Protein AF-A0A951WTW1-F1 (afdb_monomer_lite)

Secondary structure (DSSP, 8-state):
---HHHHHHHT-SSHHHHHHHHHHHHHHT-TTHHHHHHHHHHH-S-HHHHHHHHHHHHHHHHH-TTSS-PPPS---------PPTTSHHHHHHHS-----------TTPPPPPPPTT-----HHHHHHHHHHHHHHHHHHHTT-HHHHHHHHHHHHHH-GGGGG-HHHHHHHHHHH-S-HHHHHHHHHHSGGGGGS-HHHHHHHHHHHHHHHHHH-SPPPPHHHHHHHHHHHHHHHHHHHHHHHHHHHHHHHHHHHH-HHHHHHHHHHHHHHHHHHHHHHHTHHHHHHHHHHHHHHHHHHHHHHHHHHHHHIIIIIS-----HHHHHHHHHHHHHHHHHHHHHHHHHHHHHHHHS-HHHHHHHHHHHHHHHHHHHHHHHHHHHHHTTSHHHHHHHHHHHHHHHHHHHHHHHHHHHHHHHHHHHHHHHHHHHHS-----

Structure (mmCIF, N/CA/C/O backbone):
data_AF-A0A951WTW1-F1
#
_entry.id   AF-A0A951WTW1-F1
#
loop_
_atom_site.group_PDB
_atom_site.id
_atom_site.type_symbol
_atom_site.label_atom_id
_atom_site.label_alt_id
_atom_site.label_comp_id
_atom_site.label_asym_id
_atom_site.label_entity_id
_atom_site.label_seq_id
_atom_site.pdbx_PDB_ins_code
_atom_site.Cartn_x
_atom_site.Cartn_y
_atom_site.Cartn_z
_atom_site.occupancy
_atom_site.B_iso_or_equiv
_atom_site.auth_seq_id
_atom_site.auth_comp_id
_atom_site.auth_asym_id
_atom_site.auth_atom_id
_atom_site.pdbx_PDB_model_num
ATOM 1 N N . MET A 1 1 ? -27.190 32.059 5.287 1.00 80.75 1 MET A N 1
ATOM 2 C CA . MET A 1 1 ? -28.350 32.386 4.436 1.00 80.75 1 MET A CA 1
ATOM 3 C C . MET A 1 1 ? -29.297 31.207 4.462 1.00 80.75 1 MET A C 1
ATOM 5 O O . MET A 1 1 ? -28.974 30.141 3.940 1.00 80.75 1 MET A O 1
ATOM 9 N N . VAL A 1 2 ? -30.445 31.405 5.100 1.00 91.31 2 VAL A N 1
ATOM 10 C CA . VAL A 1 2 ? -31.453 30.361 5.312 1.00 91.31 2 VAL A CA 1
ATOM 11 C C . VAL A 1 2 ? -32.086 29.934 3.984 1.00 91.31 2 VAL A C 1
ATOM 13 O O . VAL A 1 2 ? -32.486 30.776 3.178 1.00 91.31 2 VAL A O 1
ATOM 16 N N . ASP A 1 3 ? -32.199 28.622 3.752 1.00 94.44 3 ASP A N 1
ATOM 17 C CA . ASP A 1 3 ? -32.895 28.078 2.581 1.00 94.44 3 ASP A CA 1
ATOM 18 C C . ASP A 1 3 ? -34.389 28.438 2.641 1.00 94.44 3 ASP A C 1
ATOM 20 O O . ASP A 1 3 ? -35.112 28.022 3.551 1.00 94.44 3 ASP A O 1
ATOM 24 N N . ARG A 1 4 ? -34.861 29.206 1.650 1.00 96.12 4 ARG A N 1
ATOM 25 C CA . ARG A 1 4 ? -36.256 29.664 1.561 1.00 96.12 4 ARG A CA 1
ATOM 26 C C . ARG A 1 4 ? -37.255 28.514 1.553 1.00 96.12 4 ARG A C 1
ATOM 28 O O . ARG A 1 4 ? -38.321 28.650 2.138 1.00 96.12 4 ARG A O 1
ATOM 35 N N . ARG A 1 5 ? -36.893 27.362 0.982 1.00 95.69 5 ARG A N 1
ATOM 36 C CA . ARG A 1 5 ? -37.782 26.192 0.938 1.00 95.69 5 ARG A CA 1
ATOM 37 C C . ARG A 1 5 ? -38.117 25.670 2.331 1.00 95.69 5 ARG A C 1
ATOM 39 O O . ARG A 1 5 ? -39.206 25.144 2.537 1.00 95.69 5 ARG A O 1
ATOM 46 N N . LEU A 1 6 ? -37.188 25.804 3.280 1.00 95.69 6 LEU A N 1
ATOM 47 C CA . LEU A 1 6 ? -37.411 25.405 4.668 1.00 95.69 6 LEU A CA 1
ATOM 48 C C . LEU A 1 6 ? -38.329 26.383 5.388 1.00 95.69 6 LEU A C 1
ATOM 50 O O . LEU A 1 6 ? -39.151 25.947 6.183 1.00 95.69 6 LEU A O 1
ATOM 54 N N . ILE A 1 7 ? -38.212 27.676 5.080 1.00 97.38 7 ILE A N 1
ATOM 55 C CA . ILE A 1 7 ? -39.104 28.709 5.612 1.00 97.38 7 ILE A CA 1
ATOM 56 C C . ILE A 1 7 ? -40.528 28.462 5.103 1.00 97.38 7 ILE A C 1
ATOM 58 O O . ILE A 1 7 ? -41.436 28.347 5.916 1.00 97.38 7 ILE A O 1
ATOM 62 N N . ASP A 1 8 ? -40.709 28.251 3.796 1.00 96.38 8 ASP A N 1
ATOM 63 C CA . ASP A 1 8 ? -42.024 27.954 3.205 1.00 96.38 8 ASP A CA 1
ATOM 64 C C . ASP A 1 8 ? -42.642 26.666 3.790 1.00 96.38 8 ASP A C 1
ATOM 66 O O . ASP A 1 8 ? -43.859 26.535 3.931 1.00 96.38 8 ASP A O 1
ATOM 70 N N . ALA A 1 9 ? -41.806 25.691 4.166 1.00 96.62 9 ALA A N 1
ATOM 71 C CA . ALA A 1 9 ? -42.257 24.452 4.792 1.00 96.62 9 ALA A CA 1
ATOM 72 C C . ALA A 1 9 ? -42.749 24.636 6.242 1.00 96.62 9 ALA A C 1
ATOM 74 O O . ALA A 1 9 ? -43.526 23.796 6.710 1.00 96.62 9 ALA A O 1
ATOM 75 N N . LEU A 1 10 ? -42.352 25.712 6.937 1.00 97.62 10 LEU A N 1
ATOM 76 C CA . LEU A 1 10 ? -42.880 26.059 8.262 1.00 97.62 10 LEU A CA 1
ATOM 77 C C . LEU A 1 10 ? -44.346 26.507 8.207 1.00 97.62 10 LEU A C 1
ATOM 79 O O . LEU A 1 10 ? -45.044 26.345 9.198 1.00 97.62 10 LEU A O 1
ATOM 83 N N . ASP A 1 11 ? -44.842 26.965 7.057 1.00 97.44 11 ASP A N 1
ATOM 84 C CA . ASP A 1 11 ? -46.250 27.351 6.874 1.00 97.44 11 ASP A CA 1
ATOM 85 C C . ASP A 1 11 ? -47.130 26.185 6.384 1.00 97.44 11 ASP A C 1
ATOM 87 O O . ASP A 1 11 ? -48.314 26.343 6.079 1.00 97.44 11 ASP A O 1
ATOM 91 N N . SER A 1 12 ? -46.573 24.973 6.287 1.00 97.38 12 SER A N 1
ATOM 92 C CA . SER A 1 12 ? -47.325 23.810 5.820 1.00 97.38 12 SER A CA 1
ATOM 93 C C . SER A 1 12 ? -48.473 23.465 6.769 1.00 97.38 12 SER A C 1
ATOM 95 O O . SER A 1 12 ? -48.271 23.363 7.974 1.00 97.38 12 SER A O 1
ATOM 97 N N . ALA A 1 13 ? -49.658 23.149 6.235 1.00 97.25 13 ALA A N 1
ATOM 98 C CA . ALA A 1 13 ? -50.794 22.678 7.038 1.00 97.25 13 ALA A CA 1
ATOM 99 C C . ALA A 1 13 ? -50.490 21.385 7.827 1.00 97.25 13 ALA A C 1
ATOM 101 O O . ALA A 1 13 ? -51.087 21.134 8.873 1.00 97.25 13 ALA A O 1
ATOM 102 N N . GLN A 1 14 ? -49.541 20.569 7.354 1.00 96.94 14 GLN A N 1
ATOM 103 C CA . GLN A 1 14 ? -49.185 19.296 7.981 1.00 96.94 14 GLN A CA 1
ATOM 104 C C . GLN A 1 14 ? -48.120 19.490 9.077 1.00 96.94 14 GLN A C 1
ATOM 106 O O . GLN A 1 14 ? -47.007 19.916 8.755 1.00 96.94 14 GLN A O 1
ATOM 111 N N . PRO A 1 15 ? -48.392 19.113 10.342 1.00 97.00 15 PRO A N 1
ATOM 112 C CA . PRO A 1 15 ? -47.459 19.329 11.452 1.00 97.00 15 PRO A CA 1
ATOM 113 C C . PRO A 1 15 ? -46.130 18.590 11.267 1.00 97.00 15 PRO A C 1
ATOM 115 O O . PRO A 1 15 ? -45.074 19.129 11.584 1.00 97.00 15 PRO A O 1
ATOM 118 N N . GLU A 1 16 ? -46.146 17.398 10.670 1.00 90.88 16 GLU A N 1
ATOM 119 C CA . GLU A 1 16 ? -44.928 16.614 10.425 1.00 90.88 16 GLU A CA 1
ATOM 120 C C . GLU A 1 16 ? -43.958 17.303 9.454 1.00 90.88 16 GLU A C 1
ATOM 122 O O . GLU A 1 16 ? -42.742 17.269 9.652 1.00 90.88 16 GLU A O 1
ATOM 127 N N . ARG A 1 17 ? -44.479 18.016 8.444 1.00 94.19 17 ARG A N 1
ATOM 128 C CA . ARG A 1 17 ? -43.641 18.804 7.525 1.00 94.19 17 ARG A CA 1
ATOM 129 C C . ARG A 1 17 ? -42.981 19.980 8.237 1.00 94.19 17 ARG A C 1
ATOM 131 O O . ARG A 1 17 ? -41.793 20.219 8.025 1.00 94.19 17 ARG A O 1
ATOM 138 N N . ARG A 1 18 ? -43.712 20.650 9.132 1.00 98.12 18 ARG A N 1
ATOM 139 C CA . ARG A 1 18 ? -43.170 21.743 9.951 1.00 98.12 18 ARG A CA 1
ATOM 140 C C . ARG A 1 18 ? -42.087 21.240 10.902 1.00 98.12 18 ARG A C 1
ATOM 142 O O . ARG A 1 18 ? -41.012 21.828 10.965 1.00 98.12 18 ARG A O 1
ATOM 149 N N . LYS A 1 19 ? -42.302 20.100 11.571 1.00 96.50 19 LYS A N 1
ATOM 150 C CA . LYS A 1 19 ? -41.290 19.474 12.445 1.00 96.50 19 LYS A CA 1
ATOM 151 C C . LYS A 1 19 ? -40.001 19.144 11.696 1.00 96.50 19 LYS A C 1
ATOM 153 O O . LYS A 1 19 ? -38.916 19.454 12.188 1.00 96.50 19 LYS A O 1
ATOM 158 N N . ALA A 1 20 ? -40.111 18.556 10.504 1.00 91.62 20 ALA A N 1
ATOM 159 C CA . ALA A 1 20 ? -38.953 18.254 9.667 1.00 91.62 20 ALA A CA 1
ATOM 160 C C . ALA A 1 20 ? -38.190 19.529 9.266 1.00 91.62 20 ALA A C 1
ATOM 162 O O . ALA A 1 20 ? -36.962 19.567 9.366 1.00 91.62 20 ALA A O 1
ATOM 163 N N . ALA A 1 21 ? -38.908 20.591 8.887 1.00 96.88 21 ALA A N 1
ATOM 164 C CA . ALA A 1 21 ? -38.312 21.884 8.562 1.00 96.88 21 ALA A CA 1
ATOM 165 C C . ALA A 1 21 ? -37.592 22.512 9.770 1.00 96.88 21 ALA A C 1
ATOM 167 O O . ALA A 1 21 ? -36.446 22.937 9.637 1.00 96.88 21 ALA A O 1
ATOM 168 N N . ILE A 1 22 ? -38.193 22.480 10.967 1.00 97.88 22 ILE A N 1
ATOM 169 C CA . ILE A 1 22 ? -37.565 22.950 12.217 1.00 97.88 22 ILE A CA 1
ATOM 170 C C . ILE A 1 22 ? -36.258 22.202 12.495 1.00 97.88 22 ILE A C 1
ATOM 172 O O . ILE A 1 22 ? -35.247 22.824 12.818 1.00 97.88 22 ILE A O 1
ATOM 176 N N . GLN A 1 23 ? -36.246 20.873 12.355 1.00 95.94 23 GLN A N 1
ATOM 177 C CA . GLN A 1 23 ? -35.034 20.078 12.575 1.00 95.94 23 GLN A CA 1
ATOM 178 C C . GLN A 1 23 ? -33.937 20.406 11.560 1.00 95.94 23 GLN A C 1
ATOM 180 O O . GLN A 1 23 ? -32.763 20.472 11.926 1.00 95.94 23 GLN A O 1
ATOM 185 N N . GLN A 1 24 ? -34.297 20.616 10.293 1.00 93.94 24 GLN A N 1
ATOM 186 C CA . GLN A 1 24 ? -33.336 20.993 9.258 1.00 93.94 24 GLN A CA 1
ATOM 187 C C . GLN A 1 24 ? -32.773 22.397 9.503 1.00 93.94 24 GLN A C 1
ATOM 189 O O . GLN A 1 24 ? -31.557 22.566 9.451 1.00 93.94 24 GLN A O 1
ATOM 194 N N . LEU A 1 25 ? -33.616 23.361 9.882 1.00 96.06 25 LEU A N 1
ATOM 195 C CA . LEU A 1 25 ? -33.191 24.706 10.284 1.00 96.06 25 LEU A CA 1
ATOM 196 C C . LEU A 1 25 ? -32.294 24.685 11.530 1.00 96.06 25 LEU A C 1
ATOM 198 O O . LEU A 1 25 ? -31.293 25.388 11.580 1.00 96.06 25 LEU A O 1
ATOM 202 N N . ALA A 1 26 ? -32.577 23.831 12.516 1.00 96.81 26 ALA A N 1
ATOM 203 C CA . ALA A 1 26 ? -31.712 23.677 13.687 1.00 96.81 26 ALA A CA 1
ATOM 204 C C . ALA A 1 26 ? -30.296 23.200 13.316 1.00 96.81 26 ALA A C 1
ATOM 206 O O . ALA A 1 26 ? -29.311 23.633 13.916 1.00 96.81 26 ALA A O 1
ATOM 207 N N . ARG A 1 27 ? -30.182 22.315 12.315 1.00 93.44 27 ARG A N 1
ATOM 208 C CA . ARG A 1 27 ? -28.901 21.749 11.860 1.00 93.44 27 ARG A CA 1
ATOM 209 C C . ARG A 1 27 ? -28.030 22.752 11.112 1.00 93.44 27 ARG A C 1
ATOM 211 O O . ARG A 1 27 ? -26.811 22.602 11.163 1.00 93.44 27 ARG A O 1
ATOM 218 N N . THR A 1 28 ? -28.615 23.751 10.446 1.00 95.56 28 THR A N 1
ATOM 219 C CA . THR A 1 28 ? -27.823 24.789 9.761 1.00 95.56 28 THR A CA 1
ATOM 220 C C . THR A 1 28 ? -27.086 25.686 10.746 1.00 95.56 28 THR A C 1
ATOM 222 O O . THR A 1 28 ? -26.070 26.265 10.376 1.00 95.56 28 THR A O 1
ATOM 225 N N . LYS A 1 29 ? -27.574 25.777 11.995 1.00 96.25 29 LYS A N 1
ATOM 226 C CA . LYS A 1 29 ? -27.053 26.671 13.040 1.00 96.25 29 LYS A CA 1
ATOM 227 C C . LYS A 1 29 ? -27.041 28.142 12.606 1.00 96.25 29 LYS A C 1
ATOM 229 O O . LYS A 1 29 ? -26.290 28.927 13.167 1.00 96.25 29 LYS A O 1
ATOM 234 N N . ASP A 1 30 ? -27.864 28.511 11.630 1.00 96.44 30 ASP A N 1
ATOM 235 C CA . ASP A 1 30 ? -27.922 29.874 11.108 1.00 96.44 30 ASP A CA 1
ATOM 236 C C . ASP A 1 30 ? -28.727 30.769 12.064 1.00 96.44 30 ASP A C 1
ATOM 238 O O . ASP A 1 30 ? -29.875 30.461 12.396 1.00 96.44 30 ASP A O 1
ATOM 242 N N . MET A 1 31 ? -28.136 31.879 12.510 1.00 95.12 31 MET A N 1
ATOM 243 C CA . MET A 1 31 ? -28.785 32.839 13.408 1.00 95.12 31 MET A CA 1
ATOM 244 C C . MET A 1 31 ? -30.012 33.496 12.765 1.00 95.12 31 MET A C 1
ATOM 246 O O . MET A 1 31 ? -30.988 33.785 13.458 1.00 95.12 31 MET A O 1
ATOM 250 N N . GLU A 1 32 ? -30.033 33.646 11.437 1.00 95.81 32 GLU A N 1
ATOM 251 C CA . GLU A 1 32 ? -31.194 34.168 10.706 1.00 95.81 32 GLU A CA 1
ATOM 252 C C . GLU A 1 32 ? -32.432 33.260 10.846 1.00 95.81 32 GLU A C 1
ATOM 254 O O . GLU A 1 32 ? -33.568 33.734 10.746 1.00 95.81 32 GLU A O 1
ATOM 259 N N . ALA A 1 33 ? -32.243 31.960 11.114 1.00 97.00 33 ALA A N 1
ATOM 260 C CA . ALA A 1 33 ? -33.343 31.014 11.295 1.00 97.00 33 ALA A CA 1
ATOM 261 C C . ALA A 1 33 ? -34.127 31.261 12.595 1.00 97.00 33 ALA A C 1
ATOM 263 O O . ALA A 1 33 ? -35.307 30.908 12.672 1.00 97.00 33 ALA A O 1
ATOM 264 N N . LEU A 1 34 ? -33.510 31.902 13.599 1.00 97.12 34 LEU A N 1
ATOM 265 C CA . LEU A 1 34 ? -34.124 32.153 14.907 1.00 97.12 34 LEU A CA 1
ATOM 266 C C . LEU A 1 34 ? -35.428 32.939 14.792 1.00 97.12 34 LEU A C 1
ATOM 268 O O . LEU A 1 34 ? -36.410 32.577 15.434 1.00 97.12 34 LEU A O 1
ATOM 272 N N . ARG A 1 35 ? -35.472 33.956 13.923 1.00 97.38 35 ARG A N 1
ATOM 273 C CA . ARG A 1 35 ? -36.671 34.783 13.726 1.00 97.38 35 ARG A CA 1
ATOM 274 C C . ARG A 1 35 ? -37.879 33.953 13.284 1.00 97.38 35 ARG A C 1
ATOM 276 O O . ARG A 1 35 ? -38.988 34.187 13.756 1.00 97.38 35 ARG A O 1
ATOM 283 N N . TYR A 1 36 ? -37.669 32.992 12.386 1.00 97.69 36 TYR A N 1
ATOM 284 C CA . TYR A 1 36 ? -38.741 32.138 11.869 1.00 97.69 36 TYR A CA 1
ATOM 285 C C . TYR A 1 36 ? -39.156 31.082 12.894 1.00 97.69 36 TYR A C 1
ATOM 287 O O . TYR A 1 36 ? -40.344 30.852 13.097 1.00 97.69 36 TYR A O 1
ATOM 295 N N . LEU A 1 37 ? -38.187 30.486 13.594 1.00 97.56 37 LEU A N 1
ATOM 296 C CA . LEU A 1 37 ? -38.468 29.511 14.645 1.00 97.56 37 LEU A CA 1
ATOM 297 C C . LEU A 1 37 ? -39.223 30.140 15.830 1.00 97.56 37 LEU A C 1
ATOM 299 O O . LEU A 1 37 ? -40.136 29.513 16.359 1.00 97.56 37 LEU A O 1
ATOM 303 N N . GLU A 1 38 ? -38.901 31.379 16.218 1.00 97.94 38 GLU A N 1
ATOM 304 C CA . GLU A 1 38 ? -39.615 32.113 17.278 1.00 97.94 38 GLU A CA 1
ATOM 305 C C . GLU A 1 38 ? -41.060 32.447 16.876 1.00 97.94 38 GLU A C 1
ATOM 307 O O . GLU A 1 38 ? -41.960 32.421 17.718 1.00 97.94 38 GLU A O 1
ATOM 312 N N . ALA A 1 39 ? -41.312 32.725 15.591 1.00 97.75 39 ALA A N 1
ATOM 313 C CA . ALA A 1 39 ? -42.670 32.910 15.081 1.00 97.75 39 ALA A CA 1
ATOM 314 C C . ALA A 1 39 ? -43.490 31.614 15.195 1.00 97.75 39 ALA A C 1
ATOM 316 O O . ALA A 1 39 ? -44.617 31.643 15.691 1.00 97.75 39 ALA A O 1
ATOM 317 N N . VAL A 1 40 ? -42.898 30.474 14.822 1.00 98.19 40 VAL A N 1
ATOM 318 C CA . VAL A 1 40 ? -43.528 29.151 14.953 1.00 98.19 40 VAL A CA 1
ATOM 319 C C . VAL A 1 40 ? -43.770 28.792 16.421 1.00 98.19 40 VAL A C 1
ATOM 321 O O . VAL A 1 40 ? -44.862 28.349 16.764 1.00 98.19 40 VAL A O 1
ATOM 324 N N . GLU A 1 41 ? -42.814 29.046 17.322 1.00 98.31 41 GLU A N 1
ATOM 325 C CA . GLU A 1 41 ? -42.998 28.801 18.760 1.00 98.31 41 GLU A CA 1
ATOM 326 C C . GLU A 1 41 ? -44.203 29.566 19.331 1.00 98.31 41 GLU A C 1
ATOM 328 O O . GLU A 1 41 ? -44.923 29.030 20.171 1.00 98.31 41 GLU A O 1
ATOM 333 N N . ARG A 1 42 ? -44.444 30.805 18.884 1.00 97.88 42 ARG A N 1
ATOM 334 C CA . ARG A 1 42 ? -45.547 31.634 19.396 1.00 97.88 42 ARG A CA 1
ATOM 335 C C . ARG A 1 42 ? -46.893 31.321 18.747 1.00 97.88 42 ARG A C 1
ATOM 337 O O . ARG A 1 42 ? -47.906 31.362 19.440 1.00 97.88 42 ARG A O 1
ATOM 344 N N . ALA A 1 43 ? -46.913 31.067 17.438 1.00 97.25 43 ALA A N 1
ATOM 345 C CA . ALA A 1 43 ? -48.142 31.089 16.643 1.00 97.25 43 ALA A CA 1
ATOM 346 C C . ALA A 1 43 ? -48.631 29.713 16.166 1.00 97.25 43 ALA A C 1
ATOM 348 O O . ALA A 1 43 ? -49.781 29.608 15.741 1.00 97.25 43 ALA A O 1
ATOM 349 N N . ASP A 1 44 ? -47.808 28.658 16.217 1.00 98.12 44 ASP A N 1
ATOM 350 C CA . ASP A 1 44 ? -48.228 27.350 15.708 1.00 98.12 44 ASP A CA 1
ATOM 351 C C . ASP A 1 44 ? -49.365 26.767 16.549 1.00 98.12 44 ASP A C 1
ATOM 353 O O . ASP A 1 44 ? -49.316 26.764 17.779 1.00 98.12 44 ASP A O 1
ATOM 357 N N . THR A 1 45 ? -50.395 26.243 15.889 1.00 97.50 45 THR A N 1
ATOM 358 C CA . THR A 1 45 ? -51.544 25.612 16.552 1.00 97.50 45 THR A CA 1
ATOM 359 C C . THR A 1 45 ? -51.175 24.320 17.291 1.00 97.50 45 THR A C 1
ATOM 361 O O . THR A 1 45 ? -51.770 24.017 18.327 1.00 97.50 45 THR A O 1
ATOM 364 N N . ASP A 1 46 ? -50.173 23.577 16.812 1.00 97.88 46 ASP A N 1
ATOM 365 C CA . ASP A 1 46 ? -49.758 22.286 17.365 1.00 97.88 46 ASP A CA 1
ATOM 366 C C . ASP A 1 46 ? -48.696 22.473 18.462 1.00 97.88 46 ASP A C 1
ATOM 368 O O . ASP A 1 46 ? -47.601 22.992 18.229 1.00 97.88 46 ASP A O 1
ATOM 372 N N . GLY A 1 47 ? -49.004 22.013 19.679 1.00 96.00 47 GLY A N 1
ATOM 373 C CA . GLY A 1 47 ? -48.104 22.138 20.829 1.00 96.00 47 GLY A CA 1
ATOM 374 C C . GLY A 1 47 ? -46.761 21.428 20.654 1.00 96.00 47 GLY A C 1
ATOM 375 O O . GLY A 1 47 ? -45.735 21.956 21.077 1.00 96.00 47 GLY A O 1
ATOM 376 N N . SER A 1 48 ? -46.739 20.285 19.966 1.00 92.06 48 SER A N 1
ATOM 377 C CA . SER A 1 48 ? -45.509 19.524 19.729 1.00 92.06 48 SER A CA 1
ATOM 378 C C . SER A 1 48 ? -44.561 20.238 18.761 1.00 92.06 48 SER A C 1
ATOM 380 O O . SER A 1 48 ? -43.340 20.126 18.890 1.00 92.06 48 SER A O 1
ATOM 382 N N . VAL A 1 49 ? -45.108 21.011 17.817 1.00 97.38 49 VAL A N 1
ATOM 383 C CA . VAL A 1 49 ? -44.325 21.839 16.892 1.00 97.38 49 VAL A CA 1
ATOM 384 C C . VAL A 1 49 ? -43.712 23.029 17.635 1.00 97.38 49 VAL A C 1
ATOM 386 O O . VAL A 1 49 ? -42.519 23.292 17.470 1.00 97.38 49 VAL A O 1
ATOM 389 N N . ARG A 1 50 ? -44.474 23.681 18.529 1.00 97.94 50 ARG A N 1
ATOM 390 C CA . ARG A 1 50 ? -43.968 24.777 19.380 1.00 97.94 50 ARG A CA 1
ATOM 391 C C . ARG A 1 50 ? -42.815 24.330 20.278 1.00 97.94 50 ARG A C 1
ATOM 393 O O . ARG A 1 50 ? -41.779 24.991 20.328 1.00 97.94 50 ARG A O 1
ATOM 400 N N . ASP A 1 51 ? -42.956 23.185 20.946 1.00 94.06 51 ASP A N 1
ATOM 401 C CA . ASP A 1 51 ? -41.908 22.663 21.831 1.00 94.06 51 ASP A CA 1
ATOM 402 C C . ASP A 1 51 ? -40.635 22.279 21.064 1.00 94.06 51 ASP A C 1
ATOM 404 O O . ASP A 1 51 ? -39.519 22.490 21.551 1.00 94.06 51 ASP A O 1
ATOM 408 N N . LEU A 1 52 ? -40.775 21.748 19.844 1.00 95.00 52 LEU A N 1
ATOM 409 C CA . LEU A 1 52 ? -39.634 21.445 18.985 1.00 95.00 52 LEU A CA 1
ATOM 410 C C . LEU A 1 52 ? -38.934 22.723 18.497 1.00 95.00 52 LEU A C 1
ATOM 412 O O . LEU A 1 52 ? -37.703 22.773 18.502 1.00 95.00 52 LEU A O 1
ATOM 416 N N . ALA A 1 53 ? -39.694 23.765 18.141 1.00 97.81 53 ALA A N 1
ATOM 417 C CA . ALA A 1 53 ? -39.153 25.074 17.776 1.00 97.81 53 ALA A CA 1
ATOM 418 C C . ALA A 1 53 ? -38.366 25.702 18.938 1.00 97.81 53 ALA A C 1
ATOM 420 O O . ALA A 1 53 ? -37.223 26.113 18.740 1.00 97.81 53 ALA A O 1
ATOM 421 N N . ARG A 1 54 ? -38.901 25.663 20.169 1.00 97.75 54 ARG A N 1
ATOM 422 C CA . ARG A 1 54 ? -38.199 26.125 21.383 1.00 97.75 54 ARG A CA 1
ATOM 423 C C . ARG A 1 54 ? -36.849 25.428 21.570 1.00 97.75 54 ARG A C 1
ATOM 425 O O . ARG A 1 54 ? -35.833 26.077 21.826 1.00 97.75 54 ARG A O 1
ATOM 432 N N . LYS A 1 55 ? -36.813 24.099 21.408 1.00 94.69 55 LYS A N 1
ATOM 433 C CA . LYS A 1 55 ? -35.571 23.309 21.501 1.00 94.69 55 LYS A CA 1
ATOM 434 C C . LYS A 1 55 ? -34.577 23.676 20.395 1.00 94.69 55 LYS A C 1
ATOM 436 O O . LYS A 1 55 ? -33.385 23.801 20.669 1.00 94.69 55 LYS A O 1
ATOM 441 N N . ALA A 1 56 ? -35.056 23.884 19.169 1.00 96.38 56 ALA A N 1
ATOM 442 C CA . ALA A 1 56 ? -34.228 24.311 18.043 1.00 96.38 56 ALA A CA 1
ATOM 443 C C . ALA A 1 56 ? -33.618 25.707 18.262 1.00 96.38 56 ALA A C 1
ATOM 445 O O . ALA A 1 56 ? -32.419 25.882 18.052 1.00 96.38 56 ALA A O 1
ATOM 446 N N . ILE A 1 57 ? -34.400 26.671 18.761 1.00 97.25 57 ILE A N 1
ATOM 447 C CA . ILE A 1 57 ? -33.936 28.023 19.122 1.00 97.25 57 ILE A CA 1
ATOM 448 C C . ILE A 1 57 ? -32.802 27.943 20.146 1.00 97.25 57 ILE A C 1
ATOM 450 O O . ILE A 1 57 ? -31.736 28.527 19.940 1.00 97.25 57 ILE A O 1
ATOM 454 N N . ALA A 1 58 ? -32.999 27.181 21.226 1.00 93.75 58 ALA A N 1
ATOM 455 C CA . ALA A 1 58 ? -31.978 26.991 22.254 1.00 93.75 58 ALA A CA 1
ATOM 456 C C . ALA A 1 58 ? -30.702 26.346 21.685 1.00 93.75 58 ALA A C 1
ATOM 458 O O . ALA A 1 58 ? -29.591 26.752 22.029 1.00 93.75 58 ALA A O 1
ATOM 459 N N . TYR A 1 59 ? -30.847 25.376 20.776 1.00 94.25 59 TYR A N 1
ATOM 460 C CA . TYR A 1 59 ? -29.721 24.719 20.116 1.00 94.25 59 TYR A CA 1
ATOM 461 C C . TYR A 1 59 ? -28.914 25.676 19.226 1.00 94.25 59 TYR A C 1
ATOM 463 O O . TYR A 1 59 ? -27.684 25.673 19.296 1.00 94.25 59 TYR A O 1
ATOM 471 N N . ILE A 1 60 ? -29.573 26.508 18.415 1.00 95.44 60 ILE A N 1
ATOM 472 C CA . ILE A 1 60 ? -28.893 27.480 17.545 1.00 95.44 60 ILE A CA 1
ATOM 473 C C . ILE A 1 60 ? -28.177 28.542 18.390 1.00 95.44 60 ILE A C 1
ATOM 475 O O . ILE A 1 60 ? -26.992 28.781 18.164 1.00 95.44 60 ILE A O 1
ATOM 479 N N . LYS A 1 61 ? -28.842 29.104 19.413 1.00 94.56 61 LYS A N 1
ATOM 480 C CA . LYS A 1 61 ? -28.239 30.098 20.325 1.00 94.56 61 LYS A CA 1
ATOM 481 C C . LYS A 1 61 ? -27.002 29.538 21.037 1.00 94.56 61 LYS A C 1
ATOM 483 O O . LYS A 1 61 ? -25.972 30.198 21.096 1.00 94.56 61 LYS A O 1
ATOM 488 N N . ARG A 1 62 ? -27.053 28.281 21.501 1.00 88.88 62 ARG A N 1
ATOM 489 C CA . ARG A 1 62 ? -25.914 27.622 22.171 1.00 88.88 62 ARG A CA 1
ATOM 490 C C . ARG A 1 62 ? -24.692 27.450 21.266 1.00 88.88 62 ARG A C 1
ATOM 492 O O . ARG A 1 62 ? -23.571 27.435 21.762 1.00 88.88 62 ARG A O 1
ATOM 499 N N . ASN A 1 63 ? -24.897 27.271 19.963 1.00 92.94 63 ASN A N 1
ATOM 500 C CA . ASN A 1 63 ? -23.808 27.048 19.013 1.00 92.94 63 ASN A CA 1
ATOM 501 C C . ASN A 1 63 ? -23.259 28.342 18.387 1.00 92.94 63 ASN A C 1
ATOM 503 O O . ASN A 1 63 ? -22.253 28.264 17.690 1.00 92.94 63 ASN A O 1
ATOM 507 N N . ASN A 1 64 ? -23.874 29.501 18.651 1.00 91.69 64 ASN A N 1
ATOM 508 C CA . ASN A 1 64 ? -23.448 30.803 18.126 1.00 91.69 64 ASN A CA 1
ATOM 509 C C . ASN A 1 64 ? -23.321 31.854 19.248 1.00 91.69 64 ASN A C 1
ATOM 511 O O . ASN A 1 64 ? -24.032 32.859 19.250 1.00 91.69 64 ASN A O 1
ATOM 515 N N . PRO A 1 65 ? -22.420 31.646 20.224 1.00 79.69 65 PRO A N 1
ATOM 516 C CA . PRO A 1 65 ? -22.295 32.524 21.389 1.00 79.69 65 PRO A CA 1
ATOM 517 C C . PRO A 1 65 ? -21.757 33.935 21.075 1.00 79.69 65 PRO A C 1
ATOM 519 O O . PRO A 1 65 ? -21.772 34.784 21.957 1.00 79.69 65 PRO A O 1
ATOM 522 N N . GLY A 1 66 ? -21.262 34.192 19.857 1.00 77.94 66 GLY A N 1
ATOM 523 C CA . GLY A 1 66 ? -20.594 35.448 19.484 1.00 77.94 66 GLY A CA 1
ATOM 524 C C . GLY A 1 66 ? -21.485 36.551 18.899 1.00 77.94 66 GLY A C 1
ATOM 525 O O . GLY A 1 66 ? -20.994 37.656 18.703 1.00 77.94 66 GLY A O 1
ATOM 526 N N . GLU A 1 67 ? -22.761 36.279 18.611 1.00 69.12 67 GLU A N 1
ATOM 527 C CA . GLU A 1 67 ? -23.659 37.220 17.905 1.00 69.12 67 GLU A CA 1
ATOM 528 C C . GLU A 1 67 ? -24.917 37.610 18.702 1.00 69.12 67 GLU A C 1
ATOM 530 O O . GLU A 1 67 ? -25.724 38.416 18.238 1.00 69.12 67 GLU A O 1
ATOM 535 N N . ALA A 1 68 ? -25.105 37.068 19.908 1.00 56.31 68 ALA A N 1
ATOM 536 C CA . ALA A 1 68 ? -26.246 37.398 20.756 1.00 56.31 68 ALA A CA 1
ATOM 537 C C . ALA A 1 68 ? -25.916 38.576 21.698 1.00 56.31 68 ALA A C 1
ATOM 539 O O . ALA A 1 68 ? -25.254 38.383 22.710 1.00 56.31 68 ALA A O 1
ATOM 540 N N . GLU A 1 69 ? -26.440 39.758 21.346 1.00 57.22 69 GLU A N 1
ATOM 541 C CA . GLU A 1 69 ? -26.487 41.026 22.108 1.00 57.22 69 GLU A CA 1
ATOM 542 C C . GLU A 1 69 ? -25.156 41.770 22.394 1.00 57.22 69 GLU A C 1
ATOM 544 O O . GLU A 1 69 ? -24.177 41.180 22.850 1.00 57.22 69 GLU A O 1
ATOM 549 N N . PRO A 1 70 ? -25.104 43.107 22.182 1.00 48.94 70 PRO A N 1
ATOM 550 C CA . PRO A 1 70 ? -24.005 43.927 22.674 1.00 48.94 70 PRO A CA 1
ATOM 551 C C . PRO A 1 70 ? -24.065 43.993 24.209 1.00 48.94 70 PRO A C 1
ATOM 553 O O . PRO A 1 70 ? -25.143 44.210 24.768 1.00 48.94 70 PRO A O 1
ATOM 556 N N . PRO A 1 71 ? -22.933 43.831 24.914 1.00 46.25 71 PRO A N 1
ATOM 557 C CA . PRO A 1 71 ? -22.934 43.814 26.366 1.00 46.25 71 PRO A CA 1
ATOM 558 C C . PRO A 1 71 ? -23.277 45.203 26.908 1.00 46.25 71 PRO A C 1
ATOM 560 O O . PRO A 1 71 ? -22.602 46.191 26.607 1.00 46.25 71 PRO A O 1
ATOM 563 N N . ALA A 1 72 ? -24.303 45.262 27.759 1.00 46.53 72 ALA A N 1
ATOM 564 C CA . ALA A 1 72 ? -24.379 46.299 28.774 1.00 46.53 72 ALA A CA 1
ATOM 565 C C . ALA A 1 72 ? -23.076 46.256 29.591 1.00 46.53 72 ALA A C 1
ATOM 567 O O . ALA A 1 72 ? -22.592 45.185 29.961 1.00 46.53 72 ALA A O 1
ATOM 568 N N . ALA A 1 73 ? -22.484 47.433 29.764 1.00 50.06 73 ALA A N 1
ATOM 569 C CA . ALA A 1 73 ? -21.158 47.630 30.317 1.00 50.06 73 ALA A CA 1
ATOM 570 C C . ALA A 1 73 ? -20.995 47.078 31.744 1.00 50.06 73 ALA A C 1
ATOM 572 O O . ALA A 1 73 ? -21.940 47.028 32.527 1.00 50.06 73 ALA A O 1
ATOM 573 N N . ASP A 1 74 ? -19.731 46.772 32.039 1.00 51.22 74 ASP A N 1
ATOM 574 C CA . ASP A 1 74 ? -19.132 46.448 33.332 1.00 51.22 74 ASP A CA 1
ATOM 575 C C . ASP A 1 74 ? -19.430 45.062 33.920 1.00 51.22 74 ASP A C 1
ATOM 577 O O . ASP A 1 74 ? -20.447 44.803 34.551 1.00 51.22 74 ASP A O 1
ATOM 581 N N . VAL A 1 75 ? -18.451 44.161 33.784 1.00 41.12 75 VAL A N 1
ATOM 582 C CA . VAL A 1 75 ? -17.504 43.829 34.866 1.00 41.12 75 VAL A CA 1
ATOM 583 C C . VAL A 1 75 ? -16.439 42.883 34.293 1.00 41.12 75 VAL A C 1
ATOM 585 O O . VAL A 1 75 ? -16.715 41.767 33.856 1.00 41.12 75 VAL A O 1
ATOM 588 N N . GLN A 1 76 ? -15.184 43.334 34.308 1.00 48.94 76 GLN A N 1
ATOM 589 C CA . GLN A 1 76 ? -14.012 42.491 34.082 1.00 48.94 76 GLN A CA 1
ATOM 590 C C . GLN A 1 76 ? -13.917 41.420 35.177 1.00 48.94 76 GLN A C 1
ATOM 592 O O . GLN A 1 76 ? -13.621 41.737 36.330 1.00 48.94 76 GLN A O 1
ATOM 597 N N . LYS A 1 77 ? -14.068 40.140 34.817 1.00 43.69 77 LYS A N 1
ATOM 598 C CA . LYS A 1 77 ? -13.413 39.046 35.547 1.00 43.69 77 LYS A CA 1
ATOM 599 C C . LYS A 1 77 ? -13.230 37.803 34.674 1.00 43.69 77 LYS A C 1
ATOM 601 O O . LYS A 1 77 ? -14.190 37.148 34.298 1.00 43.69 77 LYS A O 1
ATOM 606 N N . SER A 1 78 ? -11.958 37.539 34.367 1.00 42.38 78 SER A N 1
ATOM 607 C CA . SER A 1 78 ? -11.332 36.274 33.950 1.00 42.38 78 SER A CA 1
ATOM 608 C C . SER A 1 78 ? -12.183 35.285 33.141 1.00 42.38 78 SER A C 1
ATOM 610 O O . SER A 1 78 ? -13.025 34.570 33.683 1.00 42.38 78 SER A O 1
ATOM 612 N N . ALA A 1 79 ? -11.845 35.168 31.858 1.00 46.25 79 ALA A N 1
ATOM 613 C CA . ALA A 1 79 ? -12.362 34.174 30.929 1.00 46.25 79 ALA A CA 1
ATOM 614 C C . ALA A 1 79 ? -12.195 32.736 31.459 1.00 46.25 79 ALA A C 1
ATOM 616 O O . ALA A 1 79 ? -11.117 32.148 31.391 1.00 46.25 79 ALA A O 1
ATOM 617 N N . ARG A 1 80 ? -13.295 32.156 31.946 1.00 48.09 80 ARG A N 1
ATOM 618 C CA . ARG A 1 80 ? -13.532 30.710 31.923 1.00 48.09 80 ARG A CA 1
ATOM 619 C C . ARG A 1 80 ? -14.527 30.425 30.793 1.00 48.09 80 ARG A C 1
ATOM 621 O O . ARG A 1 80 ? -15.453 31.218 30.612 1.00 48.09 80 ARG A O 1
ATOM 628 N N . PRO A 1 81 ? -14.350 29.349 30.009 1.00 47.38 81 PRO A N 1
ATOM 629 C CA . PRO A 1 81 ? -15.300 28.982 28.966 1.00 47.38 81 PRO A CA 1
ATOM 630 C C . PRO A 1 81 ? -16.694 28.798 29.580 1.00 47.38 81 PRO A C 1
ATOM 632 O O . PRO A 1 81 ? -16.894 27.973 30.470 1.00 47.38 81 PRO A O 1
ATOM 635 N N . SER A 1 82 ? -17.648 29.614 29.131 1.00 46.12 82 SER A N 1
ATOM 636 C CA . SER A 1 82 ? -19.041 29.562 29.573 1.00 46.12 82 SER A CA 1
ATOM 637 C C . SER A 1 82 ? -19.724 28.362 28.920 1.00 46.12 82 SER A C 1
ATOM 639 O O . SER A 1 82 ? -20.039 28.370 27.730 1.00 46.12 82 SER A O 1
ATOM 641 N N . PHE A 1 83 ? -19.905 27.293 29.690 1.00 62.25 83 PHE A N 1
ATOM 642 C CA . PHE A 1 83 ? -20.713 26.147 29.291 1.00 62.25 83 PHE A CA 1
ATOM 643 C C . PHE A 1 83 ? -22.183 26.402 29.656 1.00 62.25 83 PHE A C 1
ATOM 645 O O . PHE A 1 83 ? -22.482 26.989 30.694 1.00 62.25 83 PHE A O 1
ATOM 652 N N . ALA A 1 84 ? -23.120 25.936 28.822 1.00 52.16 84 ALA A N 1
ATOM 653 C CA . ALA A 1 84 ? -24.553 26.102 29.071 1.00 52.16 84 ALA A CA 1
ATOM 654 C C . ALA A 1 84 ? -24.961 25.505 30.433 1.00 52.16 84 ALA A C 1
ATOM 656 O O . ALA A 1 84 ? -24.643 24.343 30.707 1.00 52.16 84 ALA A O 1
ATOM 657 N N . SER A 1 85 ? -25.688 26.281 31.250 1.00 38.72 85 SER A N 1
ATOM 658 C CA . SER A 1 85 ? -26.272 25.816 32.519 1.00 38.72 85 SER A CA 1
ATOM 659 C C . SER A 1 85 ? -27.051 24.517 32.289 1.00 38.72 85 SER A C 1
ATOM 661 O O . SER A 1 85 ? -28.004 24.494 31.513 1.00 38.72 85 SER A O 1
ATOM 663 N N . GLY A 1 86 ? -26.599 23.424 32.913 1.00 50.62 86 GLY A N 1
ATOM 664 C CA . GLY A 1 86 ? -27.180 22.081 32.780 1.00 50.62 86 GLY A CA 1
ATOM 665 C C . GLY A 1 86 ? -26.435 21.107 31.854 1.00 50.62 86 GLY A C 1
ATOM 666 O O . GLY A 1 86 ? -26.835 19.948 31.768 1.00 50.62 86 GLY A O 1
ATOM 667 N N . SER A 1 87 ? -25.358 21.516 31.168 1.00 55.19 87 SER A N 1
ATOM 668 C CA . SER A 1 87 ? -24.472 20.553 30.492 1.00 55.19 87 SER A CA 1
ATOM 669 C C . SER A 1 87 ? -23.509 19.900 31.485 1.00 55.19 87 SER A C 1
ATOM 671 O O . SER A 1 87 ? -23.053 20.548 32.425 1.00 55.19 87 SER A O 1
ATOM 673 N N . ILE A 1 88 ? -23.142 18.641 31.237 1.00 52.78 88 ILE A N 1
ATOM 674 C CA . ILE A 1 88 ? -22.190 17.896 32.075 1.00 52.78 88 ILE A CA 1
ATOM 675 C C . ILE A 1 88 ? -20.869 18.674 32.199 1.00 52.78 88 ILE A C 1
ATOM 677 O O . ILE A 1 88 ? -20.342 18.814 33.292 1.00 52.78 88 ILE A O 1
ATOM 681 N N . LEU A 1 89 ? -20.381 19.295 31.119 1.00 56.16 89 LEU A N 1
ATOM 682 C CA . LEU A 1 89 ? -19.179 20.136 31.182 1.00 56.16 89 LEU A CA 1
ATOM 683 C C . LEU A 1 89 ? -19.354 21.414 32.018 1.00 56.16 89 LEU A C 1
ATOM 685 O O . LEU A 1 89 ? -18.389 21.850 32.633 1.00 56.16 89 LEU A O 1
ATOM 689 N N . ALA A 1 90 ? -20.556 21.997 32.087 1.00 60.41 90 ALA A N 1
ATOM 690 C CA . ALA A 1 90 ? -20.835 23.144 32.960 1.00 60.41 90 ALA A CA 1
ATOM 691 C C . ALA A 1 90 ? -20.869 22.749 34.438 1.00 60.41 90 ALA A C 1
ATOM 693 O O . ALA A 1 90 ? -20.432 23.515 35.292 1.00 60.41 90 ALA A O 1
ATOM 694 N N . GLU A 1 91 ? -21.380 21.555 34.729 1.00 62.81 91 GLU A N 1
ATOM 695 C CA . GLU A 1 91 ? -21.379 20.967 36.066 1.00 62.81 91 GLU A CA 1
ATOM 696 C C . GLU A 1 91 ? -19.945 20.649 36.521 1.00 62.81 91 GLU A C 1
ATOM 698 O O . GLU A 1 91 ? -19.570 20.993 37.636 1.00 62.81 91 GLU A O 1
ATOM 703 N N . TYR A 1 92 ? -19.097 20.114 35.632 1.00 64.44 92 TYR A N 1
ATOM 704 C CA . TYR A 1 92 ? -17.672 19.893 35.911 1.00 64.44 92 TYR A CA 1
ATOM 705 C C . TYR A 1 92 ? -16.858 21.193 36.015 1.00 64.44 92 TYR A C 1
ATOM 707 O O . TYR A 1 92 ? -15.989 21.290 36.874 1.00 64.44 92 TYR A O 1
ATOM 715 N N . ALA A 1 93 ? -17.131 22.200 35.181 1.00 67.25 93 ALA A N 1
ATOM 716 C CA . ALA A 1 93 ? -16.398 23.471 35.192 1.00 67.25 93 ALA A CA 1
ATOM 717 C C . ALA A 1 93 ? -16.730 24.367 36.400 1.00 67.25 93 ALA A C 1
ATOM 719 O O . ALA A 1 93 ? -15.926 25.226 36.763 1.00 67.25 93 ALA A O 1
ATOM 720 N N . ASN A 1 94 ? -17.911 24.180 37.002 1.00 68.81 94 ASN A N 1
ATOM 721 C CA . ASN A 1 94 ? -18.372 24.929 38.174 1.00 68.81 94 ASN A CA 1
ATOM 722 C C . ASN A 1 94 ? -18.326 24.120 39.477 1.00 68.81 94 ASN A C 1
ATOM 724 O O . ASN A 1 94 ? -18.672 24.663 40.527 1.00 68.81 94 ASN A O 1
ATOM 728 N N . ARG A 1 95 ? -17.901 22.850 39.442 1.00 67.31 95 ARG A N 1
ATOM 729 C CA . ARG A 1 95 ? -17.622 22.094 40.665 1.00 67.31 95 ARG A CA 1
ATOM 730 C C . ARG A 1 95 ? -16.481 22.825 41.386 1.00 67.31 95 ARG A C 1
ATOM 732 O O . ARG A 1 95 ? -15.455 23.071 40.748 1.00 67.31 95 ARG A O 1
ATOM 739 N N . PRO A 1 96 ? -16.641 23.224 42.664 1.00 69.88 96 PRO A N 1
ATOM 740 C CA . PRO A 1 96 ? -15.503 23.668 43.461 1.00 69.88 96 PRO A CA 1
ATOM 741 C C . PRO A 1 96 ? -14.415 22.610 43.303 1.00 69.88 96 PRO A C 1
ATOM 743 O O . PRO A 1 96 ? -14.757 21.427 43.339 1.00 69.88 96 PRO A O 1
ATOM 746 N N . GLU A 1 97 ? -13.164 23.013 43.055 1.00 51.12 97 GLU A N 1
ATOM 747 C CA . GLU A 1 97 ? -12.038 22.078 43.061 1.00 51.12 97 GLU A CA 1
ATOM 748 C C . GLU A 1 97 ? -12.124 21.317 44.382 1.00 51.12 97 GLU A C 1
ATOM 750 O O . GLU A 1 97 ? -11.865 21.877 45.450 1.00 51.12 97 GLU A O 1
ATOM 755 N N . GLU A 1 98 ? -12.609 20.072 44.322 1.00 54.19 98 GLU A N 1
ATOM 756 C CA . GLU A 1 98 ? -12.520 19.177 45.459 1.00 54.19 98 GLU A CA 1
ATOM 757 C C . GLU A 1 98 ? -11.036 19.163 45.804 1.00 54.19 98 GLU A C 1
ATOM 759 O O . GLU A 1 98 ? -10.228 19.032 44.874 1.00 54.19 98 GLU A O 1
ATOM 764 N N . PRO A 1 99 ? -10.669 19.403 47.080 1.00 57.56 99 PRO A N 1
ATOM 765 C CA . PRO A 1 99 ? -9.279 19.390 47.492 1.00 57.56 99 PRO A CA 1
ATOM 766 C C . PRO A 1 99 ? -8.662 18.158 46.857 1.00 57.56 99 PRO A C 1
ATOM 768 O O . PRO A 1 99 ? -9.181 17.060 47.082 1.00 57.56 99 PRO A O 1
ATOM 771 N N . GLN A 1 100 ? -7.660 18.355 45.987 1.00 42.53 100 GLN A N 1
ATOM 772 C CA . GLN A 1 100 ? -6.950 17.231 45.391 1.00 42.53 100 GLN A CA 1
ATOM 773 C C . GLN A 1 100 ? -6.652 16.302 46.558 1.00 42.53 100 GLN A C 1
ATOM 775 O O . GLN A 1 100 ? -6.111 16.809 47.551 1.00 42.53 100 GLN A O 1
ATOM 780 N N . PRO A 1 101 ? -7.111 15.036 46.524 1.00 43.84 101 PRO A N 1
ATOM 781 C CA . PRO A 1 101 ? -6.830 14.130 47.611 1.00 43.84 101 PRO A CA 1
ATOM 782 C C . PRO A 1 101 ? -5.323 14.185 47.748 1.00 43.84 101 PRO A C 1
ATOM 784 O O . PRO A 1 101 ? -4.593 13.860 46.811 1.00 43.84 101 PRO A O 1
ATOM 787 N N . VAL A 1 102 ? -4.876 14.741 48.874 1.00 49.00 102 VAL A N 1
ATOM 788 C CA . VAL A 1 102 ? -3.494 14.623 49.291 1.00 49.00 102 VAL A CA 1
ATOM 789 C C . VAL A 1 102 ? -3.236 13.137 49.119 1.00 49.00 102 VAL A C 1
ATOM 791 O O . VAL A 1 102 ? -4.021 12.345 49.654 1.00 49.00 102 VAL A O 1
ATOM 794 N N . GLU A 1 103 ? -2.250 12.770 48.292 1.00 45.59 103 GLU A N 1
ATOM 795 C CA . GLU A 1 103 ? -1.708 11.412 48.219 1.00 45.59 103 GLU A CA 1
ATOM 796 C C . GLU A 1 103 ? -1.126 11.107 49.601 1.00 45.59 103 GLU A C 1
ATOM 798 O O . GLU A 1 103 ? 0.071 11.122 49.861 1.00 45.59 103 GLU A O 1
ATOM 803 N N . THR A 1 104 ? -2.039 10.947 50.542 1.00 47.28 104 THR A N 1
ATOM 804 C CA . THR A 1 104 ? -1.846 10.318 51.813 1.00 47.28 104 THR A CA 1
ATOM 805 C C . THR A 1 104 ? -1.809 8.869 51.399 1.00 47.28 104 THR A C 1
ATOM 807 O O . THR A 1 104 ? -2.745 8.370 50.775 1.00 47.28 104 THR A O 1
ATOM 810 N N . GLU A 1 105 ? -0.666 8.254 51.636 1.00 52.00 105 GLU A N 1
ATOM 811 C CA . GLU A 1 105 ? -0.423 6.828 51.552 1.00 52.00 105 GLU A CA 1
ATOM 812 C C . GLU A 1 105 ? -1.471 6.129 52.443 1.00 52.00 105 GLU A C 1
ATOM 814 O O . GLU A 1 105 ? -1.248 5.853 53.617 1.00 52.00 105 GLU A O 1
ATOM 819 N N . GLU A 1 106 ? -2.691 5.971 51.921 1.00 48.97 106 GLU A N 1
ATOM 820 C CA . GLU A 1 106 ? -3.864 5.470 52.634 1.00 48.97 106 GLU A CA 1
ATOM 821 C C . GLU A 1 106 ? -3.816 3.942 52.590 1.00 48.97 106 GLU A C 1
ATOM 823 O O . GLU A 1 106 ? -4.607 3.256 51.942 1.00 48.97 106 GLU A O 1
ATOM 828 N N . ALA A 1 107 ? -2.803 3.407 53.268 1.00 53.59 107 ALA A N 1
ATOM 829 C CA . ALA A 1 107 ? -2.863 2.071 53.817 1.00 53.59 107 ALA A CA 1
ATOM 830 C C . ALA A 1 107 ? -3.949 2.077 54.911 1.00 53.59 107 ALA A C 1
ATOM 832 O O . ALA A 1 107 ? -3.889 2.877 55.840 1.00 53.59 107 ALA A O 1
ATOM 833 N N . ASP A 1 108 ? -4.936 1.190 54.781 1.00 57.78 108 ASP A N 1
ATOM 834 C CA . ASP A 1 108 ? -5.958 0.847 55.788 1.00 57.78 108 ASP A CA 1
ATOM 835 C C . ASP A 1 108 ? -7.268 1.661 55.868 1.00 57.78 108 ASP A C 1
ATOM 837 O O . ASP A 1 108 ? -8.007 1.525 56.849 1.00 57.78 108 ASP A O 1
ATOM 841 N N . ALA A 1 109 ? -7.682 2.393 54.825 1.00 56.62 109 ALA A N 1
ATOM 842 C CA . ALA A 1 109 ? -9.095 2.790 54.743 1.00 56.62 109 ALA A CA 1
ATOM 843 C C . ALA A 1 109 ? -9.991 1.548 54.519 1.00 56.62 109 ALA A C 1
ATOM 845 O O . ALA A 1 109 ? -9.784 0.804 53.552 1.00 56.62 109 ALA A O 1
ATOM 846 N N . PRO A 1 110 ? -10.998 1.288 55.380 1.00 65.88 110 PRO A N 1
ATOM 847 C CA . PRO A 1 110 ? -11.897 0.154 55.210 1.00 65.88 110 PRO A CA 1
ATOM 848 C C . PRO A 1 110 ? -12.608 0.253 53.852 1.00 65.88 110 PRO A C 1
ATOM 850 O O . PRO A 1 110 ? -13.066 1.338 53.482 1.00 65.88 110 PRO A O 1
ATOM 853 N N . PRO A 1 111 ? -12.707 -0.859 53.095 1.00 65.12 111 PRO A N 1
ATOM 854 C CA . PRO A 1 111 ? -13.242 -0.851 51.741 1.00 65.12 111 PRO A CA 1
ATOM 855 C C . PRO A 1 111 ? -14.618 -0.196 51.740 1.00 65.12 111 PRO A C 1
ATOM 857 O O . PRO A 1 111 ? -15.519 -0.635 52.462 1.00 65.12 111 PRO A O 1
ATOM 860 N N . GLN A 1 112 ? -14.772 0.859 50.933 1.00 63.84 112 GLN A N 1
ATOM 861 C CA . GLN A 1 112 ? -16.063 1.514 50.777 1.00 63.84 112 GLN A CA 1
ATOM 862 C C . GLN A 1 112 ? -17.110 0.446 50.432 1.00 63.84 112 GLN A C 1
ATOM 864 O O . GLN A 1 112 ? -16.867 -0.393 49.553 1.00 63.84 112 GLN A O 1
ATOM 869 N N . PRO A 1 113 ? -18.250 0.415 51.145 1.00 62.47 113 PRO A N 1
ATOM 870 C CA . PRO A 1 113 ? -19.256 -0.611 50.945 1.00 62.47 113 PRO A CA 1
ATOM 871 C C . PRO A 1 113 ? -19.701 -0.580 49.484 1.00 62.47 113 PRO A C 1
ATOM 873 O O . PRO A 1 113 ? -20.234 0.426 49.014 1.00 62.47 113 PRO A O 1
ATOM 876 N N . LYS A 1 114 ? -19.455 -1.685 48.761 1.00 61.00 114 LYS A N 1
ATOM 877 C CA . LYS A 1 114 ? -19.894 -1.857 47.371 1.00 61.00 114 LYS A CA 1
ATOM 878 C C . LYS A 1 114 ? -21.361 -1.423 47.271 1.00 61.00 114 LYS A C 1
ATOM 880 O O . LYS A 1 114 ? -22.155 -1.881 48.102 1.00 61.00 114 LYS A O 1
ATOM 885 N N . PRO A 1 115 ? -21.736 -0.578 46.292 1.00 68.19 115 PRO A N 1
ATOM 886 C CA . PRO A 1 115 ? -23.126 -0.197 46.109 1.00 68.19 115 PRO A CA 1
ATOM 887 C C . PRO A 1 115 ? -23.983 -1.466 46.067 1.00 68.19 115 PRO A C 1
ATOM 889 O O . PRO A 1 115 ? -23.759 -2.358 45.242 1.00 68.19 115 PRO A O 1
ATOM 892 N N . ARG A 1 116 ? -24.913 -1.594 47.024 1.00 72.38 116 ARG A N 1
ATOM 893 C CA . ARG A 1 116 ? -25.840 -2.729 47.099 1.00 72.38 116 ARG A CA 1
ATOM 894 C C . ARG A 1 116 ? -26.595 -2.799 45.771 1.00 72.38 116 ARG A C 1
ATOM 896 O O . ARG A 1 116 ? -27.353 -1.887 45.466 1.00 72.38 116 ARG A O 1
ATOM 903 N N . GLY A 1 117 ? -26.385 -3.868 45.003 1.00 81.12 117 GLY A N 1
ATOM 904 C CA . GLY A 1 117 ? -27.088 -4.103 43.737 1.00 81.12 117 GLY A CA 1
ATOM 905 C C . GLY A 1 117 ? -26.205 -4.303 42.503 1.00 81.12 117 GLY A C 1
ATOM 906 O O . GLY A 1 117 ? -26.750 -4.562 41.434 1.00 81.12 117 GLY A O 1
ATOM 907 N N . LEU A 1 118 ? -24.873 -4.230 42.617 1.00 88.38 118 LEU A N 1
ATOM 908 C CA . LEU A 1 118 ? -23.998 -4.635 41.511 1.00 88.38 118 LEU A CA 1
ATOM 909 C C . LEU A 1 118 ? -24.159 -6.133 41.232 1.00 88.38 118 LEU A C 1
ATOM 911 O O . LEU A 1 118 ? -24.012 -6.962 42.130 1.00 88.38 118 LEU A O 1
ATOM 915 N N . GLN A 1 119 ? -24.453 -6.473 39.979 1.00 91.56 119 GLN A N 1
ATOM 916 C CA . GLN A 1 119 ? -24.507 -7.864 39.547 1.00 91.56 119 GLN A CA 1
ATOM 917 C C . GLN A 1 119 ? -23.084 -8.410 39.423 1.00 91.56 119 GLN A C 1
ATOM 919 O O . GLN A 1 119 ? -22.189 -7.727 38.919 1.00 91.56 119 GLN A O 1
ATOM 924 N N . GLU A 1 120 ? -22.858 -9.648 39.856 1.00 94.12 120 GLU A N 1
ATOM 925 C CA . GLU A 1 120 ? -21.585 -10.320 39.605 1.00 94.12 120 GLU A CA 1
ATOM 926 C C . GLU A 1 120 ? -21.468 -10.653 38.113 1.00 94.12 120 GLU A C 1
ATOM 928 O O . GLU A 1 120 ? -22.214 -11.463 37.565 1.00 94.12 120 GLU A O 1
ATOM 933 N N . VAL A 1 121 ? -20.526 -9.996 37.436 1.00 95.19 121 VAL A N 1
ATOM 934 C CA . VAL A 1 121 ? -20.227 -10.210 36.017 1.00 95.19 121 VAL A CA 1
ATOM 935 C C . VAL A 1 121 ? -18.846 -10.845 35.916 1.00 95.19 121 VAL A C 1
ATOM 937 O O . VAL A 1 121 ? -17.880 -10.290 36.434 1.00 95.19 121 VAL A O 1
ATOM 940 N N . SER A 1 122 ? -18.732 -11.985 35.229 1.00 96.44 122 SER A N 1
ATOM 941 C CA . SER A 1 122 ? -17.448 -12.666 34.998 1.00 96.44 122 SER A CA 1
ATOM 942 C C . SER A 1 122 ? -16.416 -11.737 34.344 1.00 96.44 122 SER A C 1
ATOM 944 O O . SER A 1 122 ? -16.780 -10.982 33.439 1.00 96.44 122 SER A O 1
ATOM 946 N N . GLU A 1 123 ? -15.134 -11.867 34.688 1.00 93.31 123 GLU A N 1
ATOM 947 C CA . GLU A 1 123 ? -14.048 -11.044 34.124 1.00 93.31 123 GLU A CA 1
ATOM 948 C C . GLU A 1 123 ? -14.009 -11.051 32.586 1.00 93.31 123 GLU A C 1
ATOM 950 O O . GLU A 1 123 ? -13.815 -10.012 31.956 1.00 93.31 123 GLU A O 1
ATOM 955 N N . SER A 1 124 ? -14.273 -12.204 31.960 1.00 92.69 124 SER A N 1
ATOM 956 C CA . SER A 1 124 ? -14.337 -12.327 30.496 1.00 92.69 124 SER A CA 1
ATOM 957 C C . SER A 1 124 ? -15.398 -11.402 29.880 1.00 92.69 124 SER A C 1
ATOM 959 O O . SER A 1 124 ? -15.109 -10.667 28.933 1.00 92.69 124 SER A O 1
ATOM 961 N N . ARG A 1 125 ? -16.607 -11.364 30.459 1.00 95.81 125 ARG A N 1
ATOM 962 C CA . ARG A 1 125 ? -17.679 -10.450 30.029 1.00 95.81 125 ARG A CA 1
ATOM 963 C C . ARG A 1 125 ? -17.345 -8.991 30.309 1.00 95.81 125 ARG A C 1
ATOM 965 O O . ARG A 1 125 ? -17.656 -8.151 29.473 1.00 95.81 125 ARG A O 1
ATOM 972 N N . GLN A 1 126 ? -16.683 -8.687 31.426 1.00 95.88 126 GLN A N 1
ATOM 973 C CA . GLN A 1 126 ? -16.223 -7.323 31.708 1.00 95.88 126 GLN A CA 1
ATOM 974 C C . GLN A 1 126 ? -15.229 -6.843 30.640 1.00 95.88 126 GLN A C 1
ATOM 976 O O . GLN A 1 126 ? -15.371 -5.738 30.118 1.00 95.88 126 GLN A O 1
ATOM 981 N N . LYS A 1 127 ? -14.267 -7.692 30.253 1.00 91.19 127 LYS A N 1
ATOM 982 C CA . LYS A 1 127 ? -13.296 -7.387 29.193 1.00 91.19 127 LYS A CA 1
ATOM 983 C C . LYS A 1 127 ? -13.973 -7.193 27.834 1.00 91.19 127 LYS A C 1
ATOM 985 O O . LYS A 1 127 ? -13.659 -6.236 27.131 1.00 91.19 127 LYS A O 1
ATOM 990 N N . ALA A 1 128 ? -14.923 -8.059 27.482 1.00 86.44 128 ALA A N 1
ATOM 991 C CA . ALA A 1 128 ? -15.695 -7.927 26.247 1.00 86.44 128 ALA A CA 1
ATOM 992 C C . ALA A 1 128 ? -16.545 -6.642 26.232 1.00 86.44 128 ALA A C 1
ATOM 994 O O . ALA A 1 128 ? -16.543 -5.917 25.239 1.00 86.44 128 ALA A O 1
ATOM 995 N N . ALA A 1 129 ? -17.199 -6.312 27.351 1.00 96.88 129 ALA A N 1
ATOM 996 C CA . ALA A 1 129 ? -17.956 -5.072 27.503 1.00 96.88 129 ALA A CA 1
ATOM 997 C C . ALA A 1 129 ? -17.060 -3.836 27.340 1.00 96.88 129 ALA A C 1
ATOM 999 O O . ALA A 1 129 ? -17.461 -2.870 26.696 1.00 96.88 129 ALA A O 1
ATOM 1000 N N . ARG A 1 130 ? -15.822 -3.881 27.856 1.00 96.12 130 ARG A N 1
ATOM 1001 C CA . ARG A 1 130 ? -14.834 -2.809 27.676 1.00 96.12 130 ARG A CA 1
ATOM 1002 C C . ARG A 1 130 ? -14.436 -2.629 26.211 1.00 96.12 130 ARG A C 1
ATOM 1004 O O . ARG A 1 130 ? -14.426 -1.504 25.726 1.00 96.12 130 ARG A O 1
ATOM 1011 N N . GLY A 1 131 ? -14.191 -3.725 25.491 1.00 90.44 131 GLY A N 1
ATOM 1012 C CA . GLY A 1 131 ? -13.924 -3.675 24.050 1.00 90.44 131 GLY A CA 1
ATOM 1013 C C . GLY A 1 131 ? -15.093 -3.078 23.256 1.00 90.44 131 GLY A C 1
ATOM 1014 O O . GLY A 1 131 ? -14.889 -2.227 22.393 1.00 90.44 131 GLY A O 1
ATOM 1015 N N . ALA A 1 132 ? -16.332 -3.454 23.590 1.00 95.12 132 ALA A N 1
ATOM 1016 C CA . ALA A 1 132 ? -17.528 -2.868 22.984 1.00 95.12 132 ALA A CA 1
ATOM 1017 C C . ALA A 1 132 ? -17.674 -1.367 23.306 1.00 95.12 132 ALA A C 1
ATOM 1019 O O . ALA A 1 132 ? -17.971 -0.576 22.412 1.00 95.12 132 ALA A O 1
ATOM 1020 N N . MET A 1 133 ? -17.382 -0.948 24.541 1.00 97.81 133 MET A N 1
ATOM 1021 C CA . MET A 1 133 ? -17.340 0.466 24.936 1.00 97.81 133 MET A CA 1
ATOM 1022 C C . MET A 1 133 ? -16.301 1.274 24.146 1.00 97.81 133 MET A C 1
ATOM 1024 O O . MET A 1 133 ? -16.603 2.374 23.691 1.00 97.81 133 MET A O 1
ATOM 1028 N N . GLU A 1 134 ? -15.098 0.737 23.935 1.00 95.56 134 GLU A N 1
ATOM 1029 C CA . GLU A 1 134 ? -14.055 1.400 23.138 1.00 95.56 134 GLU A CA 1
ATOM 1030 C C . GLU A 1 134 ? -14.473 1.563 21.671 1.00 95.56 134 GLU A C 1
ATOM 1032 O O . GLU A 1 134 ? -14.294 2.636 21.087 1.00 95.56 134 GLU A O 1
ATOM 1037 N N . MET A 1 135 ? -15.085 0.530 21.080 1.00 90.38 135 MET A N 1
ATOM 1038 C CA . MET A 1 135 ? -15.647 0.613 19.728 1.00 90.38 135 MET A CA 1
ATOM 1039 C C . MET A 1 135 ? -16.774 1.646 19.645 1.00 90.38 135 MET A C 1
ATOM 1041 O O . MET A 1 135 ? -16.833 2.410 18.681 1.00 90.38 135 MET A O 1
ATOM 1045 N N . ALA A 1 136 ? -17.638 1.711 20.662 1.00 96.12 136 ALA A N 1
ATOM 1046 C CA . ALA A 1 136 ? -18.676 2.729 20.741 1.00 96.12 136 ALA A CA 1
ATOM 1047 C C . ALA A 1 136 ? -18.089 4.143 20.827 1.00 96.12 136 ALA A C 1
ATOM 1049 O O . ALA A 1 136 ? -18.560 5.039 20.131 1.00 96.12 136 ALA A O 1
ATOM 1050 N N . GLY A 1 137 ? -17.040 4.334 21.632 1.00 95.31 137 GLY A N 1
ATOM 1051 C CA . GLY A 1 137 ? -16.347 5.612 21.782 1.00 95.31 137 GLY A CA 1
ATOM 1052 C C . GLY A 1 137 ? -15.724 6.092 20.473 1.00 95.31 137 GLY A C 1
ATOM 1053 O O . GLY A 1 137 ? -15.938 7.238 20.080 1.00 95.31 137 GLY A O 1
ATOM 1054 N N . ARG A 1 138 ? -15.022 5.204 19.753 1.00 90.69 138 ARG A N 1
ATOM 1055 C CA . ARG A 1 138 ? -14.470 5.511 18.421 1.00 90.69 138 ARG A CA 1
ATOM 1056 C C . ARG A 1 138 ? -15.572 5.872 17.427 1.00 90.69 138 ARG A C 1
ATOM 1058 O O . ARG A 1 138 ? -15.503 6.916 16.791 1.00 90.69 138 ARG A O 1
ATOM 1065 N N . ALA A 1 139 ? -16.629 5.061 17.357 1.00 89.31 139 ALA A N 1
ATOM 1066 C CA . ALA A 1 139 ? -17.750 5.327 16.462 1.00 89.31 139 ALA A CA 1
ATOM 1067 C C . ALA A 1 139 ? -18.443 6.666 16.777 1.00 89.31 139 ALA A C 1
ATOM 1069 O O . ALA A 1 139 ? -18.801 7.394 15.855 1.00 89.31 139 ALA A O 1
ATOM 1070 N N . ALA A 1 140 ? -18.611 7.019 18.05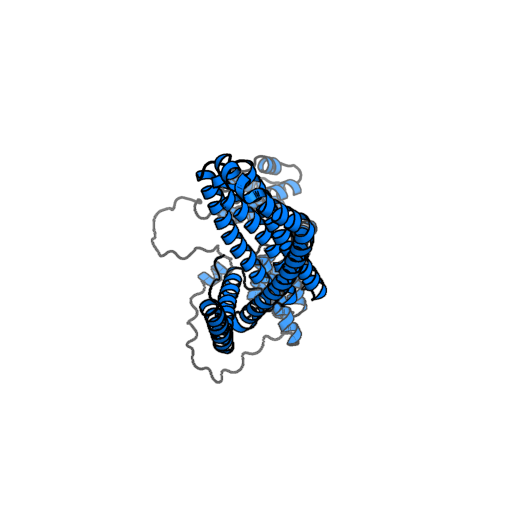4 1.00 93.50 140 ALA A N 1
ATOM 1071 C CA . ALA A 1 140 ? -19.186 8.302 18.454 1.00 93.50 140 ALA A CA 1
ATOM 1072 C C . ALA A 1 140 ? -18.277 9.481 18.070 1.00 93.50 140 ALA A C 1
ATOM 1074 O O . ALA A 1 140 ? -18.766 10.496 17.577 1.00 93.50 140 ALA A O 1
ATOM 1075 N N . PHE A 1 141 ? -16.960 9.333 18.245 1.00 89.81 141 PHE A N 1
ATOM 1076 C CA . PHE A 1 141 ? -15.972 10.338 17.849 1.00 89.81 141 PHE A CA 1
ATOM 1077 C C . PHE A 1 141 ? -15.998 10.612 16.337 1.00 89.81 141 PHE A C 1
ATOM 1079 O O . PHE A 1 141 ? -15.959 11.767 15.918 1.00 89.81 141 PHE A O 1
ATOM 1086 N N . ASP A 1 142 ? -16.172 9.566 15.527 1.00 83.62 142 ASP A N 1
ATOM 1087 C CA . ASP A 1 142 ? -16.295 9.663 14.067 1.00 83.62 142 ASP A CA 1
ATOM 1088 C C . ASP A 1 142 ? -17.687 10.146 13.595 1.00 83.62 142 ASP A C 1
ATOM 1090 O O . ASP A 1 142 ? -17.963 10.209 12.395 1.00 83.62 142 ASP A O 1
ATOM 1094 N N . GLY A 1 143 ? -18.601 10.470 14.520 1.00 84.06 143 GLY A N 1
ATOM 1095 C CA . GLY A 1 143 ? -19.972 10.900 14.216 1.00 84.06 143 GLY A CA 1
ATOM 1096 C C . GLY A 1 143 ? -20.900 9.771 13.745 1.00 84.06 143 GLY A C 1
ATOM 1097 O O . GLY A 1 143 ? -21.979 10.028 13.204 1.00 84.06 143 GLY A O 1
ATOM 1098 N N . LEU A 1 144 ? -20.509 8.511 13.945 1.00 87.25 144 LEU A N 1
ATOM 1099 C CA . LEU A 1 144 ? -21.256 7.306 13.574 1.00 87.25 144 LEU A CA 1
ATOM 1100 C C . LEU A 1 144 ? -22.174 6.853 14.720 1.00 87.25 144 LEU A C 1
ATOM 1102 O O . LEU A 1 144 ? -22.117 5.706 15.174 1.00 87.25 144 LEU A O 1
ATOM 1106 N N . ASN A 1 145 ? -23.050 7.750 15.178 1.00 92.31 145 ASN A N 1
ATOM 1107 C CA . ASN A 1 145 ? -23.884 7.557 16.375 1.00 92.31 145 ASN A CA 1
ATOM 1108 C C . ASN A 1 145 ? -24.726 6.269 16.338 1.00 92.31 145 ASN A C 1
ATOM 1110 O O . ASN A 1 145 ? -24.837 5.575 17.341 1.00 92.31 145 ASN A O 1
ATOM 1114 N N . ALA A 1 146 ? -25.234 5.882 15.167 1.00 91.06 146 ALA A N 1
ATOM 1115 C CA . ALA A 1 146 ? -25.960 4.627 14.978 1.00 91.06 146 ALA A CA 1
ATOM 1116 C C . ALA A 1 146 ? -25.115 3.387 15.352 1.00 91.06 146 ALA A C 1
ATOM 1118 O O . ALA A 1 146 ? -25.553 2.505 16.093 1.00 91.06 146 ALA A O 1
ATOM 1119 N N . ARG A 1 147 ? -23.860 3.325 14.887 1.00 88.88 147 ARG A N 1
ATOM 1120 C CA . ARG A 1 147 ? -22.937 2.223 15.205 1.00 88.88 147 ARG A CA 1
ATOM 1121 C C . ARG A 1 147 ? -22.487 2.285 16.662 1.00 88.88 147 ARG A C 1
ATOM 1123 O O . ARG A 1 147 ? -22.437 1.248 17.322 1.00 88.88 147 ARG A O 1
ATOM 1130 N N . ALA A 1 148 ? -22.236 3.491 17.170 1.00 95.19 148 ALA A N 1
ATOM 1131 C CA . ALA A 1 148 ? -21.925 3.705 18.577 1.00 95.19 148 ALA A CA 1
ATOM 1132 C C . ALA A 1 148 ? -23.044 3.176 19.487 1.00 95.19 148 ALA A C 1
ATOM 1134 O O . ALA A 1 148 ? -22.766 2.453 20.440 1.00 95.19 148 ALA A O 1
ATOM 1135 N N . ALA A 1 149 ? -24.307 3.437 19.138 1.00 95.75 149 ALA A N 1
ATOM 1136 C CA . ALA A 1 149 ? -25.471 2.942 19.865 1.00 95.75 149 ALA A CA 1
ATOM 1137 C C . ALA A 1 149 ? -25.533 1.410 19.876 1.00 95.75 149 ALA A C 1
ATOM 1139 O O . ALA A 1 149 ? -25.782 0.813 20.919 1.00 95.75 149 ALA A O 1
ATOM 1140 N N . LYS A 1 150 ? -25.234 0.751 18.750 1.00 95.06 150 LYS A N 1
ATOM 1141 C CA . LYS A 1 150 ? -25.184 -0.719 18.677 1.00 95.06 150 LYS A CA 1
ATOM 1142 C C . LYS A 1 150 ? -24.138 -1.313 19.623 1.00 95.06 150 LYS A C 1
ATOM 1144 O O . LYS A 1 150 ? -24.454 -2.244 20.362 1.00 95.06 150 LYS A O 1
ATOM 1149 N N . HIS A 1 151 ? -22.923 -0.769 19.616 1.00 96.88 151 HIS A N 1
ATOM 1150 C CA . HIS A 1 151 ? -21.851 -1.232 20.498 1.00 96.88 151 HIS A CA 1
ATOM 1151 C C . HIS A 1 151 ? -22.124 -0.904 21.973 1.00 96.88 151 HIS A C 1
ATOM 1153 O O . HIS A 1 151 ? -21.817 -1.720 22.836 1.00 96.88 151 HIS A O 1
ATOM 1159 N N . LEU A 1 152 ? -22.774 0.227 22.269 1.00 97.56 152 LEU A N 1
ATOM 1160 C CA . LEU A 1 152 ? -23.254 0.552 23.616 1.00 97.56 152 LEU A CA 1
ATOM 1161 C C . LEU A 1 152 ? -24.274 -0.476 24.119 1.00 97.56 152 LEU A C 1
ATOM 1163 O O . LEU A 1 152 ? -24.120 -0.993 25.221 1.00 97.56 152 LEU A O 1
ATOM 1167 N N . VAL A 1 153 ? -25.282 -0.819 23.312 1.00 97.62 153 VAL A N 1
ATOM 1168 C CA . VAL A 1 153 ? -26.288 -1.834 23.678 1.00 97.62 153 VAL A CA 1
ATOM 1169 C C . VAL A 1 153 ? -25.619 -3.184 23.950 1.00 97.62 153 VAL A C 1
ATOM 1171 O O . VAL A 1 153 ? -25.958 -3.870 24.912 1.00 97.62 153 VAL A O 1
ATOM 1174 N N . GLU A 1 154 ? -24.648 -3.575 23.123 1.00 96.56 154 GLU A N 1
ATOM 1175 C CA . GLU A 1 154 ? -23.862 -4.795 23.327 1.00 96.56 154 GLU A CA 1
ATOM 1176 C C . GLU A 1 154 ? -23.041 -4.745 24.625 1.00 96.56 154 GLU A C 1
ATOM 1178 O O . GLU A 1 154 ? -23.078 -5.694 25.411 1.00 96.56 154 GLU A O 1
ATOM 1183 N N . ALA A 1 155 ? -22.370 -3.625 24.899 1.00 97.81 155 ALA A N 1
ATOM 1184 C CA . ALA A 1 155 ? -21.610 -3.428 26.126 1.00 97.81 155 ALA A CA 1
ATOM 1185 C C . ALA A 1 155 ? -22.495 -3.556 27.378 1.00 97.81 155 ALA A C 1
ATOM 1187 O O . ALA A 1 155 ? -22.143 -4.293 28.299 1.00 97.81 155 ALA A O 1
ATOM 1188 N N . PHE A 1 156 ? -23.665 -2.908 27.393 1.00 97.75 156 PHE A N 1
ATOM 1189 C CA . PHE A 1 156 ? -24.612 -2.961 28.515 1.00 97.75 156 PHE A CA 1
ATOM 1190 C C . PHE A 1 156 ? -25.232 -4.351 28.706 1.00 97.75 156 PHE A C 1
ATOM 1192 O O . PHE A 1 156 ? -25.465 -4.764 29.841 1.00 97.75 156 PHE A O 1
ATOM 1199 N N . LYS A 1 157 ? -25.443 -5.115 27.624 1.00 97.56 157 LYS A N 1
ATOM 1200 C CA . LYS A 1 157 ? -25.860 -6.527 27.708 1.00 97.56 157 LYS A CA 1
ATOM 1201 C C . LYS A 1 157 ? -24.784 -7.417 28.329 1.00 97.56 157 LYS A C 1
ATOM 1203 O O . LYS A 1 157 ? -25.108 -8.349 29.062 1.00 97.56 157 LYS A O 1
ATOM 1208 N N . LEU A 1 158 ? -23.514 -7.155 28.020 1.00 97.44 158 LEU A N 1
ATOM 1209 C CA . LEU A 1 158 ? -22.382 -7.909 28.560 1.00 97.44 158 LEU A CA 1
ATOM 1210 C C . LEU A 1 158 ? -22.103 -7.555 30.026 1.00 97.44 158 LEU A C 1
ATOM 1212 O O . LEU A 1 158 ? -21.791 -8.449 30.814 1.00 97.44 158 LEU A O 1
ATOM 1216 N N . ASN A 1 159 ? -22.226 -6.275 30.387 1.00 97.94 159 ASN A N 1
ATOM 1217 C CA . ASN A 1 159 ? -21.993 -5.772 31.735 1.00 97.94 159 ASN A CA 1
ATOM 1218 C C . ASN A 1 159 ? -23.072 -4.748 32.156 1.00 97.94 159 ASN A C 1
ATOM 1220 O O . ASN A 1 159 ? -22.904 -3.548 31.921 1.00 97.94 159 ASN A O 1
ATOM 1224 N N . PRO A 1 160 ? -24.141 -5.191 32.845 1.00 97.44 160 PRO A N 1
ATOM 1225 C CA . PRO A 1 160 ? -25.210 -4.309 33.322 1.00 97.44 160 PRO A CA 1
ATOM 1226 C C . PRO A 1 160 ? -24.739 -3.236 34.311 1.00 97.44 160 PRO A C 1
ATOM 1228 O O . PRO A 1 160 ? -25.386 -2.198 34.445 1.00 97.44 160 PRO A O 1
ATOM 1231 N N . ASN A 1 161 ? -23.592 -3.442 34.972 1.00 97.06 161 ASN A N 1
ATOM 1232 C CA . ASN A 1 161 ? -23.028 -2.473 35.915 1.00 97.06 161 ASN A CA 1
ATOM 1233 C C . ASN A 1 161 ? -22.536 -1.186 35.229 1.00 97.06 161 ASN A C 1
ATOM 1235 O O . ASN A 1 161 ? -22.302 -0.196 35.918 1.00 97.06 161 ASN A O 1
ATOM 1239 N N . LEU A 1 162 ? -22.432 -1.160 33.892 1.00 97.06 162 LEU A N 1
ATOM 1240 C CA . LEU A 1 162 ? -22.115 0.053 33.127 1.00 97.06 162 LEU A CA 1
ATOM 1241 C C . LEU A 1 162 ? -23.158 1.167 33.303 1.00 97.06 162 LEU A C 1
ATOM 1243 O O . LEU A 1 162 ? -22.851 2.327 33.057 1.00 97.06 162 LEU A O 1
ATOM 1247 N N . GLN A 1 163 ? -24.357 0.855 33.802 1.00 96.88 163 GLN A N 1
ATOM 1248 C CA . GLN A 1 163 ? -25.359 1.865 34.167 1.00 96.88 163 GLN A CA 1
ATOM 1249 C C . GLN A 1 163 ? -24.911 2.818 35.283 1.00 96.88 163 GLN A C 1
ATOM 1251 O O . GLN A 1 163 ? -25.521 3.866 35.463 1.00 96.88 163 GLN A O 1
ATOM 1256 N N . TYR A 1 164 ? -23.866 2.453 36.029 1.00 95.56 164 TYR A N 1
ATOM 1257 C CA . TYR A 1 164 ? -23.268 3.273 37.082 1.00 95.56 164 TYR A CA 1
ATOM 1258 C C . TYR A 1 164 ? -21.908 3.857 36.672 1.00 95.56 164 TYR A C 1
ATOM 1260 O O . TYR A 1 164 ? -21.301 4.600 37.440 1.00 95.56 164 TYR A O 1
ATOM 1268 N N . ASP A 1 165 ? -21.410 3.518 35.480 1.00 96.56 165 ASP A N 1
ATOM 1269 C CA . ASP A 1 165 ? -20.127 3.999 34.979 1.00 96.56 165 ASP A CA 1
ATOM 1270 C C . ASP A 1 165 ? -20.299 5.381 34.332 1.00 96.56 165 ASP A C 1
ATOM 1272 O O . ASP A 1 165 ? -21.013 5.546 33.342 1.00 96.56 165 ASP A O 1
ATOM 1276 N N . ALA A 1 166 ? -19.642 6.399 34.893 1.00 96.06 166 ALA A N 1
ATOM 1277 C CA . ALA A 1 166 ? -19.806 7.785 34.453 1.00 96.06 166 ALA A CA 1
ATOM 1278 C C . ALA A 1 166 ? -19.441 7.996 32.972 1.00 96.06 166 ALA A C 1
ATOM 1280 O O . ALA A 1 166 ? -20.079 8.802 32.287 1.00 96.06 166 ALA A O 1
ATOM 1281 N N . TYR A 1 167 ? -18.447 7.258 32.464 1.00 96.50 167 TYR A N 1
ATOM 1282 C CA . TYR A 1 167 ? -18.048 7.324 31.062 1.00 96.50 167 TYR A CA 1
ATOM 1283 C C . TYR A 1 167 ? -19.118 6.707 30.155 1.00 96.50 167 TYR A C 1
ATOM 1285 O O . TYR A 1 167 ? -19.514 7.330 29.170 1.00 96.50 167 TYR A O 1
ATOM 1293 N N . ALA A 1 168 ? -19.653 5.539 30.515 1.00 97.94 168 ALA A N 1
ATOM 1294 C CA . ALA A 1 168 ? -20.731 4.884 29.784 1.00 97.94 168 ALA A CA 1
ATOM 1295 C C . ALA A 1 168 ? -22.011 5.723 29.733 1.00 97.94 168 ALA A C 1
ATOM 1297 O O . ALA A 1 168 ? -22.606 5.859 28.663 1.00 97.94 168 ALA A O 1
ATOM 1298 N N . ILE A 1 169 ? -22.388 6.352 30.849 1.00 98.12 169 ILE A N 1
ATOM 1299 C CA . ILE A 1 169 ? -23.539 7.262 30.923 1.00 98.12 169 ILE A CA 1
ATOM 1300 C C . ILE A 1 169 ? -23.326 8.477 30.008 1.00 98.12 169 ILE A C 1
ATOM 1302 O O . ILE A 1 169 ? -24.209 8.838 29.227 1.00 98.12 169 ILE A O 1
ATOM 1306 N N . GLY A 1 170 ? -22.146 9.104 30.070 1.00 95.62 170 GLY A N 1
ATOM 1307 C CA . GLY A 1 170 ? -21.807 10.251 29.225 1.00 95.62 170 GLY A CA 1
ATOM 1308 C C . GLY A 1 170 ? -21.795 9.904 27.736 1.00 95.62 170 GLY A C 1
ATOM 1309 O O . GLY A 1 170 ? -22.324 10.660 26.915 1.00 95.62 170 GLY A O 1
ATOM 1310 N N . LEU A 1 171 ? -21.246 8.739 27.383 1.00 97.12 171 LEU A N 1
ATOM 1311 C CA . LEU A 1 171 ? -21.219 8.249 26.009 1.00 97.12 171 LEU A CA 1
ATOM 1312 C C . LEU A 1 171 ? -22.633 7.926 25.504 1.00 97.12 171 LEU A C 1
ATOM 1314 O O . LEU A 1 171 ? -22.986 8.340 24.402 1.00 97.12 171 LEU A O 1
ATOM 1318 N N . ALA A 1 172 ? -23.472 7.281 26.319 1.00 97.50 172 ALA A N 1
ATOM 1319 C CA . ALA A 1 172 ? -24.872 7.015 25.993 1.00 97.50 172 ALA A CA 1
ATOM 1320 C C . ALA A 1 172 ? -25.663 8.309 25.747 1.00 97.50 172 ALA A C 1
ATOM 1322 O O . ALA A 1 172 ? -26.374 8.413 24.745 1.00 97.50 172 ALA A O 1
ATOM 1323 N N . ALA A 1 173 ? -25.506 9.318 26.609 1.00 96.00 173 ALA A N 1
ATOM 1324 C CA . ALA A 1 173 ? -26.146 10.626 26.443 1.00 96.00 173 ALA A CA 1
ATOM 1325 C C . ALA A 1 173 ? -25.659 11.348 25.176 1.00 96.00 173 ALA A C 1
ATOM 1327 O O . ALA A 1 173 ? -26.455 11.911 24.428 1.00 96.00 173 ALA A O 1
ATOM 1328 N N . THR A 1 174 ? -24.356 11.278 24.887 1.00 94.56 174 THR A N 1
ATOM 1329 C CA . THR A 1 174 ? -23.762 11.881 23.682 1.00 94.56 174 THR A CA 1
ATOM 1330 C C . THR A 1 174 ? -24.297 11.238 22.407 1.00 94.56 174 THR A C 1
ATOM 1332 O O . THR A 1 174 ? -24.669 11.939 21.468 1.00 94.56 174 THR A O 1
ATOM 1335 N N . VAL A 1 175 ? -24.361 9.906 22.381 1.00 95.50 175 VAL A N 1
ATOM 1336 C CA . VAL A 1 175 ? -24.801 9.141 21.212 1.00 95.50 175 VAL A CA 1
ATOM 1337 C C . VAL A 1 175 ? -26.300 9.306 20.967 1.00 95.50 175 VAL A C 1
ATOM 1339 O O . VAL A 1 175 ? -26.705 9.513 19.826 1.00 95.50 175 VAL A O 1
ATOM 1342 N N . SER A 1 176 ? -27.122 9.233 22.017 1.00 94.94 176 SER A N 1
ATOM 1343 C CA . SER A 1 176 ? -28.587 9.315 21.908 1.00 94.94 176 SER A CA 1
ATOM 1344 C C . SER A 1 176 ? -29.130 10.743 21.804 1.00 94.94 176 SER A C 1
ATOM 1346 O O . SER A 1 176 ? -30.230 10.945 21.297 1.00 94.94 176 SER A O 1
ATOM 1348 N N . GLY A 1 177 ? -28.399 11.735 22.320 1.00 91.38 177 GLY A N 1
ATOM 1349 C CA . GLY A 1 177 ? -28.915 13.088 22.533 1.00 91.38 177 GLY A CA 1
ATOM 1350 C C . GLY A 1 177 ? -29.959 13.194 23.655 1.00 91.38 177 GLY A C 1
ATOM 1351 O O . GLY A 1 177 ? -30.592 14.243 23.787 1.00 91.38 177 GLY A O 1
ATOM 1352 N N . LEU A 1 178 ? -30.161 12.132 24.443 1.00 92.12 178 LEU A N 1
ATOM 1353 C CA . LEU A 1 178 ? -31.066 12.102 25.592 1.00 92.12 178 LEU A CA 1
ATOM 1354 C C . LEU A 1 178 ? -30.353 12.549 26.879 1.00 92.12 178 LEU A C 1
ATOM 1356 O O . LEU A 1 178 ? -29.123 12.613 26.949 1.00 92.12 178 LEU A O 1
ATOM 1360 N N . TYR A 1 179 ? -31.131 12.850 27.921 1.00 94.19 179 TYR A N 1
ATOM 1361 C CA . TYR A 1 179 ? -30.591 13.072 29.265 1.00 94.19 179 TYR A CA 1
ATOM 1362 C C . TYR A 1 179 ? -30.040 11.771 29.867 1.00 94.19 179 TYR A C 1
ATOM 1364 O O . TYR A 1 179 ? -30.433 10.688 29.448 1.00 94.19 179 TYR A O 1
ATOM 1372 N N . LYS A 1 180 ? -29.128 11.886 30.847 1.00 94.12 180 LYS A N 1
ATOM 1373 C CA . LYS A 1 180 ? -28.342 10.771 31.420 1.00 94.12 180 LYS A CA 1
ATOM 1374 C C . LYS A 1 180 ? -29.190 9.519 31.707 1.00 94.12 180 LYS A C 1
ATOM 1376 O O . LYS A 1 180 ? -28.890 8.457 31.168 1.00 94.12 180 LYS A O 1
ATOM 1381 N N . ASP A 1 181 ? -30.260 9.659 32.487 1.00 94.56 181 ASP A N 1
ATOM 1382 C CA . ASP A 1 181 ? -31.079 8.520 32.927 1.00 94.56 181 ASP A CA 1
ATOM 1383 C C . ASP A 1 181 ? -31.883 7.899 31.773 1.00 94.56 181 ASP A C 1
ATOM 1385 O O . ASP A 1 181 ? -31.928 6.676 31.622 1.00 94.56 181 ASP A O 1
ATOM 1389 N N . ASP A 1 182 ? -32.450 8.735 30.899 1.00 93.69 182 ASP A N 1
ATOM 1390 C CA . ASP A 1 182 ? -33.192 8.290 29.713 1.00 93.69 182 ASP A CA 1
ATOM 1391 C C . ASP A 1 182 ? -32.275 7.605 28.694 1.00 93.69 182 ASP A C 1
ATOM 1393 O O . ASP A 1 182 ? -32.658 6.616 28.073 1.00 93.69 182 ASP A O 1
ATOM 1397 N N . ALA A 1 183 ? -31.046 8.103 28.541 1.00 95.81 183 ALA A N 1
ATOM 1398 C CA . ALA A 1 183 ? -30.042 7.534 27.655 1.00 95.81 183 ALA A CA 1
ATOM 1399 C C . ALA A 1 183 ? -29.619 6.138 28.119 1.00 95.81 183 ALA A C 1
ATOM 1401 O O . ALA A 1 183 ? -29.574 5.210 27.314 1.00 95.81 183 ALA A O 1
ATOM 1402 N N . VAL A 1 184 ? -29.345 5.973 29.416 1.00 97.62 184 VAL A N 1
ATOM 1403 C CA . VAL A 1 184 ? -29.011 4.669 30.008 1.00 97.62 184 VAL A CA 1
ATOM 1404 C C . VAL A 1 184 ? -30.161 3.689 29.813 1.00 97.62 184 VAL A C 1
ATOM 1406 O O . VAL A 1 184 ? -29.938 2.575 29.337 1.00 97.62 184 VAL A O 1
ATOM 1409 N N . LYS A 1 185 ? -31.392 4.119 30.106 1.00 97.19 185 LYS A N 1
ATOM 1410 C CA . LYS A 1 185 ? -32.588 3.296 29.922 1.00 97.19 185 LYS A CA 1
ATOM 1411 C C . LYS A 1 185 ? -32.757 2.863 28.463 1.00 97.19 185 LYS A C 1
ATOM 1413 O O . LYS A 1 185 ? -32.931 1.674 28.209 1.00 97.19 185 LYS A O 1
ATOM 1418 N N . ALA A 1 186 ? -32.599 3.798 27.524 1.00 96.12 186 ALA A N 1
ATOM 1419 C CA . ALA A 1 186 ? -32.702 3.533 26.092 1.00 96.12 186 ALA A CA 1
ATOM 1420 C C . ALA A 1 186 ? -31.611 2.577 25.568 1.00 96.12 186 ALA A C 1
ATOM 1422 O O . ALA A 1 186 ? -31.829 1.812 24.628 1.00 96.12 186 ALA A O 1
ATOM 1423 N N . VAL A 1 187 ? -30.408 2.608 26.152 1.00 96.75 187 VAL A N 1
ATOM 1424 C CA . VAL A 1 187 ? -29.341 1.648 25.822 1.00 96.75 187 VAL A CA 1
ATOM 1425 C C . VAL A 1 187 ? -29.652 0.264 26.392 1.00 96.75 187 VAL A C 1
ATOM 1427 O O . VAL A 1 187 ? -29.446 -0.739 25.709 1.00 96.75 187 VAL A O 1
ATOM 1430 N N . GLN A 1 188 ? -30.159 0.189 27.623 1.00 97.19 188 GLN A N 1
ATOM 1431 C CA . GLN A 1 188 ? -30.473 -1.078 28.286 1.00 97.19 188 GLN A CA 1
ATOM 1432 C C . GLN A 1 188 ? -31.611 -1.840 27.608 1.00 97.19 188 GLN A C 1
ATOM 1434 O O . GLN A 1 188 ? -31.503 -3.052 27.415 1.00 97.19 188 GLN A O 1
ATOM 1439 N N . ASP A 1 189 ? -32.687 -1.145 27.236 1.00 96.88 189 ASP A N 1
ATOM 1440 C CA . ASP A 1 189 ? -33.831 -1.752 26.547 1.00 96.88 189 ASP A CA 1
ATOM 1441 C C . ASP A 1 189 ? -33.616 -1.888 25.026 1.00 96.88 189 ASP A C 1
ATOM 1443 O O . ASP A 1 189 ? -34.349 -2.612 24.351 1.00 96.88 189 ASP A O 1
ATOM 1447 N N . GLY A 1 190 ? -32.568 -1.253 24.491 1.00 96.00 190 GLY A N 1
ATOM 1448 C CA . GLY A 1 190 ? -32.228 -1.259 23.073 1.00 96.00 190 GLY A CA 1
ATOM 1449 C C . GLY A 1 190 ? -33.040 -0.280 22.221 1.00 96.00 190 GLY A C 1
ATOM 1450 O O . GLY A 1 190 ? -32.787 -0.205 21.018 1.00 96.00 190 GLY A O 1
ATOM 1451 N N . SER A 1 191 ? -33.954 0.496 22.812 1.00 95.62 191 SER A N 1
ATOM 1452 C CA . SER A 1 191 ? -34.760 1.514 22.119 1.00 95.62 191 SER A CA 1
ATOM 1453 C C . SER A 1 191 ? -33.922 2.671 21.573 1.00 95.62 191 SER A C 1
ATOM 1455 O O . SER A 1 191 ? -34.342 3.353 20.639 1.00 95.62 191 SER A O 1
ATOM 1457 N N . ILE A 1 192 ? -32.684 2.849 22.054 1.00 95.00 192 ILE A N 1
ATOM 1458 C CA . ILE A 1 192 ? -31.716 3.775 21.451 1.00 95.00 192 ILE A CA 1
ATOM 1459 C C . ILE A 1 192 ? -31.499 3.480 19.958 1.00 95.00 192 ILE A C 1
ATOM 1461 O O . ILE A 1 192 ? -31.220 4.393 19.188 1.00 95.00 192 ILE A O 1
ATOM 1465 N N . LEU A 1 193 ? -31.649 2.224 19.523 1.00 93.81 193 LEU A N 1
ATOM 1466 C CA . LEU A 1 193 ? -31.508 1.845 18.116 1.00 93.81 193 LEU A CA 1
ATOM 1467 C C . LEU A 1 193 ? -32.662 2.358 17.252 1.00 93.81 193 LEU A C 1
ATOM 1469 O O . LEU A 1 193 ? -32.455 2.583 16.062 1.00 93.81 193 LEU A O 1
ATOM 1473 N N . ASP A 1 194 ? -33.837 2.582 17.841 1.00 92.88 194 ASP A N 1
ATOM 1474 C CA . ASP A 1 194 ? -35.008 3.117 17.144 1.00 92.88 194 ASP A CA 1
ATOM 1475 C C . ASP A 1 194 ? -34.917 4.637 16.934 1.00 92.88 194 ASP A C 1
ATOM 1477 O O . ASP A 1 194 ? -35.584 5.175 16.050 1.00 92.88 194 ASP A O 1
ATOM 1481 N N . LEU A 1 195 ? -34.051 5.330 17.690 1.00 88.31 195 LEU A N 1
ATOM 1482 C CA . LEU A 1 195 ? -33.744 6.752 17.471 1.00 88.31 195 LEU A CA 1
ATOM 1483 C C . LEU A 1 195 ? -32.997 6.994 16.154 1.00 88.31 195 LEU A C 1
ATOM 1485 O O . LEU A 1 195 ? -32.973 8.119 15.653 1.00 88.31 195 LEU A O 1
ATOM 1489 N N . PHE A 1 196 ? -32.383 5.952 15.593 1.00 88.38 196 PHE A N 1
ATOM 1490 C CA . PHE A 1 196 ? -31.668 6.026 14.330 1.00 88.38 196 PHE A CA 1
ATOM 1491 C C . PHE A 1 196 ? -32.518 5.406 13.230 1.00 88.38 196 PHE A C 1
ATOM 1493 O O . PHE A 1 196 ? -32.912 4.241 13.300 1.00 88.38 196 PHE A O 1
ATOM 1500 N N . ASP A 1 197 ? -32.778 6.183 12.177 1.00 77.94 197 ASP A N 1
ATOM 1501 C CA . ASP A 1 197 ? -33.510 5.685 11.020 1.00 77.94 197 ASP A CA 1
ATOM 1502 C C . ASP A 1 197 ? -32.794 4.440 10.467 1.00 77.94 197 ASP A C 1
ATOM 1504 O O . ASP A 1 197 ? -31.603 4.465 10.130 1.00 77.94 197 ASP A O 1
ATOM 1508 N N . LYS A 1 198 ? -33.534 3.331 10.350 1.00 73.69 198 LYS A N 1
ATOM 1509 C CA . LYS A 1 198 ? -33.052 2.069 9.770 1.00 73.69 198 LYS A CA 1
ATOM 1510 C C . LYS A 1 198 ? -32.458 2.286 8.370 1.00 73.69 198 LYS A C 1
ATOM 1512 O O . LYS A 1 198 ? -31.592 1.516 7.946 1.00 73.69 198 LYS A O 1
ATOM 1517 N N . ASN A 1 199 ? -32.884 3.335 7.664 1.00 65.75 199 ASN A N 1
ATOM 1518 C CA . ASN A 1 199 ? -32.343 3.729 6.367 1.00 65.75 199 ASN A CA 1
ATOM 1519 C C . ASN A 1 199 ? -31.000 4.463 6.466 1.00 65.75 199 ASN A C 1
ATOM 1521 O O . ASN A 1 199 ? -30.142 4.242 5.613 1.00 65.75 199 ASN A O 1
ATOM 1525 N N . GLU A 1 200 ? -30.767 5.269 7.506 1.00 66.25 200 GLU A N 1
ATOM 1526 C CA . GLU A 1 200 ? -29.462 5.896 7.749 1.00 66.25 200 GLU A CA 1
ATOM 1527 C C . GLU A 1 200 ? -28.428 4.840 8.161 1.00 66.25 200 GLU A C 1
ATOM 1529 O O . GLU A 1 200 ? -27.300 4.853 7.658 1.00 66.25 200 GLU A O 1
ATOM 1534 N N . PHE A 1 201 ? -28.865 3.852 8.958 1.00 64.25 201 PHE A N 1
ATOM 1535 C CA . PHE A 1 201 ? -28.118 2.619 9.192 1.00 64.25 201 PHE A CA 1
ATOM 1536 C C . PHE A 1 201 ? -27.743 1.976 7.862 1.00 64.25 201 PHE A C 1
ATOM 1538 O O . PHE A 1 201 ? -26.563 1.838 7.593 1.00 64.25 201 PHE A O 1
ATOM 1545 N N . LYS A 1 202 ? -28.694 1.642 6.983 1.00 63.91 202 LYS A N 1
ATOM 1546 C CA . LYS A 1 202 ? -28.390 0.935 5.726 1.00 63.91 202 LYS A CA 1
ATOM 1547 C C . LYS A 1 202 ? -27.559 1.747 4.728 1.00 63.91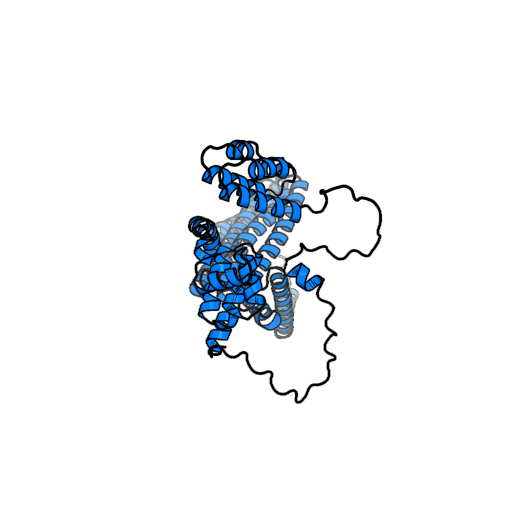 202 LYS A C 1
ATOM 1549 O O . LYS A 1 202 ? -26.709 1.159 4.071 1.00 63.91 202 LYS A O 1
ATOM 1554 N N . ALA A 1 203 ? -27.777 3.053 4.593 1.00 68.19 203 ALA A N 1
ATOM 1555 C CA . ALA A 1 203 ? -27.099 3.873 3.587 1.00 68.19 203 ALA A CA 1
ATOM 1556 C C . ALA A 1 203 ? -25.626 4.121 3.941 1.00 68.19 203 ALA A C 1
ATOM 1558 O O . ALA A 1 203 ? -24.745 3.836 3.128 1.00 68.19 203 ALA A O 1
ATOM 1559 N N . LYS A 1 204 ? -25.347 4.573 5.173 1.00 61.09 204 LYS A N 1
ATOM 1560 C CA . LYS A 1 204 ? -23.967 4.764 5.643 1.00 61.09 204 LYS A CA 1
ATOM 1561 C C . LYS A 1 204 ? -23.282 3.426 5.887 1.00 61.09 204 LYS A C 1
ATOM 1563 O O . LYS A 1 204 ? -22.146 3.249 5.468 1.00 61.09 204 LYS A O 1
ATOM 1568 N N . SER A 1 205 ? -23.993 2.444 6.449 1.00 61.88 205 SER A N 1
ATOM 1569 C CA . SER A 1 205 ? -23.457 1.093 6.614 1.00 61.88 205 SER A CA 1
ATOM 1570 C C . SER A 1 205 ? -23.120 0.461 5.278 1.00 61.88 205 SER A C 1
ATOM 1572 O O . SER A 1 205 ? -22.052 -0.095 5.191 1.00 61.88 205 SER A O 1
ATOM 1574 N N . LYS A 1 206 ? -23.916 0.565 4.209 1.00 64.06 206 LYS A N 1
ATOM 1575 C CA . LYS A 1 206 ? -23.547 -0.067 2.930 1.00 64.06 206 LYS A CA 1
ATOM 1576 C C . LYS A 1 206 ? -22.291 0.556 2.318 1.00 64.06 206 LYS A C 1
ATOM 1578 O O . LYS A 1 206 ? -21.397 -0.175 1.917 1.00 64.06 206 LYS A O 1
ATOM 1583 N N . GLN A 1 207 ? -22.200 1.884 2.306 1.00 65.44 207 GLN A N 1
ATOM 1584 C CA . GLN A 1 207 ? -21.059 2.598 1.725 1.00 65.44 207 GLN A CA 1
ATOM 1585 C C . GLN A 1 207 ? -19.772 2.412 2.544 1.00 65.44 207 GLN A C 1
ATOM 1587 O O . GLN A 1 207 ? -18.669 2.398 2.001 1.00 65.44 207 GLN A O 1
ATOM 1592 N N . GLN A 1 208 ? -19.915 2.265 3.860 1.00 59.44 208 GLN A N 1
ATOM 1593 C CA . GLN A 1 208 ? -18.807 2.128 4.793 1.00 59.44 208 GLN A CA 1
ATOM 1594 C C . GLN A 1 208 ? -18.447 0.666 5.057 1.00 59.44 208 GLN A C 1
ATOM 1596 O O . GLN A 1 208 ? -17.271 0.401 5.200 1.00 59.44 208 GLN A O 1
ATOM 1601 N N . ILE A 1 209 ? -19.392 -0.277 4.994 1.00 59.91 209 ILE A N 1
ATOM 1602 C CA . ILE A 1 209 ? -19.154 -1.727 4.897 1.00 59.91 209 ILE A CA 1
ATOM 1603 C C . ILE A 1 209 ? -18.492 -2.030 3.564 1.00 59.91 209 ILE A C 1
ATOM 1605 O O . ILE A 1 209 ? -17.559 -2.799 3.553 1.00 59.91 209 ILE A O 1
ATOM 1609 N N . GLU A 1 210 ? -18.867 -1.418 2.440 1.00 60.44 210 GLU A N 1
ATOM 1610 C CA . GLU A 1 210 ? -18.087 -1.593 1.203 1.00 60.44 210 GLU A CA 1
ATOM 1611 C C . GLU A 1 210 ? -16.648 -1.083 1.342 1.00 60.44 210 GLU A C 1
ATOM 1613 O O . GLU A 1 210 ? -15.760 -1.574 0.652 1.00 60.44 210 GLU A O 1
ATOM 1618 N N . LYS A 1 211 ? -16.399 -0.120 2.235 1.00 61.03 211 LYS A N 1
ATOM 1619 C CA . LYS A 1 211 ? -15.060 0.408 2.512 1.00 61.03 211 LYS A CA 1
ATOM 1620 C C . LYS A 1 211 ? -14.302 -0.459 3.529 1.00 61.03 211 LYS A C 1
ATOM 1622 O O . LYS A 1 211 ? -13.178 -0.849 3.250 1.00 61.03 211 LYS A O 1
ATOM 1627 N N . GLU A 1 212 ? -14.940 -0.824 4.641 1.00 54.59 212 GLU A N 1
ATOM 1628 C CA . GLU A 1 212 ? -14.440 -1.727 5.686 1.00 54.59 212 GLU A CA 1
ATOM 1629 C C . GLU A 1 212 ? -14.278 -3.142 5.150 1.00 54.59 212 GLU A C 1
ATOM 1631 O O . GLU A 1 212 ? -13.189 -3.652 5.226 1.00 54.59 212 GLU A O 1
ATOM 1636 N N . VAL A 1 213 ? -15.257 -3.769 4.499 1.00 54.75 213 VAL A N 1
ATOM 1637 C CA . VAL A 1 213 ? -15.125 -5.119 3.902 1.00 54.75 213 VAL A CA 1
ATOM 1638 C C . VAL A 1 213 ? -14.038 -5.169 2.832 1.00 54.75 213 VAL A C 1
ATOM 1640 O O . VAL A 1 213 ? -13.412 -6.209 2.635 1.00 54.75 213 VAL A O 1
ATOM 1643 N N . ARG A 1 214 ? -13.770 -4.053 2.146 1.00 56.75 214 ARG A N 1
ATOM 1644 C CA . ARG A 1 214 ? -12.662 -3.976 1.189 1.00 56.75 214 ARG A CA 1
ATOM 1645 C C . ARG A 1 214 ? -11.297 -3.829 1.874 1.00 56.75 214 ARG A C 1
ATOM 1647 O O . ARG A 1 214 ? -10.306 -4.255 1.288 1.00 56.75 214 ARG A O 1
ATOM 1654 N N . ASP A 1 215 ? -11.245 -3.286 3.091 1.00 58.22 215 ASP A N 1
ATOM 1655 C CA . ASP A 1 215 ? -10.021 -3.108 3.889 1.00 58.22 215 ASP A CA 1
ATOM 1656 C C . ASP A 1 215 ? -9.823 -4.189 4.994 1.00 58.22 215 ASP A C 1
ATOM 1658 O O . ASP A 1 215 ? -8.687 -4.428 5.408 1.00 58.22 215 ASP A O 1
ATOM 1662 N N . GLU A 1 216 ? -10.886 -4.897 5.394 1.00 57.19 216 GLU A N 1
ATOM 1663 C CA . GLU A 1 216 ? -11.012 -5.962 6.413 1.00 57.19 216 GLU A CA 1
ATOM 1664 C C . GLU A 1 216 ? -11.255 -7.343 5.783 1.00 57.19 216 GLU A C 1
ATOM 1666 O O . GLU A 1 216 ? -11.693 -8.284 6.452 1.00 57.19 216 GLU A O 1
ATOM 1671 N N . ALA A 1 217 ? -10.973 -7.506 4.486 1.00 67.25 217 ALA A N 1
ATOM 1672 C CA . ALA A 1 217 ? -10.835 -8.847 3.937 1.00 67.25 217 ALA A CA 1
ATOM 1673 C C . ALA A 1 217 ? -9.858 -9.625 4.843 1.00 67.25 217 ALA A C 1
ATOM 1675 O O . ALA A 1 217 ? -8.814 -9.069 5.213 1.00 67.25 217 ALA A O 1
ATOM 1676 N N . PRO A 1 218 ? -10.198 -10.865 5.251 1.00 74.88 218 PRO A N 1
ATOM 1677 C CA . PRO A 1 218 ? -9.372 -11.632 6.171 1.00 74.88 218 PRO A CA 1
ATOM 1678 C C . PRO A 1 218 ? -7.924 -11.622 5.676 1.00 74.88 218 PRO A C 1
ATOM 1680 O O . PRO A 1 218 ? -7.709 -11.707 4.460 1.00 74.88 218 PRO A O 1
ATOM 1683 N N . PRO A 1 219 ? -6.939 -11.466 6.583 1.00 81.12 219 PRO A N 1
ATOM 1684 C CA . PRO A 1 219 ? -5.552 -11.247 6.206 1.00 81.12 219 PRO A CA 1
ATOM 1685 C C . PRO A 1 219 ? -5.136 -12.301 5.190 1.00 81.12 219 PRO A C 1
ATOM 1687 O O . PRO A 1 219 ? -5.283 -13.502 5.427 1.00 81.12 219 PRO A O 1
ATOM 1690 N N . ALA A 1 220 ? -4.670 -11.828 4.035 1.00 89.62 220 ALA A N 1
ATOM 1691 C CA . ALA A 1 220 ? -4.395 -12.689 2.904 1.00 89.62 220 ALA A CA 1
ATOM 1692 C C . ALA A 1 220 ? -3.421 -13.804 3.308 1.00 89.62 220 ALA A C 1
ATOM 1694 O O . ALA A 1 220 ? -2.354 -13.556 3.878 1.00 89.62 220 ALA A O 1
ATOM 1695 N N . GLY A 1 221 ? -3.810 -15.046 3.024 1.00 94.12 221 GLY A N 1
ATOM 1696 C CA . GLY A 1 221 ? -2.948 -16.202 3.226 1.00 94.12 221 GLY A CA 1
ATOM 1697 C C . GLY A 1 221 ? -1.804 -16.247 2.210 1.00 94.12 221 GLY A C 1
ATOM 1698 O O . GLY A 1 221 ? -1.790 -15.523 1.213 1.00 94.12 221 GLY A O 1
ATOM 1699 N N . TRP A 1 222 ? -0.863 -17.167 2.425 1.00 96.94 222 TRP A N 1
ATOM 1700 C CA . TRP A 1 222 ? 0.290 -17.364 1.538 1.00 96.94 222 TRP A CA 1
ATOM 1701 C C . TRP A 1 222 ? -0.079 -17.678 0.083 1.00 96.94 222 TRP A C 1
ATOM 1703 O O . TRP A 1 222 ? 0.685 -17.329 -0.809 1.00 96.94 222 TRP A O 1
ATOM 1713 N N . GLY A 1 223 ? -1.249 -18.274 -0.177 1.00 96.38 223 GLY A N 1
ATOM 1714 C CA . GLY A 1 223 ? -1.716 -18.530 -1.543 1.00 96.38 223 GLY A CA 1
ATOM 1715 C C . GLY A 1 223 ? -1.908 -17.245 -2.357 1.00 96.38 223 GLY A C 1
ATOM 1716 O O . GLY A 1 223 ? -1.408 -17.149 -3.472 1.00 96.38 223 GLY A O 1
ATOM 1717 N N . ALA A 1 224 ? -2.561 -16.233 -1.777 1.00 95.50 224 ALA A N 1
ATOM 1718 C CA . ALA A 1 224 ? -2.733 -14.933 -2.426 1.00 95.50 224 ALA A CA 1
ATOM 1719 C C . ALA A 1 224 ? -1.389 -14.203 -2.568 1.00 95.50 224 ALA A C 1
ATOM 1721 O O . ALA A 1 224 ? -1.048 -13.743 -3.654 1.00 95.50 224 ALA A O 1
ATOM 1722 N N . ALA A 1 225 ? -0.577 -14.198 -1.505 1.00 96.69 225 ALA A N 1
ATOM 1723 C CA . ALA A 1 225 ? 0.749 -13.584 -1.525 1.00 96.69 225 ALA A CA 1
ATOM 1724 C C . ALA A 1 225 ? 1.676 -14.184 -2.603 1.00 96.69 225 ALA A C 1
ATOM 1726 O O . ALA A 1 225 ? 2.425 -13.454 -3.247 1.00 96.69 225 ALA A O 1
ATOM 1727 N N . LEU A 1 226 ? 1.623 -15.504 -2.822 1.00 97.62 226 LEU A N 1
ATOM 1728 C CA . LEU A 1 226 ? 2.429 -16.189 -3.836 1.00 97.62 226 LEU A CA 1
ATOM 1729 C C . LEU A 1 226 ? 1.993 -15.830 -5.261 1.00 97.62 226 LEU A C 1
ATOM 1731 O O . LEU A 1 226 ? 2.847 -15.642 -6.125 1.00 97.62 226 LEU A O 1
ATOM 1735 N N . ILE A 1 227 ? 0.687 -15.680 -5.500 1.00 97.69 227 ILE A N 1
ATOM 1736 C CA . ILE A 1 227 ? 0.167 -15.198 -6.788 1.00 97.69 227 ILE A CA 1
ATOM 1737 C C . ILE A 1 227 ? 0.686 -13.783 -7.070 1.00 97.69 227 ILE A C 1
ATOM 1739 O O . ILE A 1 227 ? 1.185 -13.529 -8.166 1.00 97.69 227 ILE A O 1
ATOM 1743 N N . ASP A 1 228 ? 0.648 -12.884 -6.084 1.00 97.38 228 ASP A N 1
ATOM 1744 C CA . ASP A 1 228 ? 1.142 -11.516 -6.276 1.00 97.38 228 ASP A CA 1
ATOM 1745 C C . ASP A 1 228 ? 2.660 -11.451 -6.459 1.00 97.38 228 ASP A C 1
ATOM 1747 O O . ASP A 1 228 ? 3.143 -10.619 -7.225 1.00 97.38 228 ASP A O 1
ATOM 1751 N N . LEU A 1 229 ? 3.423 -12.336 -5.805 1.00 97.75 229 LEU A N 1
ATOM 1752 C CA . LEU A 1 229 ? 4.865 -12.471 -6.037 1.00 97.75 229 LEU A CA 1
ATOM 1753 C C . LEU A 1 229 ? 5.165 -12.921 -7.465 1.00 97.75 229 LEU A C 1
ATOM 1755 O O . LEU A 1 229 ? 6.014 -12.324 -8.123 1.00 97.75 229 LEU A O 1
ATOM 1759 N N . LEU A 1 230 ? 4.464 -13.944 -7.963 1.00 98.00 230 LEU A N 1
ATOM 1760 C CA . LEU A 1 230 ? 4.630 -14.409 -9.341 1.00 98.00 230 LEU A CA 1
ATOM 1761 C C . LEU A 1 230 ? 4.275 -13.307 -10.341 1.00 98.00 230 LEU A C 1
ATOM 1763 O O . LEU A 1 230 ? 5.015 -13.091 -11.301 1.00 98.00 230 LEU A O 1
ATOM 1767 N N . LEU A 1 231 ? 3.189 -12.573 -10.093 1.00 98.12 231 LEU A N 1
ATOM 1768 C CA . LEU A 1 231 ? 2.787 -11.450 -10.933 1.00 98.12 231 LEU A CA 1
ATOM 1769 C C . LEU A 1 231 ? 3.817 -10.313 -10.889 1.00 98.12 231 LEU A C 1
ATOM 1771 O O . LEU A 1 231 ? 4.170 -9.773 -11.934 1.00 98.12 231 LEU A O 1
ATOM 1775 N N . TYR A 1 232 ? 4.357 -9.989 -9.712 1.00 98.00 232 TYR A N 1
ATOM 1776 C CA . TYR A 1 232 ? 5.449 -9.028 -9.559 1.00 98.00 232 TYR A CA 1
ATOM 1777 C C . TYR A 1 232 ? 6.695 -9.443 -10.353 1.00 98.00 232 TYR A C 1
ATOM 1779 O O . TYR A 1 232 ? 7.238 -8.634 -11.107 1.00 98.00 232 TYR A O 1
ATOM 1787 N N . GLY A 1 233 ? 7.135 -10.699 -10.236 1.00 97.81 233 GLY A N 1
ATOM 1788 C CA . GLY A 1 233 ? 8.283 -11.206 -10.990 1.00 97.81 2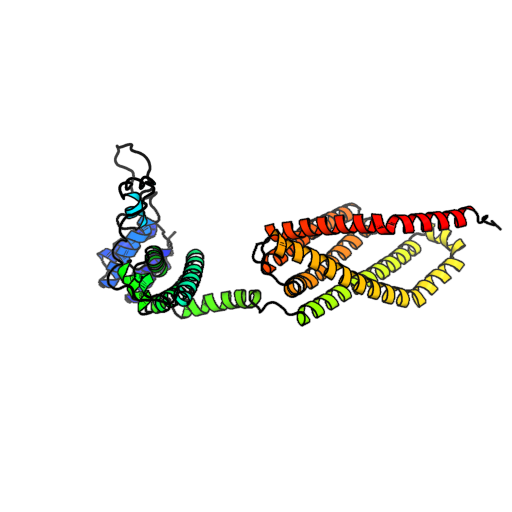33 GLY A CA 1
ATOM 1789 C C . GLY A 1 233 ? 8.046 -11.197 -12.500 1.00 97.81 233 GLY A C 1
ATOM 1790 O O . GLY A 1 233 ? 8.928 -10.787 -13.251 1.00 97.81 233 GLY A O 1
ATOM 1791 N N . LEU A 1 234 ? 6.842 -11.569 -12.949 1.00 98.19 234 LEU A N 1
ATOM 1792 C CA . LEU A 1 234 ? 6.460 -11.520 -14.361 1.00 98.19 234 LEU A CA 1
ATOM 1793 C C . LEU A 1 234 ? 6.462 -10.085 -14.902 1.00 98.19 234 LEU A C 1
ATOM 1795 O O . LEU A 1 234 ? 6.995 -9.849 -15.983 1.00 98.19 234 LEU A O 1
ATOM 1799 N N . ILE A 1 235 ? 5.918 -9.123 -14.149 1.00 97.69 235 ILE A N 1
ATOM 1800 C CA . ILE A 1 235 ? 5.956 -7.702 -14.517 1.00 97.69 235 ILE A CA 1
ATOM 1801 C C . ILE A 1 235 ? 7.411 -7.245 -14.688 1.00 97.69 235 ILE A C 1
ATOM 1803 O O . ILE A 1 235 ? 7.743 -6.660 -15.715 1.00 97.69 235 ILE A O 1
ATOM 1807 N N . ASN A 1 236 ? 8.300 -7.565 -13.742 1.00 97.38 236 ASN A N 1
ATOM 1808 C CA . ASN A 1 236 ? 9.721 -7.209 -13.838 1.00 97.38 236 ASN A CA 1
ATOM 1809 C C . ASN A 1 236 ? 10.440 -7.901 -15.004 1.00 97.38 236 ASN A C 1
ATOM 1811 O O . ASN A 1 236 ? 11.241 -7.264 -15.687 1.00 97.38 236 ASN A O 1
ATOM 1815 N N . ALA A 1 237 ? 10.121 -9.166 -15.288 1.00 97.19 237 ALA A N 1
ATOM 1816 C CA . ALA A 1 237 ? 10.642 -9.865 -16.459 1.00 97.19 237 ALA A CA 1
ATOM 1817 C C . ALA A 1 237 ? 10.222 -9.163 -17.760 1.00 97.19 237 ALA A C 1
ATOM 1819 O O . ALA A 1 237 ? 11.064 -8.863 -18.606 1.00 97.19 237 ALA A O 1
ATOM 1820 N N . VAL A 1 238 ? 8.935 -8.828 -17.903 1.00 97.12 238 VAL A N 1
ATOM 1821 C CA . VAL A 1 238 ? 8.425 -8.097 -19.073 1.00 97.12 238 VAL A CA 1
ATOM 1822 C C . VAL A 1 238 ? 9.103 -6.736 -19.202 1.00 97.12 238 VAL A C 1
ATOM 1824 O O . VAL A 1 238 ? 9.541 -6.389 -20.296 1.00 97.12 238 VAL A O 1
ATOM 1827 N N . ILE A 1 239 ? 9.251 -5.991 -18.101 1.00 95.94 239 ILE A N 1
ATOM 1828 C CA . ILE A 1 239 ? 9.950 -4.701 -18.094 1.00 95.94 239 ILE A CA 1
ATOM 1829 C C . ILE A 1 239 ? 11.367 -4.859 -18.645 1.00 95.94 239 ILE A C 1
ATOM 1831 O O . ILE A 1 239 ? 11.737 -4.122 -19.556 1.00 95.94 239 ILE A O 1
ATOM 1835 N N . VAL A 1 240 ? 12.155 -5.815 -18.145 1.00 94.38 240 VAL A N 1
ATOM 1836 C CA . VAL A 1 240 ? 13.535 -6.023 -18.611 1.00 94.38 240 VAL A CA 1
ATOM 1837 C C . VAL A 1 240 ? 13.573 -6.441 -20.077 1.00 94.38 240 VAL A C 1
ATOM 1839 O O . VAL A 1 240 ? 14.326 -5.848 -20.848 1.00 94.38 240 VAL A O 1
ATOM 1842 N N . GLY A 1 241 ? 12.737 -7.396 -20.487 1.00 92.56 241 GLY A N 1
ATOM 1843 C CA . GLY A 1 241 ? 12.679 -7.849 -21.877 1.00 92.56 241 GLY A CA 1
ATOM 1844 C C . GLY A 1 241 ? 12.333 -6.716 -22.848 1.00 92.56 241 GLY A C 1
ATOM 1845 O O . GLY A 1 241 ? 13.035 -6.510 -23.838 1.00 92.56 241 GLY A O 1
ATOM 1846 N N . VAL A 1 242 ? 11.299 -5.929 -22.531 1.00 92.81 242 VAL A N 1
ATOM 1847 C CA . VAL A 1 242 ? 10.886 -4.766 -23.332 1.00 92.81 242 VAL A CA 1
ATOM 1848 C C . VAL A 1 242 ? 11.960 -3.680 -23.324 1.00 92.81 242 VAL A C 1
ATOM 1850 O O . VAL A 1 242 ? 12.232 -3.099 -24.369 1.00 92.81 242 VAL A O 1
ATOM 1853 N N . SER A 1 243 ? 12.606 -3.424 -22.185 1.00 91.06 243 SER A N 1
ATOM 1854 C CA . SER A 1 243 ? 13.654 -2.401 -22.071 1.00 91.06 243 SER A CA 1
ATOM 1855 C C . SER A 1 243 ? 14.875 -2.742 -22.922 1.00 91.06 243 SER A C 1
ATOM 1857 O O . SER A 1 243 ? 15.381 -1.881 -23.638 1.00 91.06 243 SER A O 1
ATOM 1859 N N . VAL A 1 244 ? 15.324 -4.003 -22.894 1.00 90.00 244 VAL A N 1
ATOM 1860 C CA . VAL A 1 244 ? 16.429 -4.482 -23.738 1.00 90.00 244 VAL A CA 1
ATOM 1861 C C . VAL A 1 244 ? 16.049 -4.384 -25.215 1.00 90.00 244 VAL A C 1
ATOM 1863 O O . VAL A 1 244 ? 16.820 -3.841 -26.003 1.00 90.00 244 VAL A O 1
ATOM 1866 N N . ALA A 1 245 ? 14.848 -4.832 -25.593 1.00 87.81 245 ALA A N 1
ATOM 1867 C CA . ALA A 1 245 ? 14.374 -4.739 -26.973 1.00 87.81 245 ALA A CA 1
ATOM 1868 C C . ALA A 1 245 ? 14.282 -3.282 -27.463 1.00 87.81 245 ALA A C 1
ATOM 1870 O O . ALA A 1 245 ? 14.754 -2.969 -28.556 1.00 87.81 245 ALA A O 1
ATOM 1871 N N . ALA A 1 246 ? 13.733 -2.381 -26.644 1.00 88.00 246 ALA A N 1
ATOM 1872 C CA . ALA A 1 246 ? 13.632 -0.958 -26.953 1.00 88.00 246 ALA A CA 1
ATOM 1873 C C . ALA A 1 246 ? 15.015 -0.319 -27.132 1.00 88.00 246 ALA A C 1
ATOM 1875 O O . ALA A 1 246 ? 15.229 0.438 -28.077 1.00 88.00 246 ALA A O 1
ATOM 1876 N N . LEU A 1 247 ? 15.969 -0.668 -26.268 1.00 86.19 247 LEU A N 1
ATOM 1877 C CA . LEU A 1 247 ? 17.343 -0.185 -26.341 1.00 86.19 247 LEU A CA 1
ATOM 1878 C C . LEU A 1 247 ? 18.038 -0.676 -27.620 1.00 86.19 247 LEU A C 1
ATOM 1880 O O . LEU A 1 247 ? 18.659 0.119 -28.318 1.00 86.19 247 LEU A O 1
ATOM 1884 N N . VAL A 1 248 ? 17.860 -1.945 -27.993 1.00 84.56 248 VAL A N 1
ATOM 1885 C CA . VAL A 1 248 ? 18.396 -2.516 -29.243 1.00 84.56 248 VAL A CA 1
ATOM 1886 C C . VAL A 1 248 ? 17.795 -1.836 -30.474 1.00 84.56 248 VAL A C 1
ATOM 1888 O O . VAL A 1 248 ? 18.538 -1.427 -31.371 1.00 84.56 248 VAL A O 1
ATOM 1891 N N . MET A 1 249 ? 16.469 -1.662 -30.516 1.00 84.56 249 MET A N 1
ATOM 1892 C CA . MET A 1 249 ? 15.793 -0.944 -31.606 1.00 84.56 249 MET A CA 1
ATOM 1893 C C . MET A 1 249 ? 16.301 0.492 -31.723 1.00 84.56 249 MET A C 1
ATOM 1895 O O . MET A 1 249 ? 16.567 0.979 -32.820 1.00 84.56 249 MET A O 1
ATOM 1899 N N . LEU A 1 250 ? 16.487 1.163 -30.590 1.00 84.25 250 LEU A N 1
ATOM 1900 C CA . LEU A 1 250 ? 16.975 2.528 -30.561 1.00 84.25 250 LEU A CA 1
ATOM 1901 C C . LEU A 1 250 ? 18.426 2.635 -31.042 1.00 84.25 250 LEU A C 1
ATOM 1903 O O . LEU A 1 250 ? 18.708 3.482 -31.885 1.00 84.25 250 LEU A O 1
ATOM 1907 N N . PHE A 1 251 ? 19.334 1.766 -30.590 1.00 82.44 251 PHE A N 1
ATOM 1908 C CA . PHE A 1 251 ? 20.706 1.732 -31.109 1.00 82.44 251 PHE A CA 1
ATOM 1909 C C . PHE A 1 251 ? 20.737 1.457 -32.614 1.00 82.44 251 PHE A C 1
ATOM 1911 O O . PHE A 1 251 ? 21.468 2.124 -33.345 1.00 82.44 251 PHE A O 1
ATOM 1918 N N . THR A 1 252 ? 19.897 0.533 -33.088 1.00 81.88 252 THR A N 1
ATOM 1919 C CA . THR A 1 252 ? 19.760 0.233 -34.521 1.00 81.88 252 THR A CA 1
ATOM 1920 C C . THR A 1 252 ? 19.322 1.469 -35.308 1.00 81.88 252 THR A C 1
ATOM 1922 O O . THR A 1 252 ? 19.908 1.763 -36.351 1.00 81.88 252 THR A O 1
ATOM 1925 N N . ASN A 1 253 ? 18.357 2.231 -34.784 1.00 82.88 253 ASN A N 1
ATOM 1926 C CA . ASN A 1 253 ? 17.884 3.478 -35.388 1.00 82.88 253 ASN A CA 1
ATOM 1927 C C . ASN A 1 253 ? 18.943 4.589 -35.355 1.00 82.88 253 ASN A C 1
ATOM 1929 O O . ASN A 1 253 ? 19.120 5.287 -36.349 1.00 82.88 253 ASN A O 1
ATOM 1933 N N . LEU A 1 254 ? 19.675 4.751 -34.249 1.00 81.94 254 LEU A N 1
ATOM 1934 C CA . LEU A 1 254 ? 20.753 5.741 -34.145 1.00 81.94 254 LEU A CA 1
ATOM 1935 C C . LEU A 1 254 ? 21.893 5.455 -35.128 1.00 81.94 254 LEU A C 1
ATOM 1937 O O . LEU A 1 254 ? 22.475 6.383 -35.678 1.00 81.94 254 LEU A O 1
ATOM 1941 N N . ILE A 1 255 ? 22.205 4.179 -35.358 1.00 81.19 255 ILE A N 1
ATOM 1942 C CA . ILE A 1 255 ? 23.196 3.761 -36.355 1.00 81.19 255 ILE A CA 1
ATOM 1943 C C . ILE A 1 255 ? 22.687 4.025 -37.776 1.00 81.19 255 ILE A C 1
ATOM 1945 O O . ILE A 1 255 ? 23.434 4.536 -38.606 1.00 81.19 255 ILE A O 1
ATOM 1949 N N . HIS A 1 256 ? 21.423 3.697 -38.061 1.00 81.69 256 HIS A N 1
ATOM 1950 C CA . HIS A 1 256 ? 20.861 3.862 -39.401 1.00 81.69 256 HIS A CA 1
ATOM 1951 C C . HIS A 1 256 ? 20.631 5.323 -39.792 1.00 81.69 256 HIS A C 1
ATOM 1953 O O . HIS A 1 256 ? 20.680 5.622 -40.977 1.00 81.69 256 HIS A O 1
ATOM 1959 N N . ASN A 1 257 ? 20.398 6.233 -38.848 1.00 81.81 257 ASN A N 1
ATOM 1960 C CA . ASN A 1 257 ? 20.029 7.613 -39.176 1.00 81.81 257 ASN A CA 1
ATOM 1961 C C . ASN A 1 257 ? 21.202 8.611 -39.162 1.00 81.81 257 ASN A C 1
ATOM 1963 O O . ASN A 1 257 ? 21.002 9.770 -39.517 1.00 81.81 257 ASN A O 1
ATOM 1967 N N . ASP A 1 258 ? 22.414 8.194 -38.782 1.00 83.44 258 ASP A N 1
ATOM 1968 C CA . ASP A 1 258 ? 23.599 9.061 -38.760 1.00 83.44 258 ASP A CA 1
ATOM 1969 C C . ASP A 1 258 ? 24.523 8.759 -39.962 1.00 83.44 258 ASP A C 1
ATOM 1971 O O . ASP A 1 258 ? 25.216 7.736 -39.962 1.00 83.44 258 ASP A O 1
ATOM 1975 N N 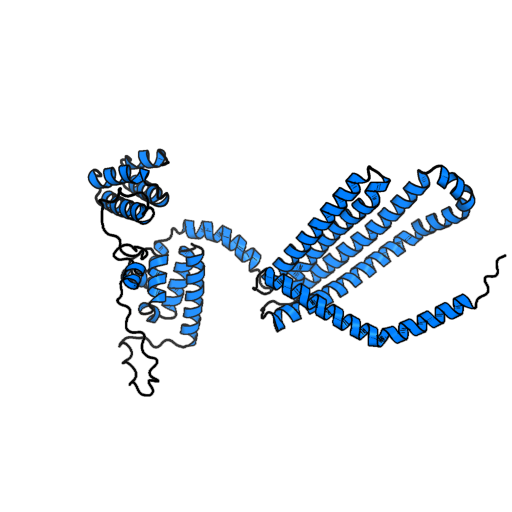. PRO A 1 259 ? 24.572 9.628 -40.993 1.00 83.38 259 PRO A N 1
ATOM 1976 C CA . PRO A 1 259 ? 25.352 9.384 -42.207 1.00 83.38 259 PRO A CA 1
ATOM 1977 C C . PRO A 1 259 ? 26.871 9.344 -41.965 1.00 83.38 259 PRO A C 1
ATOM 1979 O O . PRO A 1 259 ? 27.583 8.633 -42.677 1.00 83.38 259 PRO A O 1
ATOM 1982 N N . LEU A 1 260 ? 27.387 10.046 -40.946 1.00 81.38 260 LEU A N 1
ATOM 1983 C CA . LEU A 1 260 ? 28.808 9.983 -40.577 1.00 81.38 260 LEU A CA 1
ATOM 1984 C C . LEU A 1 260 ? 29.144 8.626 -39.955 1.00 81.38 260 LEU A C 1
ATOM 1986 O O . LEU A 1 260 ? 30.171 8.026 -40.281 1.00 81.38 260 LEU A O 1
ATOM 1990 N N . ARG A 1 261 ? 28.251 8.103 -39.109 1.00 76.19 261 ARG A N 1
ATOM 1991 C CA . ARG A 1 261 ? 28.392 6.751 -38.557 1.00 76.19 261 ARG A CA 1
ATOM 1992 C C . ARG A 1 261 ? 28.172 5.678 -39.604 1.00 76.19 261 ARG A C 1
ATOM 1994 O O . ARG A 1 261 ? 28.901 4.698 -39.576 1.00 76.19 261 ARG A O 1
ATOM 2001 N N . GLN A 1 262 ? 27.254 5.852 -40.551 1.00 78.81 262 GLN A N 1
ATOM 2002 C CA . GLN A 1 262 ? 27.110 4.914 -41.666 1.00 78.81 262 GLN A CA 1
ATOM 2003 C C . GLN A 1 262 ? 28.401 4.802 -42.485 1.00 78.81 262 GLN A C 1
ATOM 2005 O O . GLN A 1 262 ? 28.791 3.691 -42.827 1.00 78.81 262 GLN A O 1
ATOM 2010 N N . ALA A 1 263 ? 29.106 5.910 -42.745 1.00 79.12 263 ALA A N 1
ATOM 2011 C CA . ALA A 1 263 ? 30.381 5.883 -43.465 1.00 79.12 263 ALA A CA 1
ATOM 2012 C C . ALA A 1 263 ? 31.488 5.141 -42.689 1.00 79.12 263 ALA A C 1
ATOM 2014 O O . ALA A 1 263 ? 32.244 4.368 -43.278 1.00 79.12 263 ALA A O 1
ATOM 2015 N N . GLN A 1 264 ? 31.553 5.317 -41.365 1.00 76.88 264 GLN A N 1
ATOM 2016 C CA . GLN A 1 264 ? 32.496 4.596 -40.496 1.00 76.88 264 GLN A CA 1
ATOM 2017 C C . GLN A 1 264 ? 32.123 3.115 -40.331 1.00 76.88 264 GLN A C 1
ATOM 2019 O O . GLN A 1 264 ? 32.980 2.234 -40.362 1.00 76.88 264 GLN A O 1
ATOM 2024 N N . ILE A 1 265 ? 30.829 2.823 -40.193 1.00 70.19 265 ILE A N 1
ATOM 2025 C CA . ILE A 1 265 ? 30.304 1.471 -40.017 1.00 70.19 265 ILE A CA 1
ATOM 2026 C C . ILE A 1 265 ? 30.355 0.706 -41.332 1.00 70.19 265 ILE A C 1
ATOM 2028 O O . ILE A 1 265 ? 30.570 -0.491 -41.279 1.00 70.19 265 ILE A O 1
ATOM 2032 N N . ALA A 1 266 ? 30.261 1.340 -42.504 1.00 70.31 266 ALA A N 1
ATOM 2033 C CA . ALA A 1 266 ? 30.404 0.665 -43.794 1.00 70.31 266 ALA A CA 1
ATOM 2034 C C . ALA A 1 266 ? 31.724 -0.125 -43.893 1.00 70.31 266 ALA A C 1
ATOM 2036 O O . ALA A 1 266 ? 31.709 -1.254 -44.382 1.00 70.31 266 ALA A O 1
ATOM 2037 N N . GLN A 1 267 ? 32.826 0.388 -43.327 1.00 68.06 267 GLN A N 1
ATOM 2038 C CA . GLN A 1 267 ? 34.101 -0.340 -43.223 1.00 68.06 267 GLN A CA 1
ATOM 2039 C C . GLN A 1 267 ? 34.104 -1.455 -42.153 1.00 68.06 267 GLN A C 1
ATOM 2041 O O . GLN A 1 267 ? 34.825 -2.435 -42.312 1.00 68.06 267 GLN A O 1
ATOM 2046 N N . ALA A 1 268 ? 33.270 -1.365 -41.110 1.00 66.75 268 ALA A N 1
ATOM 2047 C CA . ALA A 1 268 ? 33.096 -2.383 -40.057 1.00 66.75 268 ALA A CA 1
ATOM 2048 C C . ALA A 1 268 ? 31.893 -3.342 -40.289 1.00 66.75 268 ALA A C 1
ATOM 2050 O O . ALA A 1 268 ? 31.657 -4.279 -39.520 1.00 66.75 268 ALA A O 1
ATOM 2051 N N . SER A 1 269 ? 31.104 -3.105 -41.341 1.00 60.47 269 SER A N 1
ATOM 2052 C CA . SER A 1 269 ? 29.710 -3.559 -41.469 1.00 60.47 269 SER A CA 1
ATOM 2053 C C . SER A 1 269 ? 29.565 -5.054 -41.714 1.00 60.47 269 SER A C 1
ATOM 2055 O O . SER A 1 269 ? 28.586 -5.640 -41.262 1.00 60.47 269 SER A O 1
ATOM 2057 N N . ALA A 1 270 ? 30.538 -5.701 -42.360 1.00 64.19 270 ALA A N 1
ATOM 2058 C CA . ALA A 1 270 ? 30.479 -7.139 -42.612 1.00 64.19 270 ALA A CA 1
ATOM 2059 C C . ALA A 1 270 ? 30.557 -7.956 -41.308 1.00 64.19 270 ALA A C 1
ATOM 2061 O O . ALA A 1 270 ? 29.840 -8.942 -41.151 1.00 64.19 270 ALA A O 1
ATOM 2062 N N . GLN A 1 271 ? 31.369 -7.515 -40.340 1.00 66.81 271 GLN A N 1
ATOM 2063 C CA . GLN A 1 271 ? 31.439 -8.142 -39.016 1.00 66.81 271 GLN A CA 1
ATOM 2064 C C . GLN A 1 271 ? 30.245 -7.728 -38.144 1.00 66.81 271 GLN A C 1
ATOM 2066 O O . GLN A 1 271 ? 29.643 -8.567 -37.475 1.00 66.81 271 GLN A O 1
ATOM 2071 N N . MET A 1 272 ? 29.842 -6.455 -38.202 1.00 64.56 272 MET A N 1
ATOM 2072 C CA . MET A 1 272 ? 28.760 -5.931 -37.366 1.00 64.56 272 MET A CA 1
ATOM 2073 C C . MET A 1 272 ? 27.374 -6.452 -37.775 1.00 64.56 272 MET A C 1
ATOM 2075 O O . MET A 1 272 ? 26.553 -6.735 -36.908 1.00 64.56 272 MET A O 1
ATOM 2079 N N . ALA A 1 273 ? 27.116 -6.656 -39.071 1.00 67.19 273 ALA A N 1
ATOM 2080 C CA . ALA A 1 273 ? 25.878 -7.265 -39.556 1.00 67.19 273 ALA A CA 1
ATOM 2081 C C . ALA A 1 273 ? 25.739 -8.721 -39.087 1.00 67.19 273 ALA A C 1
ATOM 2083 O O . ALA A 1 273 ? 24.645 -9.133 -38.708 1.00 67.19 273 ALA A O 1
ATOM 2084 N N . GLY A 1 274 ? 26.843 -9.479 -39.040 1.00 71.94 274 GLY A N 1
ATOM 2085 C CA . GLY A 1 274 ? 26.870 -10.821 -38.454 1.00 71.94 274 GLY A CA 1
ATOM 2086 C C . GLY A 1 274 ? 26.513 -10.810 -36.966 1.00 71.94 274 GLY A C 1
ATOM 2087 O O . GLY A 1 274 ? 25.646 -11.571 -36.541 1.00 71.94 274 GLY A O 1
ATOM 2088 N N . VAL A 1 275 ? 27.099 -9.886 -36.196 1.00 68.31 275 VAL A N 1
ATOM 2089 C CA . VAL A 1 275 ? 26.801 -9.708 -34.763 1.00 68.31 275 VAL A CA 1
ATOM 2090 C C . VAL A 1 275 ? 25.349 -9.288 -34.536 1.00 68.31 275 VAL A C 1
ATOM 2092 O O . VAL A 1 275 ? 24.688 -9.864 -33.679 1.00 68.31 275 VAL A O 1
ATOM 2095 N N . ILE A 1 276 ? 24.817 -8.343 -35.317 1.00 68.31 276 ILE A N 1
ATOM 2096 C CA . ILE A 1 276 ? 23.413 -7.914 -35.222 1.00 68.31 276 ILE A CA 1
ATOM 2097 C C . ILE A 1 276 ? 22.482 -9.077 -35.559 1.00 68.31 276 ILE A C 1
ATOM 2099 O O . ILE A 1 276 ? 21.531 -9.322 -34.826 1.00 68.31 276 ILE A O 1
ATOM 2103 N N . ASN A 1 277 ? 22.753 -9.831 -36.625 1.00 71.50 277 ASN A N 1
ATOM 2104 C CA . ASN A 1 277 ? 21.880 -10.930 -37.026 1.00 71.50 277 ASN A CA 1
ATOM 2105 C C . ASN A 1 277 ? 21.918 -12.081 -36.004 1.00 71.50 277 ASN A C 1
ATOM 2107 O O . ASN A 1 277 ? 20.873 -12.630 -35.660 1.00 71.50 277 ASN A O 1
ATOM 2111 N N . GLN A 1 278 ? 23.093 -12.377 -35.435 1.00 73.81 278 GLN A N 1
ATOM 2112 C CA . GLN A 1 278 ? 23.258 -13.328 -34.330 1.00 73.81 278 GLN A CA 1
ATOM 2113 C C . GLN A 1 278 ? 22.581 -12.830 -33.042 1.00 73.81 278 GLN A C 1
ATOM 2115 O O . GLN A 1 278 ? 21.973 -13.614 -32.315 1.00 73.81 278 GLN A O 1
ATOM 2120 N N . PHE A 1 279 ? 22.614 -11.523 -32.781 1.00 71.00 279 PHE A N 1
ATOM 2121 C CA . PHE A 1 279 ? 21.904 -10.901 -31.668 1.00 71.00 279 PHE A CA 1
ATOM 2122 C C . PHE A 1 279 ? 20.380 -10.922 -31.875 1.00 71.00 279 PHE A C 1
ATOM 2124 O O . PHE A 1 279 ? 19.636 -11.146 -30.931 1.00 71.00 279 PHE A O 1
ATOM 2131 N N . VAL A 1 280 ? 19.876 -10.758 -33.097 1.00 73.62 280 VAL A N 1
ATOM 2132 C CA . VAL A 1 280 ? 18.431 -10.819 -33.374 1.00 73.62 280 VAL A CA 1
ATOM 2133 C C . VAL A 1 280 ? 17.912 -12.259 -33.307 1.00 73.62 280 VAL A C 1
ATOM 2135 O O . VAL A 1 280 ? 16.878 -12.505 -32.692 1.00 73.62 280 VAL A O 1
ATOM 2138 N N . THR A 1 281 ? 18.623 -13.231 -33.886 1.00 76.12 281 THR A N 1
ATOM 2139 C CA . THR A 1 281 ? 18.164 -14.635 -33.918 1.00 76.12 281 THR A CA 1
ATOM 2140 C C . THR A 1 281 ? 18.407 -15.377 -32.605 1.00 76.12 281 THR A C 1
ATOM 2142 O O . THR A 1 281 ? 17.483 -15.981 -32.064 1.00 76.12 281 THR A O 1
ATOM 2145 N N . THR A 1 282 ? 19.615 -15.306 -32.046 1.00 79.56 282 THR A N 1
ATOM 2146 C CA . THR A 1 282 ? 19.948 -15.966 -30.771 1.00 79.56 282 THR A CA 1
ATOM 2147 C C . THR A 1 282 ? 19.591 -15.086 -29.574 1.00 79.56 282 THR A C 1
ATOM 2149 O O . THR A 1 282 ? 19.160 -15.577 -28.527 1.00 79.56 282 THR A O 1
ATOM 2152 N N . GLY A 1 283 ? 19.736 -13.768 -29.711 1.00 83.06 283 GLY A N 1
ATOM 2153 C CA . GLY A 1 283 ? 19.564 -12.849 -28.591 1.00 83.06 283 GLY A CA 1
ATOM 2154 C C . GLY A 1 283 ? 18.118 -12.662 -28.149 1.00 83.06 283 GLY A C 1
ATOM 2155 O O . GLY A 1 283 ? 17.934 -12.364 -26.977 1.00 83.06 283 GLY A O 1
ATOM 2156 N N . VAL A 1 284 ? 17.084 -12.920 -28.965 1.00 85.75 284 VAL A N 1
ATOM 2157 C CA . VAL A 1 284 ? 15.691 -12.912 -28.459 1.00 85.75 284 VAL A CA 1
ATOM 2158 C C . VAL A 1 284 ? 15.485 -14.013 -27.418 1.00 85.75 284 VAL A C 1
ATOM 2160 O O . VAL A 1 284 ? 14.973 -13.738 -26.334 1.00 85.75 284 VAL A O 1
ATOM 2163 N N . VAL A 1 285 ? 15.936 -15.241 -27.698 1.00 88.38 285 VAL A N 1
ATOM 2164 C CA . VAL A 1 285 ? 15.816 -16.364 -26.751 1.00 88.38 285 VAL A CA 1
ATOM 2165 C C . VAL A 1 285 ? 16.638 -16.094 -25.491 1.00 88.38 285 VAL A C 1
ATOM 2167 O O . VAL A 1 285 ? 16.124 -16.247 -24.384 1.00 88.38 285 VAL A O 1
ATOM 2170 N N . ILE A 1 286 ? 17.882 -15.624 -25.640 1.00 88.19 286 ILE A N 1
ATOM 2171 C CA . ILE A 1 286 ? 18.738 -15.268 -24.497 1.00 88.19 286 ILE A CA 1
ATOM 2172 C C . ILE A 1 286 ? 18.125 -14.120 -23.687 1.00 88.19 286 ILE A C 1
ATOM 2174 O O . ILE A 1 286 ? 18.121 -14.184 -22.462 1.00 88.19 286 ILE A O 1
ATOM 2178 N N . THR A 1 287 ? 17.561 -13.101 -24.339 1.00 88.25 287 THR A N 1
ATOM 2179 C CA . THR A 1 287 ? 16.925 -11.956 -23.667 1.00 88.25 287 THR A CA 1
ATOM 2180 C C . THR A 1 287 ? 15.691 -12.397 -22.894 1.00 88.25 287 THR A C 1
ATOM 2182 O O . THR A 1 287 ? 15.510 -11.967 -21.761 1.00 88.25 287 THR A O 1
ATOM 2185 N N . LEU A 1 288 ? 14.864 -13.281 -23.459 1.00 92.06 288 LEU A N 1
ATOM 2186 C CA . LEU A 1 288 ? 13.706 -13.837 -22.759 1.00 92.06 288 LEU A CA 1
ATOM 2187 C C . LEU A 1 288 ? 14.126 -14.672 -21.546 1.00 92.06 288 LEU A C 1
ATOM 2189 O O . LEU A 1 288 ? 13.563 -14.500 -20.468 1.00 92.06 288 LEU A O 1
ATOM 2193 N N . LEU A 1 289 ? 15.138 -15.532 -21.687 1.00 93.44 289 LEU A N 1
ATOM 2194 C CA . LEU A 1 289 ? 15.674 -16.305 -20.563 1.00 93.44 289 LEU A CA 1
ATOM 2195 C C . LEU A 1 289 ? 16.262 -15.391 -19.482 1.00 93.44 289 LEU A C 1
ATOM 2197 O O . LEU A 1 289 ? 15.960 -15.565 -18.304 1.00 93.44 289 LEU A O 1
ATOM 2201 N N . TYR A 1 290 ? 17.043 -14.386 -19.877 1.00 90.94 290 TYR A N 1
ATOM 2202 C CA . TYR A 1 290 ? 17.606 -13.393 -18.968 1.00 90.94 290 TYR A CA 1
ATOM 2203 C C . TYR A 1 290 ? 16.513 -12.610 -18.235 1.00 90.94 290 TYR A C 1
ATOM 2205 O O . TYR A 1 290 ? 16.569 -12.467 -17.016 1.00 90.94 290 TYR A O 1
ATOM 2213 N N . ALA A 1 291 ? 15.481 -12.163 -18.952 1.00 95.62 291 ALA A N 1
ATOM 2214 C CA . ALA A 1 291 ? 14.328 -11.477 -18.386 1.00 95.62 291 ALA A CA 1
ATOM 2215 C C . ALA A 1 291 ? 13.590 -12.347 -17.356 1.00 95.62 291 ALA A C 1
ATOM 2217 O O . ALA A 1 291 ? 13.258 -11.865 -16.275 1.00 95.62 291 ALA A O 1
ATOM 2218 N N . LEU A 1 292 ? 13.379 -13.635 -17.645 1.00 96.94 292 LEU A N 1
ATOM 2219 C CA . LEU A 1 292 ? 12.751 -14.571 -16.708 1.00 96.94 292 LEU A CA 1
ATOM 2220 C C . LEU A 1 292 ? 13.612 -14.812 -15.463 1.00 96.94 292 LEU A C 1
ATOM 2222 O O . LEU A 1 292 ? 13.092 -14.767 -14.348 1.00 96.94 292 LEU A O 1
ATOM 2226 N N . ILE A 1 293 ? 14.922 -15.015 -15.634 1.00 96.31 293 ILE A N 1
ATOM 2227 C CA . ILE A 1 293 ? 15.869 -15.153 -14.517 1.00 96.31 293 ILE A CA 1
ATOM 2228 C C . ILE A 1 293 ? 15.851 -13.890 -13.656 1.00 96.31 293 ILE A C 1
ATOM 2230 O O . ILE A 1 293 ? 15.763 -13.981 -12.433 1.00 96.31 293 ILE A O 1
ATOM 2234 N N . TYR A 1 294 ? 15.865 -12.711 -14.278 1.00 95.06 294 TYR A N 1
ATOM 2235 C CA . TYR A 1 294 ? 15.762 -11.445 -13.565 1.00 95.06 294 TYR A CA 1
ATOM 2236 C C . TYR A 1 294 ? 14.443 -11.338 -12.790 1.00 95.06 294 TYR A C 1
ATOM 2238 O O . TYR A 1 294 ? 14.452 -10.990 -11.612 1.00 95.06 294 TYR A O 1
ATOM 2246 N N . GLY A 1 295 ? 13.318 -11.721 -13.401 1.00 97.06 295 GLY A N 1
ATOM 2247 C CA . GLY A 1 295 ? 12.026 -11.814 -12.719 1.00 97.06 295 GLY A CA 1
ATOM 2248 C C . GLY A 1 295 ? 12.095 -12.673 -11.453 1.00 97.06 295 GLY A C 1
ATOM 2249 O O . GLY A 1 295 ? 11.669 -12.230 -10.387 1.00 97.06 295 GLY A O 1
ATOM 2250 N N . LEU A 1 296 ? 12.715 -13.855 -11.524 1.00 97.81 296 LEU A N 1
ATOM 2251 C CA . LEU A 1 296 ? 12.927 -14.720 -10.357 1.00 97.81 296 LEU A CA 1
ATOM 2252 C C . LEU A 1 296 ? 13.822 -14.070 -9.292 1.00 97.81 296 LEU A C 1
ATOM 2254 O O . LEU A 1 296 ? 13.489 -14.117 -8.108 1.00 97.81 296 LEU A O 1
ATOM 2258 N N . ILE A 1 297 ? 14.917 -13.418 -9.694 1.00 97.19 297 ILE A N 1
ATOM 2259 C CA . ILE A 1 297 ? 15.797 -12.681 -8.773 1.00 97.19 297 ILE A CA 1
ATOM 2260 C C . ILE A 1 297 ? 15.006 -11.589 -8.043 1.00 97.19 297 ILE A C 1
ATOM 2262 O O . ILE A 1 297 ? 15.118 -11.468 -6.824 1.00 97.19 297 ILE A O 1
ATOM 2266 N N . THR A 1 298 ? 14.149 -10.842 -8.746 1.00 97.50 298 THR A N 1
ATOM 2267 C CA . THR A 1 298 ? 13.330 -9.797 -8.111 1.00 97.50 298 THR A CA 1
ATOM 2268 C C . THR A 1 298 ? 12.298 -10.358 -7.131 1.00 97.50 298 THR A C 1
ATOM 2270 O O . THR A 1 298 ? 12.013 -9.707 -6.129 1.00 97.50 298 THR A O 1
ATOM 2273 N N . ILE A 1 299 ? 11.768 -11.568 -7.354 1.00 98.06 299 ILE A N 1
ATOM 2274 C CA . ILE A 1 299 ? 10.897 -12.245 -6.376 1.00 98.06 299 ILE A CA 1
ATOM 2275 C C . ILE A 1 299 ? 11.667 -12.519 -5.083 1.00 98.06 299 ILE A C 1
ATOM 2277 O O . ILE A 1 299 ? 11.160 -12.237 -3.996 1.00 98.06 299 ILE A O 1
ATOM 2281 N N . VAL A 1 300 ? 12.888 -13.051 -5.196 1.00 97.81 300 VAL A N 1
ATOM 2282 C CA . VAL A 1 300 ? 13.747 -13.338 -4.039 1.00 97.81 300 VAL A CA 1
ATOM 2283 C C . VAL A 1 300 ? 14.106 -12.049 -3.297 1.00 97.81 300 VAL A C 1
ATOM 2285 O O . VAL A 1 300 ? 13.987 -12.004 -2.073 1.00 97.81 300 VAL A O 1
ATOM 2288 N N . ASP A 1 301 ? 14.465 -10.986 -4.022 1.00 97.12 301 ASP A N 1
ATOM 2289 C CA . ASP A 1 301 ? 14.736 -9.665 -3.443 1.00 97.12 301 ASP A CA 1
ATOM 2290 C C . ASP A 1 301 ? 13.516 -9.102 -2.697 1.00 97.12 301 ASP A C 1
ATOM 2292 O O . ASP A 1 301 ? 13.615 -8.706 -1.533 1.00 97.12 301 ASP A O 1
ATOM 2296 N N . LEU A 1 302 ? 12.330 -9.144 -3.316 1.00 97.44 302 LEU A N 1
ATOM 2297 C CA . LEU A 1 302 ? 11.100 -8.660 -2.695 1.00 97.44 302 LEU A CA 1
ATOM 2298 C C . LEU A 1 302 ? 10.739 -9.463 -1.440 1.00 97.44 302 LEU A C 1
ATOM 2300 O O . LEU A 1 302 ? 10.324 -8.871 -0.440 1.00 97.44 302 LEU A O 1
ATOM 2304 N N . LEU A 1 303 ? 10.909 -10.788 -1.463 1.00 98.06 303 LEU A N 1
ATOM 2305 C CA . LEU A 1 303 ? 10.716 -11.652 -0.296 1.00 98.06 303 LEU A CA 1
ATOM 2306 C C . LEU A 1 303 ? 11.667 -11.275 0.839 1.00 98.06 303 LEU A C 1
ATOM 2308 O O . LEU A 1 303 ? 11.223 -11.074 1.972 1.00 98.06 303 LEU A O 1
ATOM 2312 N N . PHE A 1 304 ? 12.955 -11.134 0.531 1.00 98.06 304 PHE A N 1
ATOM 2313 C CA . PHE A 1 304 ? 13.978 -10.772 1.503 1.00 98.06 304 PHE A CA 1
ATOM 2314 C C . PHE A 1 304 ? 13.713 -9.389 2.115 1.00 98.06 304 PHE A C 1
ATOM 2316 O O . PHE A 1 304 ? 13.670 -9.233 3.338 1.00 98.06 304 PHE A O 1
ATOM 2323 N N . ARG A 1 305 ? 13.423 -8.385 1.282 1.00 98.06 305 ARG A N 1
ATOM 2324 C CA . ARG A 1 305 ? 13.085 -7.033 1.741 1.00 98.06 305 ARG A CA 1
ATOM 2325 C C . ARG A 1 305 ? 11.802 -7.009 2.572 1.00 98.06 305 ARG A C 1
ATOM 2327 O O . ARG A 1 305 ? 11.757 -6.337 3.603 1.00 98.06 305 ARG A O 1
ATOM 2334 N N . SER A 1 306 ? 10.769 -7.744 2.159 1.00 98.00 306 SER A N 1
ATOM 2335 C CA . SER A 1 306 ? 9.507 -7.846 2.905 1.00 98.00 306 SER A CA 1
ATOM 2336 C C . SER A 1 306 ? 9.712 -8.510 4.263 1.00 98.00 306 SER A C 1
ATOM 2338 O O . SER A 1 306 ? 9.121 -8.076 5.251 1.00 98.00 306 SER A O 1
ATOM 2340 N N . PHE A 1 307 ? 10.586 -9.515 4.337 1.00 98.50 307 PHE A N 1
ATOM 2341 C CA . PHE A 1 307 ? 10.976 -10.147 5.592 1.00 98.50 307 PHE A CA 1
ATOM 2342 C C . PHE A 1 307 ? 11.646 -9.148 6.545 1.00 98.50 307 PHE A C 1
ATOM 2344 O O . PHE A 1 307 ? 11.221 -9.033 7.694 1.00 98.50 307 PHE A O 1
ATOM 2351 N N . LEU A 1 308 ? 12.618 -8.358 6.073 1.00 98.31 308 LEU A N 1
ATOM 2352 C CA . LEU A 1 308 ? 13.262 -7.332 6.905 1.00 98.31 308 LEU A CA 1
ATOM 2353 C C . LEU A 1 308 ? 12.271 -6.264 7.394 1.00 98.31 308 LEU A C 1
ATOM 2355 O O . LEU A 1 308 ? 12.312 -5.871 8.561 1.00 98.31 308 LEU A O 1
ATOM 2359 N N . ILE A 1 309 ? 11.348 -5.827 6.532 1.00 98.31 309 ILE A N 1
ATOM 2360 C CA . ILE A 1 309 ? 10.279 -4.888 6.909 1.00 98.31 309 ILE A CA 1
ATOM 2361 C C . ILE A 1 309 ? 9.356 -5.512 7.957 1.00 98.31 309 ILE A C 1
ATOM 2363 O O . ILE A 1 309 ? 8.994 -4.835 8.915 1.00 98.31 309 ILE A O 1
ATOM 2367 N N . HIS A 1 310 ? 8.995 -6.790 7.812 1.00 98.31 310 HIS A N 1
ATOM 2368 C CA . HIS A 1 310 ? 8.178 -7.505 8.791 1.00 98.31 310 HIS A CA 1
ATOM 2369 C C . HIS A 1 310 ? 8.863 -7.587 10.157 1.00 98.31 310 HIS A C 1
ATOM 2371 O O . HIS A 1 310 ? 8.239 -7.279 11.171 1.00 98.31 310 HIS A O 1
ATOM 2377 N N . VAL A 1 311 ? 10.153 -7.936 10.184 1.00 98.19 311 VAL A N 1
ATOM 2378 C CA . VAL A 1 311 ? 10.955 -7.972 11.414 1.00 98.19 311 VAL A CA 1
ATOM 2379 C C . VAL A 1 311 ? 10.978 -6.595 12.081 1.00 98.19 311 VAL A C 1
ATOM 2381 O O . VAL A 1 311 ? 10.649 -6.491 13.261 1.00 98.19 311 VAL A O 1
ATOM 2384 N N . ALA A 1 312 ? 11.274 -5.528 11.333 1.00 98.19 312 ALA A N 1
ATOM 2385 C CA . ALA A 1 312 ? 11.279 -4.166 11.870 1.00 98.19 312 ALA A CA 1
ATOM 2386 C C . ALA A 1 312 ? 9.894 -3.735 12.394 1.00 98.19 312 ALA A C 1
ATOM 2388 O O . ALA A 1 312 ? 9.773 -3.220 13.505 1.00 98.19 312 ALA A O 1
ATOM 2389 N N . ALA A 1 313 ? 8.836 -3.977 11.619 1.00 97.81 313 ALA A N 1
ATOM 2390 C CA . ALA A 1 313 ? 7.473 -3.594 11.967 1.00 97.81 313 ALA A CA 1
ATOM 2391 C C . ALA A 1 313 ? 6.958 -4.321 13.219 1.00 97.81 313 ALA A C 1
ATOM 2393 O O . ALA A 1 313 ? 6.345 -3.694 14.083 1.00 97.81 313 ALA A O 1
ATOM 2394 N N . ARG A 1 314 ? 7.225 -5.624 13.338 1.00 97.69 314 ARG A N 1
ATOM 2395 C CA . ARG A 1 314 ? 6.717 -6.448 14.439 1.00 97.69 314 ARG A CA 1
ATOM 2396 C C . ARG A 1 314 ? 7.568 -6.341 15.701 1.00 97.69 314 ARG A C 1
ATOM 2398 O O . ARG A 1 314 ? 7.018 -6.185 16.783 1.00 97.69 314 ARG A O 1
ATOM 2405 N N . MET A 1 315 ? 8.895 -6.410 15.577 1.00 97.62 315 MET A N 1
ATOM 2406 C CA . MET A 1 315 ? 9.784 -6.455 16.746 1.00 97.62 315 MET A CA 1
ATOM 2407 C C . MET A 1 315 ? 10.086 -5.075 17.332 1.00 97.62 315 MET A C 1
ATOM 2409 O O . MET A 1 315 ? 10.238 -4.962 18.542 1.00 97.62 315 MET A O 1
ATOM 2413 N N . ILE A 1 316 ? 10.184 -4.034 16.497 1.00 97.75 316 ILE A N 1
ATOM 2414 C CA . ILE A 1 316 ? 10.578 -2.689 16.955 1.00 97.75 316 ILE A CA 1
ATOM 2415 C C . ILE A 1 316 ? 9.359 -1.782 17.104 1.00 97.75 316 ILE A C 1
ATOM 2417 O O . ILE A 1 316 ? 9.253 -1.042 18.078 1.00 97.75 316 ILE A O 1
ATOM 2421 N N . LEU A 1 317 ? 8.436 -1.820 16.139 1.00 97.06 317 LEU A N 1
ATOM 2422 C CA . LEU A 1 317 ? 7.305 -0.886 16.093 1.00 97.06 317 LEU A CA 1
ATOM 2423 C C . LEU A 1 317 ? 6.008 -1.443 16.704 1.00 97.06 317 LEU A C 1
ATOM 2425 O 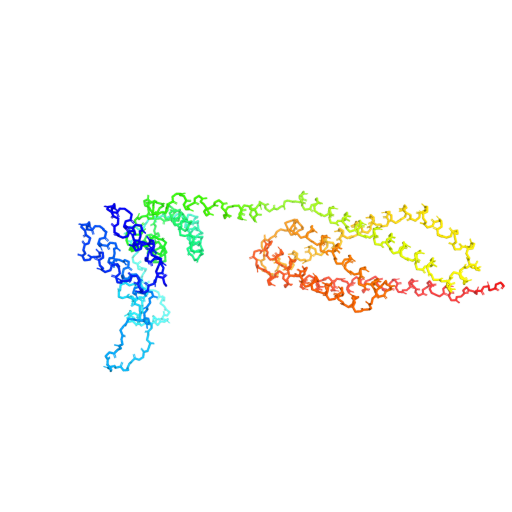O . LEU A 1 317 ? 5.039 -0.690 16.816 1.00 97.06 317 LEU A O 1
ATOM 2429 N N . GLY A 1 318 ? 5.999 -2.717 17.117 1.00 96.38 318 GLY A N 1
ATOM 2430 C CA . GLY A 1 318 ? 4.881 -3.359 17.817 1.00 96.38 318 GLY A CA 1
ATOM 2431 C C . GLY A 1 318 ? 3.634 -3.575 16.958 1.00 96.38 318 GLY A C 1
ATOM 2432 O O . GLY A 1 318 ? 2.527 -3.464 17.469 1.00 96.38 318 GLY A O 1
ATOM 2433 N N . GLY A 1 319 ? 3.796 -3.800 15.652 1.00 96.38 319 GLY A N 1
ATOM 2434 C CA . GLY A 1 319 ? 2.679 -4.065 14.745 1.00 96.38 319 GLY A CA 1
ATOM 2435 C C . GLY A 1 319 ? 2.260 -5.539 14.685 1.00 96.38 319 GLY A C 1
ATOM 2436 O O . GLY A 1 319 ? 3.118 -6.421 14.686 1.00 96.38 319 GLY A O 1
ATOM 2437 N N . ASP A 1 320 ? 0.961 -5.799 14.502 1.00 94.94 320 ASP A N 1
ATOM 2438 C CA . ASP A 1 320 ? 0.364 -7.152 14.540 1.00 94.94 320 ASP A CA 1
ATOM 2439 C C . ASP A 1 320 ? 0.131 -7.797 13.152 1.00 94.94 320 ASP A C 1
ATOM 2441 O O . ASP A 1 320 ? -0.515 -8.837 13.014 1.00 94.94 320 ASP A O 1
ATOM 2445 N N . GLY A 1 321 ? 0.691 -7.202 12.096 1.00 94.44 321 GLY A N 1
ATOM 2446 C CA . GLY A 1 321 ? 0.562 -7.679 10.716 1.00 94.44 321 GLY A CA 1
ATOM 2447 C C . GLY A 1 321 ? 1.323 -8.976 10.408 1.00 94.44 321 GLY A C 1
ATOM 2448 O O . GLY A 1 321 ? 2.332 -9.309 11.033 1.00 94.44 321 GLY A O 1
ATOM 2449 N N . THR A 1 322 ? 0.885 -9.699 9.371 1.00 96.94 322 THR A N 1
ATOM 2450 C CA . THR A 1 322 ? 1.562 -10.910 8.868 1.00 96.94 322 THR A CA 1
ATOM 2451 C C . THR A 1 322 ? 2.400 -10.622 7.618 1.00 96.94 322 THR A C 1
ATOM 2453 O O . THR A 1 322 ? 2.074 -9.742 6.818 1.00 96.94 322 THR A O 1
ATOM 2456 N N . LEU A 1 323 ? 3.477 -11.393 7.411 1.00 97.88 323 LEU A N 1
ATOM 2457 C CA . LEU A 1 323 ? 4.341 -11.266 6.228 1.00 97.88 323 LEU A CA 1
ATOM 2458 C C . LEU A 1 323 ? 3.578 -11.529 4.917 1.00 97.88 323 LEU A C 1
ATOM 2460 O O . LEU A 1 323 ? 3.754 -10.792 3.951 1.00 97.88 323 LEU A O 1
ATOM 2464 N N . ALA A 1 324 ? 2.694 -12.532 4.893 1.00 97.69 324 ALA A N 1
ATOM 2465 C CA . ALA A 1 324 ? 1.873 -12.833 3.719 1.00 97.69 324 ALA A CA 1
ATOM 2466 C C . ALA A 1 324 ? 0.959 -11.653 3.347 1.00 97.69 324 ALA A C 1
ATOM 2468 O O . ALA A 1 324 ? 0.900 -11.260 2.184 1.00 97.69 324 ALA A O 1
ATOM 2469 N N . ASN A 1 325 ? 0.322 -11.022 4.341 1.00 96.12 325 ASN A N 1
ATOM 2470 C CA . ASN A 1 325 ? -0.518 -9.847 4.117 1.00 96.12 325 ASN A CA 1
ATOM 2471 C C . ASN A 1 325 ? 0.301 -8.634 3.637 1.00 96.12 325 ASN A C 1
ATOM 2473 O O . ASN A 1 325 ? -0.151 -7.892 2.766 1.00 96.12 325 ASN A O 1
ATOM 2477 N N . LEU A 1 326 ? 1.527 -8.455 4.151 1.00 97.50 326 LEU A N 1
ATOM 2478 C CA . LEU A 1 326 ? 2.453 -7.421 3.674 1.00 97.50 326 LEU A CA 1
ATOM 2479 C C . LEU A 1 326 ? 2.779 -7.611 2.192 1.00 97.50 326 LEU A C 1
ATOM 2481 O O . LEU A 1 326 ? 2.662 -6.664 1.415 1.00 97.50 326 LEU A O 1
ATOM 2485 N N . ILE A 1 327 ? 3.162 -8.825 1.803 1.00 98.00 327 ILE A N 1
ATOM 2486 C CA . ILE A 1 327 ? 3.489 -9.158 0.415 1.00 98.00 327 ILE A CA 1
ATOM 2487 C C . ILE A 1 327 ? 2.268 -8.923 -0.478 1.00 98.00 327 ILE A C 1
ATOM 2489 O O . ILE A 1 327 ? 2.373 -8.174 -1.446 1.00 98.00 327 ILE A O 1
ATOM 2493 N N . HIS A 1 328 ? 1.103 -9.462 -0.108 1.00 96.81 328 HIS A N 1
ATOM 2494 C CA . HIS A 1 328 ? -0.145 -9.297 -0.858 1.00 96.81 328 HIS A CA 1
ATOM 2495 C C . HIS A 1 328 ? -0.480 -7.818 -1.109 1.00 96.81 328 HIS A C 1
ATOM 2497 O O . HIS A 1 328 ? -0.732 -7.393 -2.236 1.00 96.81 328 HIS A O 1
ATOM 2503 N N . LYS A 1 329 ? -0.405 -6.981 -0.066 1.00 95.75 329 LYS A N 1
ATOM 2504 C CA . LYS A 1 329 ? -0.735 -5.554 -0.183 1.00 95.75 329 LYS A CA 1
ATOM 2505 C C . LYS A 1 329 ? 0.305 -4.747 -0.965 1.00 95.75 329 LYS A C 1
ATOM 2507 O O . LYS A 1 329 ? -0.027 -3.650 -1.419 1.00 95.75 329 LYS A O 1
ATOM 2512 N N . THR A 1 330 ? 1.546 -5.220 -1.109 1.00 97.50 330 THR A N 1
ATOM 2513 C CA . THR A 1 330 ? 2.654 -4.397 -1.629 1.00 97.50 330 THR A CA 1
ATOM 2514 C C . THR A 1 330 ? 3.267 -4.875 -2.940 1.00 97.50 330 THR A C 1
ATOM 2516 O O . THR A 1 330 ? 3.674 -4.018 -3.722 1.00 97.50 330 THR A O 1
ATOM 2519 N N . ALA A 1 331 ? 3.287 -6.177 -3.230 1.00 97.81 331 ALA A N 1
ATOM 2520 C CA . ALA A 1 331 ? 3.960 -6.743 -4.399 1.00 97.81 331 ALA A CA 1
ATOM 2521 C C . ALA A 1 331 ? 3.422 -6.164 -5.715 1.00 97.81 331 ALA A C 1
ATOM 2523 O O . ALA A 1 331 ? 4.177 -5.572 -6.484 1.00 97.81 331 ALA A O 1
ATOM 2524 N N . LEU A 1 332 ? 2.105 -6.229 -5.940 1.00 96.75 332 LEU A N 1
ATOM 2525 C CA . LEU A 1 332 ? 1.499 -5.693 -7.162 1.00 96.75 332 LEU A CA 1
ATOM 2526 C C . LEU A 1 332 ? 1.688 -4.175 -7.289 1.00 96.75 332 LEU A C 1
ATOM 2528 O O . LEU A 1 332 ? 1.976 -3.670 -8.373 1.00 96.75 332 LEU A O 1
ATOM 2532 N N . PHE A 1 333 ? 1.562 -3.443 -6.177 1.00 97.56 333 PHE A N 1
ATOM 2533 C CA . PHE A 1 333 ? 1.800 -2.001 -6.167 1.00 97.56 333 PHE A CA 1
ATOM 2534 C C . PHE A 1 333 ? 3.232 -1.678 -6.600 1.00 97.56 333 PHE A C 1
ATOM 2536 O O . PHE A 1 333 ? 3.417 -0.858 -7.494 1.00 97.56 333 PHE A O 1
ATOM 2543 N N . LEU A 1 334 ? 4.230 -2.341 -6.013 1.00 97.56 334 LEU A N 1
ATOM 2544 C CA . LEU A 1 334 ? 5.628 -2.148 -6.388 1.00 97.56 334 LEU A CA 1
ATOM 2545 C C . LEU A 1 334 ? 5.876 -2.538 -7.845 1.00 97.56 334 LEU A C 1
ATOM 2547 O O . LEU A 1 334 ? 6.541 -1.788 -8.543 1.00 97.56 334 LEU A O 1
ATOM 2551 N N . GLY A 1 335 ? 5.295 -3.636 -8.335 1.00 97.31 335 GLY A N 1
ATOM 2552 C CA . GLY A 1 335 ? 5.434 -4.050 -9.736 1.00 97.31 335 GLY A CA 1
ATOM 2553 C C . GLY A 1 335 ? 4.948 -2.978 -10.713 1.00 97.31 335 GLY A C 1
ATOM 2554 O O . GLY A 1 335 ? 5.670 -2.604 -11.637 1.00 97.31 335 GLY A O 1
ATOM 2555 N N . ILE A 1 336 ? 3.757 -2.420 -10.470 1.00 97.50 336 ILE A N 1
ATOM 2556 C CA . ILE A 1 336 ? 3.194 -1.337 -11.291 1.00 97.50 336 ILE A CA 1
ATOM 2557 C C . ILE A 1 336 ? 4.056 -0.074 -11.199 1.00 97.50 336 ILE A C 1
ATOM 2559 O O . ILE A 1 336 ? 4.363 0.536 -12.222 1.00 97.50 336 ILE A O 1
ATOM 2563 N N . MET A 1 337 ? 4.465 0.325 -9.991 1.00 97.38 337 MET A N 1
ATOM 2564 C CA . MET A 1 337 ? 5.272 1.534 -9.817 1.00 97.38 337 MET A CA 1
ATOM 2565 C C . MET A 1 337 ? 6.651 1.397 -10.468 1.00 97.38 337 MET A C 1
ATOM 2567 O O . MET A 1 337 ? 7.083 2.327 -11.142 1.00 97.38 337 MET A O 1
ATOM 2571 N N . THR A 1 338 ? 7.299 0.234 -10.360 1.00 95.81 338 THR A N 1
ATOM 2572 C CA . THR A 1 338 ? 8.561 -0.057 -11.052 1.00 95.81 338 THR A CA 1
ATOM 2573 C C . THR A 1 338 ? 8.391 0.030 -12.567 1.00 95.81 338 THR A C 1
ATOM 2575 O O . THR A 1 338 ? 9.223 0.650 -13.226 1.00 95.81 338 THR A O 1
ATOM 2578 N N . ALA A 1 339 ? 7.296 -0.501 -13.128 1.00 96.00 339 ALA A N 1
ATOM 2579 C CA . ALA A 1 339 ? 7.006 -0.380 -14.559 1.00 96.00 339 ALA A CA 1
ATOM 2580 C C . ALA A 1 339 ? 6.940 1.087 -15.006 1.00 96.00 339 ALA A C 1
ATOM 2582 O O . ALA A 1 339 ? 7.611 1.482 -15.959 1.00 96.00 339 ALA A O 1
ATOM 2583 N N . LEU A 1 340 ? 6.173 1.906 -14.280 1.00 96.50 340 LEU A N 1
ATOM 2584 C CA . LEU A 1 340 ? 6.034 3.333 -14.570 1.00 96.50 340 LEU A CA 1
ATOM 2585 C C . LEU A 1 340 ? 7.372 4.072 -14.435 1.00 96.50 340 LEU A C 1
ATOM 2587 O O . LEU A 1 340 ? 7.705 4.894 -15.287 1.00 96.50 340 LEU A O 1
ATOM 2591 N N . SER A 1 341 ? 8.158 3.759 -13.402 1.00 94.56 341 SER A N 1
ATOM 2592 C CA . SER A 1 341 ? 9.475 4.360 -13.188 1.00 94.56 341 SER A CA 1
ATOM 2593 C C . SER A 1 341 ? 10.466 4.000 -14.289 1.00 94.56 341 SER A C 1
ATOM 2595 O O . SER A 1 341 ? 11.197 4.877 -14.738 1.00 94.56 341 SER A O 1
ATOM 2597 N N . VAL A 1 342 ? 10.478 2.752 -14.766 1.00 92.94 342 VAL A N 1
ATOM 2598 C CA . VAL A 1 342 ? 11.370 2.339 -15.859 1.00 92.94 342 VAL A CA 1
ATOM 2599 C C . VAL A 1 342 ? 10.972 2.997 -17.175 1.00 92.94 342 VAL A C 1
ATOM 2601 O O . VAL A 1 342 ? 11.845 3.495 -17.880 1.00 92.94 342 VAL A O 1
ATOM 2604 N N . VAL A 1 343 ? 9.676 3.083 -17.487 1.00 92.75 343 VAL A N 1
ATOM 2605 C CA . VAL A 1 343 ? 9.204 3.802 -18.683 1.00 92.75 343 VAL A CA 1
ATOM 2606 C C . VAL A 1 343 ? 9.610 5.275 -18.628 1.00 92.75 343 VAL A C 1
ATOM 2608 O O . VAL A 1 343 ? 10.135 5.801 -19.608 1.00 92.75 343 VAL A O 1
ATOM 2611 N N . ALA A 1 344 ? 9.421 5.932 -17.480 1.00 93.25 344 ALA A N 1
ATOM 2612 C CA . ALA A 1 344 ? 9.828 7.321 -17.298 1.00 93.25 344 ALA A CA 1
ATOM 2613 C C . ALA A 1 344 ? 11.355 7.486 -17.407 1.00 93.25 344 ALA A C 1
ATOM 2615 O O . ALA A 1 344 ? 11.823 8.390 -18.091 1.00 93.25 344 ALA A O 1
ATOM 2616 N N . MET A 1 345 ? 12.139 6.576 -16.825 1.00 90.88 345 MET A N 1
ATOM 2617 C CA . MET A 1 345 ? 13.602 6.584 -16.920 1.00 90.88 345 MET A CA 1
ATOM 2618 C C . MET A 1 345 ? 14.088 6.408 -18.364 1.00 90.88 345 MET A C 1
ATOM 2620 O O . MET A 1 345 ? 14.929 7.177 -18.818 1.00 90.88 345 MET A O 1
ATOM 2624 N N . ILE A 1 346 ? 13.548 5.429 -19.097 1.00 89.44 346 ILE A N 1
ATOM 2625 C CA . ILE A 1 346 ? 13.859 5.191 -20.514 1.00 89.44 346 ILE A CA 1
ATOM 2626 C C . ILE A 1 346 ? 13.496 6.429 -21.337 1.00 89.44 346 ILE A C 1
ATOM 2628 O O . ILE A 1 346 ? 14.326 6.928 -22.091 1.00 89.44 346 ILE A O 1
ATOM 2632 N N . GLY A 1 347 ? 12.296 6.982 -21.142 1.00 89.19 347 GLY A N 1
ATOM 2633 C CA . GLY A 1 347 ? 11.888 8.227 -21.789 1.00 89.19 347 GLY A CA 1
ATOM 2634 C C . GLY A 1 347 ? 12.865 9.370 -21.503 1.00 89.19 347 GLY A C 1
ATOM 2635 O O . GLY A 1 347 ? 13.351 10.009 -22.429 1.00 89.19 347 GLY A O 1
ATOM 2636 N N . GLY A 1 348 ? 13.220 9.593 -20.237 1.00 89.31 348 GLY A N 1
ATOM 2637 C CA . GLY A 1 348 ? 14.130 10.666 -19.825 1.00 89.31 348 GLY A CA 1
ATOM 2638 C C . GLY A 1 348 ? 15.546 10.506 -20.377 1.00 89.31 348 GLY A C 1
ATOM 2639 O O . GLY A 1 348 ? 16.159 11.493 -20.783 1.00 89.31 348 GLY A O 1
ATOM 2640 N N . LEU A 1 349 ? 16.042 9.268 -20.457 1.00 87.69 349 LEU A N 1
ATOM 2641 C CA . LEU A 1 349 ? 17.345 8.950 -21.036 1.00 87.69 349 LEU A CA 1
ATOM 2642 C C . LEU A 1 349 ? 17.390 9.250 -22.539 1.00 87.69 349 LEU A C 1
ATOM 2644 O O . LEU A 1 349 ? 18.409 9.728 -23.035 1.00 87.69 349 LEU A O 1
ATOM 2648 N N . PHE A 1 350 ? 16.297 8.987 -23.260 1.00 85.19 350 PHE A N 1
ATOM 2649 C CA . PHE A 1 350 ? 16.282 9.063 -24.721 1.00 85.19 350 PHE A CA 1
ATOM 2650 C C . PHE A 1 350 ? 15.739 10.369 -25.298 1.00 85.19 350 PHE A C 1
ATOM 2652 O O . PHE A 1 350 ? 16.120 10.732 -26.411 1.00 85.19 350 PHE A O 1
ATOM 2659 N N . MET A 1 351 ? 14.916 11.118 -24.562 1.00 88.50 351 MET A N 1
ATOM 2660 C CA . MET A 1 351 ? 14.354 12.379 -25.060 1.00 88.50 351 MET A CA 1
ATOM 2661 C C . MET A 1 351 ? 15.385 13.387 -25.587 1.00 88.50 351 MET A C 1
ATOM 2663 O O . MET A 1 351 ? 15.087 13.988 -26.619 1.00 88.50 351 MET A O 1
ATOM 2667 N N . PRO A 1 352 ? 16.584 13.562 -24.993 1.00 85.06 352 PRO A N 1
ATOM 2668 C CA . PRO A 1 352 ? 17.585 14.494 -25.521 1.00 85.06 352 PRO A CA 1
ATOM 2669 C C . PRO A 1 352 ? 18.122 14.136 -26.915 1.00 85.06 352 PRO A C 1
ATOM 2671 O O . PRO A 1 352 ? 18.670 14.997 -27.594 1.00 85.06 352 PRO A O 1
ATOM 2674 N N . PHE A 1 353 ? 17.994 12.875 -27.341 1.00 81.06 353 PHE A N 1
ATOM 2675 C CA . PHE A 1 353 ? 18.445 12.420 -28.661 1.00 81.06 353 PHE A CA 1
ATOM 2676 C C . PHE A 1 353 ? 17.366 12.557 -29.738 1.00 81.06 353 PHE A C 1
ATOM 2678 O O . PHE A 1 353 ? 17.681 12.561 -30.923 1.00 81.06 353 PHE A O 1
ATOM 2685 N N . ILE A 1 354 ? 16.097 12.630 -29.330 1.00 82.94 354 ILE A N 1
ATOM 2686 C CA . ILE A 1 354 ? 14.941 12.668 -30.236 1.00 82.94 354 ILE A CA 1
ATOM 2687 C C . ILE A 1 354 ? 14.365 14.089 -30.318 1.00 82.94 354 ILE A C 1
ATOM 2689 O O . ILE A 1 354 ? 13.808 14.482 -31.339 1.00 82.94 354 ILE A O 1
ATOM 2693 N N . THR A 1 355 ? 14.479 14.859 -29.236 1.00 87.50 355 THR A N 1
ATOM 2694 C CA . THR A 1 355 ? 13.791 16.139 -29.033 1.00 87.50 355 THR A CA 1
ATOM 2695 C C . THR A 1 355 ? 14.678 17.148 -28.297 1.00 87.50 355 THR A C 1
ATOM 2697 O O . THR A 1 355 ? 15.840 16.881 -28.000 1.00 87.50 355 THR A O 1
ATOM 2700 N N . GLU A 1 356 ? 14.128 18.323 -27.985 1.00 91.31 356 GLU A N 1
ATOM 2701 C CA . GLU A 1 356 ? 14.822 19.358 -27.222 1.00 91.31 356 GLU A CA 1
ATOM 2702 C C . GLU A 1 356 ? 15.222 18.873 -25.806 1.00 91.31 356 GLU A C 1
ATOM 2704 O O . GLU A 1 356 ? 14.389 18.295 -25.095 1.00 91.31 356 GLU A O 1
ATOM 2709 N N . PRO A 1 357 ? 16.455 19.157 -25.331 1.00 90.25 357 PRO A N 1
ATOM 2710 C CA . PRO A 1 357 ? 16.941 18.725 -24.015 1.00 90.25 357 PRO A CA 1
ATOM 2711 C C . PRO A 1 357 ? 16.037 19.102 -22.829 1.00 90.25 357 PRO A C 1
ATOM 2713 O O . PRO A 1 357 ? 15.997 18.384 -21.827 1.00 90.25 357 PRO A O 1
ATOM 2716 N N . ALA A 1 358 ? 15.278 20.198 -22.943 1.00 91.62 358 ALA A N 1
ATOM 2717 C CA . ALA A 1 358 ? 14.337 20.655 -21.922 1.00 91.62 358 ALA A CA 1
ATOM 2718 C C . ALA A 1 358 ? 13.243 19.615 -21.604 1.00 91.62 358 ALA A C 1
ATOM 2720 O O . ALA A 1 358 ? 12.861 19.456 -20.442 1.00 91.62 358 ALA A O 1
ATOM 2721 N N . LEU A 1 359 ? 12.783 18.848 -22.600 1.00 90.88 359 LEU A N 1
ATOM 2722 C CA . LEU A 1 359 ? 11.802 17.781 -22.382 1.00 90.88 359 LEU A CA 1
ATOM 2723 C C . LEU A 1 359 ? 12.389 16.620 -21.571 1.00 90.88 359 LEU A C 1
ATOM 2725 O O . LEU A 1 359 ? 11.692 16.052 -20.730 1.00 90.88 359 LEU A O 1
ATOM 2729 N N . GLY A 1 360 ? 13.678 16.310 -21.753 1.00 90.25 360 GLY A N 1
ATOM 2730 C CA . GLY A 1 360 ? 14.386 15.323 -20.934 1.00 90.25 360 GLY A CA 1
ATOM 2731 C C . GLY A 1 360 ? 14.381 15.702 -19.450 1.00 90.25 360 GLY A C 1
ATOM 2732 O O . GLY A 1 360 ? 14.036 14.878 -18.602 1.00 90.25 360 GLY A O 1
ATOM 2733 N N . ILE A 1 361 ? 14.662 16.974 -19.136 1.00 91.12 361 ILE A N 1
ATOM 2734 C CA . ILE A 1 361 ? 14.599 17.511 -17.763 1.00 91.12 361 ILE A CA 1
ATOM 2735 C C . ILE A 1 361 ? 13.189 17.348 -17.175 1.00 91.12 361 ILE A C 1
ATOM 2737 O O . ILE A 1 361 ? 13.044 16.907 -16.033 1.00 91.12 361 ILE A O 1
ATOM 2741 N N . GLY A 1 362 ? 12.147 17.640 -17.962 1.00 93.50 362 GLY A N 1
ATOM 2742 C CA . GLY A 1 362 ? 10.755 17.446 -17.552 1.00 93.50 362 GLY A CA 1
ATOM 2743 C C . GLY A 1 362 ? 10.438 15.997 -17.162 1.00 93.50 362 GLY A C 1
ATOM 2744 O O . GLY A 1 362 ? 9.822 15.757 -16.123 1.00 93.50 362 GLY A O 1
ATOM 2745 N N . ILE A 1 363 ? 10.912 15.013 -17.931 1.00 93.38 363 ILE A N 1
ATOM 2746 C CA . ILE A 1 363 ? 10.687 13.592 -17.620 1.00 93.38 363 ILE A CA 1
ATOM 2747 C C . ILE A 1 363 ? 11.455 13.143 -16.369 1.00 93.38 363 ILE A C 1
ATOM 2749 O O . ILE A 1 363 ? 10.925 12.369 -15.565 1.00 93.38 363 ILE A O 1
ATOM 2753 N N . TYR A 1 364 ? 12.672 13.646 -16.146 1.00 91.25 364 TYR A N 1
ATOM 2754 C CA . TYR A 1 364 ? 13.389 13.376 -14.896 1.00 91.25 364 TYR A CA 1
ATOM 2755 C C . TYR A 1 364 ? 12.656 13.952 -13.681 1.00 91.25 364 TYR A C 1
ATOM 2757 O O . TYR A 1 364 ? 12.558 13.275 -12.656 1.00 91.25 364 TYR A O 1
ATOM 2765 N N . ALA A 1 365 ? 12.064 15.144 -13.805 1.00 93.88 365 ALA A N 1
ATOM 2766 C CA . ALA A 1 365 ? 11.224 15.709 -12.752 1.00 93.88 365 ALA A CA 1
ATOM 2767 C C . ALA A 1 365 ? 9.998 14.821 -12.470 1.00 93.88 365 ALA A C 1
ATOM 2769 O O . ALA A 1 365 ? 9.718 14.508 -11.312 1.00 93.88 365 ALA A O 1
ATOM 2770 N N . VAL A 1 366 ? 9.309 14.333 -13.511 1.00 94.38 366 VAL A N 1
ATOM 2771 C CA . VAL A 1 366 ? 8.201 13.368 -13.358 1.00 94.38 366 VAL A CA 1
ATOM 2772 C C . VAL A 1 366 ? 8.668 12.095 -12.646 1.00 94.38 366 VAL A C 1
ATOM 2774 O O . VAL A 1 366 ? 8.003 11.635 -11.719 1.00 94.38 366 VAL A O 1
ATOM 2777 N N . SER A 1 367 ? 9.830 11.557 -13.020 1.00 93.31 367 SER A N 1
ATOM 2778 C CA . SER A 1 367 ? 10.415 10.360 -12.397 1.00 93.31 367 SER A CA 1
ATOM 2779 C C . SER A 1 367 ? 10.715 10.576 -10.909 1.00 93.31 367 SER A C 1
ATOM 2781 O O . SER A 1 367 ? 10.432 9.707 -10.082 1.00 93.31 367 SER A O 1
ATOM 2783 N N . PHE A 1 368 ? 11.221 11.758 -10.547 1.00 95.06 368 PHE A N 1
ATOM 2784 C CA . PHE A 1 368 ? 11.445 12.152 -9.158 1.00 95.06 368 PHE A CA 1
ATOM 2785 C C . PHE A 1 368 ? 10.139 12.185 -8.352 1.00 95.06 368 PHE A C 1
ATOM 2787 O O . PHE A 1 368 ? 10.045 11.522 -7.317 1.00 95.06 368 PHE A O 1
ATOM 2794 N N . PHE A 1 369 ? 9.094 12.865 -8.834 1.00 96.50 369 PHE A N 1
ATOM 2795 C CA . PHE A 1 369 ? 7.800 12.884 -8.137 1.00 96.50 369 PHE A CA 1
ATOM 2796 C C . PHE A 1 369 ? 7.162 11.494 -8.049 1.00 96.50 369 PHE A C 1
ATOM 2798 O O . PHE A 1 369 ? 6.597 11.137 -7.012 1.00 96.50 369 PHE A O 1
ATOM 2805 N N . LEU A 1 370 ? 7.311 10.674 -9.092 1.00 96.56 370 LEU A N 1
ATOM 2806 C CA . LEU A 1 370 ? 6.848 9.290 -9.095 1.00 96.56 370 LEU A CA 1
ATOM 2807 C C . LEU A 1 370 ? 7.555 8.453 -8.016 1.00 96.56 370 LEU A C 1
ATOM 2809 O O . LEU A 1 370 ? 6.914 7.627 -7.365 1.00 96.56 370 LEU A O 1
ATOM 2813 N N . SER A 1 371 ? 8.848 8.688 -7.771 1.00 95.69 371 SER A N 1
ATOM 2814 C CA . SER A 1 371 ? 9.597 8.022 -6.698 1.00 95.69 371 SER A CA 1
ATOM 2815 C C . SER A 1 371 ? 9.083 8.394 -5.301 1.00 95.69 371 SER A C 1
ATOM 2817 O O . SER A 1 371 ? 8.871 7.510 -4.468 1.00 95.69 371 SER A O 1
ATOM 2819 N N . ILE A 1 372 ? 8.773 9.676 -5.066 1.00 96.94 372 ILE A N 1
ATOM 2820 C CA . ILE A 1 372 ? 8.191 10.151 -3.800 1.00 96.94 372 ILE A CA 1
ATOM 2821 C C . ILE A 1 372 ? 6.812 9.523 -3.599 1.00 96.94 372 ILE A C 1
ATOM 2823 O O . ILE A 1 372 ? 6.518 8.980 -2.533 1.00 96.94 372 ILE A O 1
ATOM 2827 N N . TRP A 1 373 ? 5.981 9.539 -4.644 1.00 97.44 373 TRP A N 1
ATOM 2828 C CA . TRP A 1 373 ? 4.664 8.912 -4.622 1.00 97.44 373 TRP A CA 1
ATOM 2829 C C . TRP A 1 373 ? 4.750 7.409 -4.333 1.00 97.44 373 TRP A C 1
ATOM 2831 O O . TRP A 1 373 ? 3.982 6.885 -3.525 1.00 97.44 373 TRP A O 1
ATOM 2841 N N . THR A 1 374 ? 5.716 6.715 -4.940 1.00 97.50 374 THR A N 1
ATOM 2842 C CA . THR A 1 374 ? 5.979 5.292 -4.683 1.00 97.50 374 THR A CA 1
ATOM 2843 C C . THR A 1 374 ? 6.326 5.061 -3.217 1.00 97.50 374 THR A C 1
ATOM 2845 O O . THR A 1 374 ? 5.736 4.188 -2.582 1.00 97.50 374 THR A O 1
ATOM 2848 N N . LEU A 1 375 ? 7.223 5.874 -2.651 1.00 97.19 375 LEU A N 1
ATOM 2849 C CA . LEU A 1 375 ? 7.629 5.777 -1.250 1.00 97.19 375 LEU A CA 1
ATOM 2850 C C . LEU A 1 375 ? 6.450 6.010 -0.292 1.00 97.19 375 LEU A C 1
ATOM 2852 O O . LEU A 1 375 ? 6.241 5.212 0.622 1.00 97.19 375 LEU A O 1
ATOM 2856 N N . MET A 1 376 ? 5.649 7.058 -0.518 1.00 97.69 376 MET A N 1
ATOM 2857 C CA . MET A 1 376 ? 4.455 7.358 0.286 1.00 97.69 376 MET A CA 1
ATOM 2858 C C . MET A 1 376 ? 3.388 6.265 0.160 1.00 97.69 376 MET A C 1
ATOM 2860 O O . MET A 1 376 ? 2.800 5.829 1.149 1.00 97.69 376 MET A O 1
ATOM 2864 N N . GLY A 1 377 ? 3.145 5.783 -1.059 1.00 96.81 377 GLY A N 1
ATOM 2865 C CA . GLY A 1 377 ? 2.187 4.716 -1.319 1.00 96.81 377 GLY A CA 1
ATOM 2866 C C . GL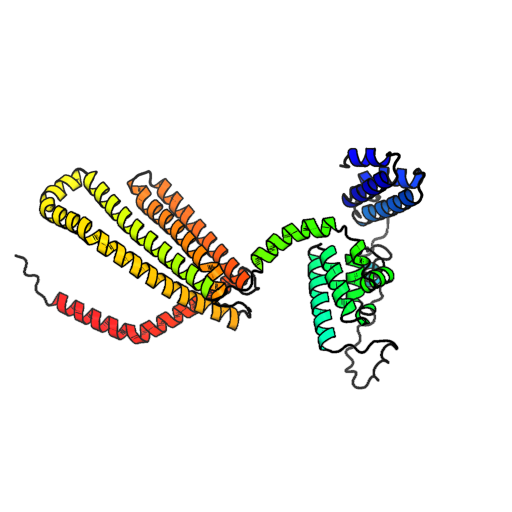Y A 1 377 ? 2.616 3.375 -0.720 1.00 96.81 377 GLY A C 1
ATOM 2867 O O . GLY A 1 377 ? 1.757 2.606 -0.280 1.00 96.81 377 GLY A O 1
ATOM 2868 N N . TYR A 1 378 ? 3.920 3.096 -0.681 1.00 97.81 378 TYR A N 1
ATOM 2869 C CA . TYR A 1 378 ? 4.478 1.887 -0.082 1.00 97.81 378 TYR A CA 1
ATOM 2870 C C . TYR A 1 378 ? 4.412 1.950 1.447 1.00 97.81 378 TYR A C 1
ATOM 2872 O O . TYR A 1 378 ? 3.871 1.041 2.079 1.00 97.81 378 TYR A O 1
ATOM 2880 N N . SER A 1 379 ? 4.848 3.066 2.042 1.00 97.94 379 SER A N 1
ATOM 2881 C CA . SER A 1 379 ? 4.802 3.276 3.493 1.00 97.94 379 SER A CA 1
ATOM 2882 C C . SER A 1 379 ? 3.374 3.244 4.041 1.00 97.94 379 SER A C 1
ATOM 2884 O O . SER A 1 379 ? 3.121 2.597 5.055 1.00 97.94 379 SER A O 1
ATOM 2886 N N . ALA A 1 380 ? 2.405 3.843 3.341 1.00 96.69 380 ALA A N 1
ATOM 2887 C CA . ALA A 1 380 ? 0.996 3.802 3.731 1.00 96.69 380 ALA A CA 1
ATOM 2888 C C . ALA A 1 380 ? 0.393 2.388 3.686 1.00 96.69 380 ALA A C 1
ATOM 2890 O O . ALA A 1 380 ? -0.493 2.068 4.479 1.00 96.69 380 ALA A O 1
ATOM 2891 N N . ARG A 1 381 ? 0.844 1.527 2.766 1.00 96.69 381 ARG A N 1
ATOM 2892 C CA . ARG A 1 381 ? 0.399 0.124 2.691 1.00 96.69 381 ARG A CA 1
ATOM 2893 C C . ARG A 1 381 ? 0.999 -0.720 3.806 1.00 96.69 381 ARG A C 1
ATOM 2895 O O . ARG A 1 381 ? 0.267 -1.482 4.430 1.00 96.69 381 ARG A O 1
ATOM 2902 N N . ILE A 1 382 ? 2.282 -0.527 4.113 1.00 97.25 382 ILE A N 1
ATOM 2903 C CA . ILE A 1 382 ? 2.924 -1.145 5.282 1.00 97.25 382 ILE A CA 1
ATOM 2904 C C . ILE A 1 382 ? 2.198 -0.697 6.554 1.00 97.25 382 ILE A C 1
ATOM 2906 O O . ILE A 1 382 ? 1.753 -1.532 7.331 1.00 97.25 382 ILE A O 1
ATOM 2910 N N . GLY A 1 383 ? 1.967 0.606 6.718 1.00 95.94 383 GLY A N 1
ATOM 2911 C CA . GLY A 1 383 ? 1.256 1.172 7.865 1.00 95.94 383 GLY A CA 1
ATOM 2912 C C . GLY A 1 383 ? -0.126 0.571 8.116 1.00 95.94 383 GLY A C 1
ATOM 2913 O O . GLY A 1 383 ? -0.471 0.310 9.263 1.00 95.94 383 GLY A O 1
ATOM 2914 N N . ARG A 1 384 ? -0.886 0.311 7.045 1.00 94.75 384 ARG A N 1
ATOM 2915 C CA . ARG A 1 384 ? -2.196 -0.368 7.080 1.00 94.75 384 ARG A CA 1
ATOM 2916 C C . ARG A 1 384 ? -2.121 -1.889 7.220 1.00 94.75 384 ARG A C 1
ATOM 2918 O O . ARG A 1 384 ? -3.143 -2.538 7.378 1.00 94.75 384 ARG A O 1
ATOM 2925 N N . THR A 1 385 ? -0.948 -2.486 7.045 1.00 95.12 385 THR A N 1
ATOM 2926 C CA . THR A 1 385 ? -0.757 -3.930 7.245 1.00 95.12 385 THR A CA 1
ATOM 2927 C C . THR A 1 385 ? -0.501 -4.250 8.716 1.00 95.12 385 THR A C 1
ATOM 2929 O O . THR A 1 385 ? -0.836 -5.340 9.160 1.00 95.12 385 THR A O 1
ATOM 2932 N N . TYR A 1 386 ? 0.091 -3.304 9.447 1.00 96.31 386 TYR A N 1
ATOM 2933 C CA . TYR A 1 386 ? 0.536 -3.452 10.836 1.00 96.31 386 TYR A CA 1
ATOM 2934 C C . TYR A 1 386 ? -0.174 -2.491 11.808 1.00 96.31 386 TYR A C 1
ATOM 2936 O O . TYR A 1 386 ? 0.302 -2.302 12.923 1.00 96.31 386 TYR A O 1
ATOM 2944 N N . ASP A 1 387 ? -1.261 -1.849 11.373 1.00 94.75 387 ASP A N 1
ATOM 2945 C CA . ASP A 1 387 ? -2.125 -0.969 12.175 1.00 94.75 387 ASP A CA 1
ATOM 2946 C C . ASP A 1 387 ? -1.430 0.194 12.899 1.00 94.75 387 ASP A C 1
ATOM 2948 O O . ASP A 1 387 ? -1.836 0.624 13.976 1.00 94.75 387 ASP A O 1
ATOM 2952 N N . PHE A 1 388 ? -0.389 0.764 12.285 1.00 93.75 388 PHE A N 1
ATOM 2953 C CA . PHE A 1 388 ? 0.390 1.842 12.904 1.00 93.75 388 PHE A CA 1
ATOM 2954 C C . PHE A 1 388 ? 0.566 3.107 12.045 1.00 93.75 388 PHE A C 1
ATOM 2956 O O . PHE A 1 388 ? 1.341 4.003 12.388 1.00 93.75 388 PHE A O 1
ATOM 2963 N N . GLY A 1 389 ? -0.154 3.196 10.921 1.00 93.00 389 GLY A N 1
ATOM 2964 C CA . GLY A 1 389 ? -0.182 4.372 10.042 1.00 93.00 389 GLY A CA 1
ATOM 2965 C C . GLY A 1 389 ? 1.053 4.546 9.141 1.00 93.00 389 GLY A C 1
ATOM 2966 O O . GLY A 1 389 ? 2.069 3.863 9.271 1.00 93.00 389 GLY A O 1
ATOM 2967 N N . ALA A 1 390 ? 0.968 5.470 8.177 1.00 95.94 390 ALA A N 1
ATOM 2968 C CA . ALA A 1 390 ? 1.989 5.635 7.132 1.00 95.94 390 ALA A CA 1
ATOM 2969 C C . ALA A 1 390 ? 3.361 6.092 7.666 1.00 95.94 390 ALA A C 1
ATOM 2971 O O . ALA A 1 390 ? 4.391 5.648 7.162 1.00 95.94 390 ALA A O 1
ATOM 2972 N N . GLY A 1 391 ? 3.386 6.933 8.710 1.00 96.12 391 GLY A N 1
ATOM 2973 C CA . GLY A 1 391 ? 4.629 7.437 9.309 1.00 96.12 391 GLY A CA 1
ATOM 2974 C C . GLY A 1 391 ? 5.504 6.316 9.873 1.00 96.12 391 GLY A C 1
ATOM 2975 O O . GLY A 1 391 ? 6.673 6.193 9.508 1.00 96.12 391 GLY A O 1
ATOM 2976 N N . ARG A 1 392 ? 4.918 5.421 10.680 1.00 97.25 392 ARG A N 1
ATOM 2977 C CA . ARG A 1 392 ? 5.614 4.218 11.162 1.00 97.25 392 ARG A CA 1
ATOM 2978 C C . ARG A 1 392 ? 5.912 3.226 10.034 1.00 97.25 392 ARG A C 1
ATOM 2980 O O . ARG A 1 392 ? 6.945 2.570 10.071 1.00 97.25 392 ARG A O 1
ATOM 2987 N N . GLY A 1 393 ? 5.089 3.182 8.984 1.00 97.31 393 GLY A N 1
ATOM 2988 C CA . GLY A 1 393 ? 5.404 2.431 7.763 1.00 97.31 393 GLY A CA 1
ATOM 2989 C C . GLY A 1 393 ? 6.688 2.908 7.081 1.00 97.31 393 GLY A C 1
ATOM 2990 O O . GLY A 1 393 ? 7.495 2.089 6.651 1.00 97.31 393 GLY A O 1
ATOM 2991 N N . CYS A 1 394 ? 6.921 4.221 7.037 1.00 98.00 394 CYS A N 1
ATOM 2992 C CA . CYS A 1 394 ? 8.167 4.796 6.530 1.00 98.00 394 CYS A CA 1
ATOM 2993 C C . CYS A 1 394 ? 9.356 4.424 7.431 1.00 98.00 394 CYS A C 1
ATOM 2995 O O . CYS A 1 394 ? 10.387 3.971 6.936 1.00 98.00 394 CYS A O 1
ATOM 2997 N N . ALA A 1 395 ? 9.185 4.517 8.756 1.00 98.06 395 ALA A N 1
ATOM 2998 C CA . ALA A 1 395 ? 10.205 4.097 9.718 1.00 98.06 395 ALA A CA 1
ATOM 2999 C C . ALA A 1 395 ? 10.583 2.611 9.558 1.00 98.06 395 ALA A C 1
ATOM 3001 O O . ALA A 1 395 ? 11.766 2.279 9.585 1.00 98.06 395 ALA A O 1
ATOM 3002 N N . ALA A 1 396 ? 9.610 1.727 9.310 1.00 98.06 396 ALA A N 1
ATOM 3003 C CA . ALA A 1 396 ? 9.864 0.311 9.043 1.00 98.06 396 ALA A CA 1
ATOM 3004 C C . ALA A 1 396 ? 10.722 0.095 7.782 1.00 98.06 396 ALA A C 1
ATOM 3006 O O . ALA A 1 396 ? 11.625 -0.740 7.798 1.00 98.06 396 ALA A O 1
ATOM 3007 N N . ILE A 1 397 ? 10.487 0.865 6.707 1.00 98.00 397 ILE A N 1
ATOM 3008 C CA . ILE A 1 397 ? 11.311 0.817 5.485 1.00 98.00 397 ILE A CA 1
ATOM 3009 C C . ILE A 1 397 ? 12.753 1.244 5.790 1.00 98.00 397 ILE A C 1
ATOM 3011 O O . ILE A 1 397 ? 13.686 0.578 5.344 1.00 98.00 397 ILE A O 1
ATOM 3015 N N . LEU A 1 398 ? 12.943 2.333 6.543 1.00 98.00 398 LEU A N 1
ATOM 3016 C CA . LEU A 1 398 ? 14.275 2.831 6.902 1.00 98.00 398 LEU A CA 1
ATOM 3017 C C . LEU A 1 398 ? 15.043 1.823 7.766 1.00 98.00 398 LEU A C 1
ATOM 3019 O O . LEU A 1 398 ? 16.192 1.512 7.462 1.00 98.00 398 LEU A O 1
ATOM 3023 N N . LEU A 1 399 ? 14.397 1.260 8.792 1.00 97.88 399 LEU A N 1
ATOM 3024 C CA . LEU A 1 399 ? 14.987 0.227 9.649 1.00 97.88 399 LEU A CA 1
ATOM 3025 C C . LEU A 1 399 ? 15.359 -1.029 8.852 1.00 97.88 399 LEU A C 1
ATOM 3027 O O . LEU A 1 399 ? 16.461 -1.550 9.009 1.00 97.88 399 LEU A O 1
ATOM 3031 N N . ALA A 1 400 ? 14.487 -1.479 7.945 1.00 97.62 400 ALA A N 1
ATOM 3032 C CA . ALA A 1 400 ? 14.796 -2.587 7.046 1.00 97.62 400 ALA A CA 1
ATOM 3033 C C . ALA A 1 400 ? 15.993 -2.277 6.131 1.00 97.62 400 ALA A C 1
ATOM 3035 O O . ALA A 1 400 ? 16.824 -3.151 5.896 1.00 97.62 400 ALA A O 1
ATOM 3036 N N . GLY A 1 401 ? 16.118 -1.034 5.655 1.00 96.88 401 GLY A N 1
ATOM 3037 C CA . GLY A 1 401 ? 17.280 -0.572 4.894 1.00 96.88 401 GLY A CA 1
ATOM 3038 C C . GLY A 1 401 ? 18.578 -0.638 5.701 1.00 96.88 401 GLY A C 1
ATOM 3039 O O . GLY A 1 401 ? 19.581 -1.141 5.200 1.00 96.88 401 GLY A O 1
ATOM 3040 N N . ILE A 1 402 ? 18.545 -0.214 6.968 1.00 97.88 402 ILE A N 1
ATOM 3041 C CA . ILE A 1 402 ? 19.690 -0.320 7.886 1.00 97.88 402 ILE A CA 1
ATOM 3042 C C . ILE A 1 402 ? 20.067 -1.791 8.102 1.00 97.88 402 ILE A C 1
ATOM 3044 O O . ILE A 1 402 ? 21.237 -2.143 7.966 1.00 97.88 402 ILE A O 1
ATOM 3048 N N . PHE A 1 403 ? 19.095 -2.669 8.369 1.00 97.50 403 PHE A N 1
ATOM 3049 C CA . PHE A 1 403 ? 19.355 -4.105 8.509 1.00 97.50 403 PHE A CA 1
ATOM 3050 C C . PHE A 1 403 ? 19.960 -4.718 7.248 1.00 97.50 403 PHE A C 1
ATOM 3052 O O . PHE A 1 403 ? 20.928 -5.472 7.339 1.00 97.50 403 PHE A O 1
ATOM 3059 N N . SER A 1 404 ? 19.436 -4.357 6.077 1.00 96.25 404 SER A N 1
ATOM 3060 C CA . SER A 1 404 ? 19.976 -4.812 4.798 1.00 96.25 404 SER A CA 1
ATOM 3061 C C . SER A 1 404 ? 21.415 -4.336 4.588 1.00 96.25 404 SER A C 1
ATOM 3063 O O . SER A 1 404 ? 22.245 -5.113 4.122 1.00 96.25 404 SER A O 1
ATOM 3065 N N . ALA A 1 405 ? 21.735 -3.088 4.948 1.00 96.31 405 ALA A N 1
ATOM 3066 C CA . ALA A 1 405 ? 23.085 -2.540 4.831 1.00 96.31 405 ALA A CA 1
ATOM 3067 C C . ALA A 1 405 ? 24.076 -3.248 5.768 1.00 96.31 405 ALA A C 1
ATOM 3069 O O . ALA A 1 405 ? 25.167 -3.620 5.342 1.00 96.31 405 ALA A O 1
ATOM 3070 N N . VAL A 1 406 ? 23.682 -3.495 7.022 1.00 97.62 406 VAL A N 1
ATOM 3071 C CA . VAL A 1 406 ? 24.503 -4.239 7.990 1.00 97.62 406 VAL A CA 1
ATOM 3072 C C . VAL A 1 406 ? 24.743 -5.672 7.516 1.00 97.62 406 VAL A C 1
ATOM 3074 O O . VAL A 1 406 ? 25.884 -6.129 7.518 1.00 97.62 406 VAL A O 1
ATOM 3077 N N . LEU A 1 407 ? 23.703 -6.372 7.052 1.00 95.75 407 LEU A N 1
ATOM 3078 C CA . LEU A 1 407 ? 23.863 -7.726 6.520 1.00 95.75 407 LEU A CA 1
ATOM 3079 C C . LEU A 1 407 ? 24.768 -7.742 5.281 1.00 95.75 407 LEU A C 1
ATOM 3081 O O . LEU A 1 407 ? 25.621 -8.619 5.161 1.00 95.75 407 LEU A O 1
ATOM 3085 N N . GLY A 1 408 ? 24.619 -6.755 4.394 1.00 93.50 408 GLY A N 1
ATOM 3086 C CA . GLY A 1 408 ? 25.481 -6.576 3.228 1.00 93.50 408 GLY A CA 1
ATOM 3087 C C . GLY A 1 408 ? 26.950 -6.390 3.610 1.00 93.50 408 GLY A C 1
ATOM 3088 O O . GLY A 1 408 ? 27.809 -7.054 3.038 1.00 93.50 408 GLY A O 1
ATOM 3089 N N . LEU A 1 409 ? 27.241 -5.567 4.625 1.00 96.00 409 LEU A N 1
ATOM 3090 C CA . LEU A 1 409 ? 28.597 -5.384 5.157 1.00 96.00 409 LEU A CA 1
ATOM 3091 C C . LEU A 1 409 ? 29.169 -6.679 5.745 1.00 96.00 409 LEU A C 1
ATOM 3093 O O . LEU A 1 409 ? 30.330 -6.993 5.497 1.00 96.00 409 LEU A O 1
ATOM 3097 N N . ILE A 1 410 ? 28.364 -7.453 6.478 1.00 95.88 410 ILE A N 1
ATOM 3098 C CA . ILE A 1 410 ? 28.786 -8.748 7.034 1.00 95.88 410 ILE A CA 1
ATOM 3099 C C . ILE A 1 410 ? 29.101 -9.740 5.909 1.00 95.88 410 ILE A C 1
ATOM 3101 O O . ILE A 1 410 ? 30.155 -10.374 5.927 1.00 95.88 410 ILE A O 1
ATOM 3105 N N . CYS A 1 411 ? 28.229 -9.849 4.904 1.00 94.62 411 CYS A N 1
ATOM 3106 C CA . CYS A 1 411 ? 28.453 -10.727 3.754 1.00 94.62 411 CYS A CA 1
ATOM 3107 C C . CYS A 1 411 ? 29.688 -10.296 2.956 1.00 94.62 411 CYS A C 1
ATOM 3109 O O . CYS A 1 411 ? 30.500 -11.133 2.568 1.00 94.62 411 CYS A O 1
ATOM 3111 N N . PHE A 1 412 ? 29.868 -8.990 2.751 1.00 91.94 412 PHE A N 1
ATOM 3112 C CA . PHE A 1 412 ? 31.049 -8.451 2.089 1.00 91.94 412 PHE A CA 1
ATOM 3113 C C . PHE A 1 412 ? 32.328 -8.722 2.889 1.00 91.94 412 PHE A C 1
ATOM 3115 O O . PHE A 1 412 ? 33.336 -9.102 2.308 1.00 91.94 412 PHE A O 1
ATOM 3122 N N . ALA A 1 413 ? 32.311 -8.604 4.216 1.00 93.69 413 ALA A N 1
ATOM 3123 C CA . ALA A 1 413 ? 33.469 -8.954 5.035 1.00 93.69 413 ALA A CA 1
ATOM 3124 C C . ALA A 1 413 ? 33.790 -10.460 4.967 1.00 93.69 413 ALA A C 1
ATOM 3126 O O . ALA A 1 413 ? 34.957 -10.833 4.871 1.00 93.69 413 ALA A O 1
ATOM 3127 N N . ALA A 1 414 ? 32.762 -11.314 4.974 1.00 93.75 414 ALA A N 1
ATOM 3128 C CA . ALA A 1 414 ? 32.916 -12.768 4.952 1.00 93.75 414 ALA A CA 1
ATOM 3129 C C . ALA A 1 414 ? 33.389 -13.311 3.592 1.00 93.75 414 ALA A C 1
ATOM 3131 O O . ALA A 1 414 ? 34.234 -14.201 3.546 1.00 93.75 414 ALA A O 1
ATOM 3132 N N . PHE A 1 415 ? 32.857 -12.781 2.487 1.00 94.19 415 PHE A N 1
ATOM 3133 C CA . PHE A 1 415 ? 33.072 -13.328 1.140 1.00 94.19 415 PHE A CA 1
ATOM 3134 C C . PHE A 1 415 ? 33.817 -12.381 0.199 1.00 94.19 415 PHE A C 1
ATOM 3136 O O . PHE A 1 415 ? 34.436 -12.825 -0.767 1.00 94.19 415 PHE A O 1
ATOM 3143 N N . GLY A 1 416 ? 33.794 -11.078 0.472 1.00 90.62 416 GLY A N 1
ATOM 3144 C CA . GLY A 1 416 ? 34.407 -10.065 -0.383 1.00 90.62 416 GLY A CA 1
ATOM 3145 C C . GLY A 1 416 ? 35.917 -10.228 -0.488 1.00 90.62 416 GLY A C 1
ATOM 3146 O O . GLY A 1 416 ? 36.459 -10.023 -1.564 1.00 90.62 416 GLY A O 1
ATOM 3147 N N . GLN A 1 417 ? 36.595 -10.691 0.567 1.00 88.81 417 GLN A N 1
ATOM 3148 C CA . GLN A 1 417 ? 38.031 -10.990 0.497 1.00 88.81 417 GLN A CA 1
ATOM 3149 C C . GLN A 1 417 ? 38.345 -12.113 -0.503 1.00 88.81 417 GLN A C 1
ATOM 3151 O O . GLN A 1 417 ? 39.292 -11.988 -1.273 1.00 88.81 417 GLN A O 1
ATOM 3156 N N . ALA A 1 418 ? 37.524 -13.169 -0.549 1.00 89.31 418 ALA A N 1
ATOM 3157 C CA . ALA A 1 418 ? 37.683 -14.262 -1.510 1.00 89.31 418 ALA A CA 1
ATOM 3158 C C . ALA A 1 418 ? 37.355 -13.824 -2.948 1.00 89.31 418 ALA A C 1
ATOM 3160 O O . ALA A 1 418 ? 38.006 -14.244 -3.899 1.00 89.31 418 ALA A O 1
ATOM 3161 N N . TYR A 1 419 ? 36.366 -12.945 -3.114 1.00 87.62 419 TYR A N 1
ATOM 3162 C CA . TYR A 1 419 ? 36.042 -12.379 -4.421 1.00 87.62 419 TYR A CA 1
ATOM 3163 C C . TYR A 1 419 ? 37.143 -11.437 -4.929 1.00 87.62 419 TYR A C 1
ATOM 3165 O O . TYR A 1 419 ? 37.534 -11.496 -6.091 1.00 87.62 419 TYR A O 1
ATOM 3173 N N . LEU A 1 420 ? 37.674 -10.577 -4.054 1.00 91.31 420 LEU A N 1
ATOM 3174 C CA . LEU A 1 420 ? 38.758 -9.655 -4.389 1.00 91.31 420 LEU A CA 1
ATOM 3175 C C . LEU A 1 420 ? 40.054 -10.396 -4.730 1.00 91.31 420 LEU A C 1
ATOM 3177 O O . LEU A 1 420 ? 40.781 -9.954 -5.620 1.00 91.31 420 LEU A O 1
ATOM 3181 N N . SER A 1 421 ? 40.342 -11.517 -4.061 1.00 90.69 421 SER A N 1
ATOM 3182 C CA . SER A 1 421 ? 41.511 -12.334 -4.384 1.00 90.69 421 SER A CA 1
ATOM 3183 C C . SER A 1 421 ? 41.372 -13.037 -5.736 1.00 90.69 421 SER A C 1
ATOM 3185 O O . SER A 1 421 ? 42.320 -13.000 -6.518 1.00 90.69 421 SER A O 1
ATOM 3187 N N . ASP A 1 422 ? 40.203 -13.598 -6.056 1.00 89.62 422 ASP A N 1
ATOM 3188 C CA . ASP A 1 422 ? 39.946 -14.197 -7.373 1.00 89.62 422 ASP A CA 1
ATOM 3189 C C . ASP A 1 422 ? 39.983 -13.146 -8.493 1.00 89.62 422 ASP A C 1
ATOM 3191 O O . ASP A 1 422 ? 40.649 -13.333 -9.509 1.00 89.62 422 ASP A O 1
ATOM 3195 N N . LEU A 1 423 ? 39.373 -11.975 -8.282 1.00 88.25 423 LEU A N 1
ATOM 3196 C CA . LEU A 1 423 ? 39.423 -10.877 -9.250 1.00 88.25 423 LEU A CA 1
ATOM 3197 C C . LEU A 1 423 ? 40.860 -10.399 -9.498 1.00 88.25 423 LEU A C 1
ATOM 3199 O O . LEU A 1 423 ? 41.256 -10.190 -10.645 1.00 88.25 423 LEU A O 1
ATOM 3203 N N . SER A 1 424 ? 41.650 -10.248 -8.431 1.00 92.00 424 SER A N 1
ATOM 3204 C CA . SER A 1 424 ? 43.074 -9.913 -8.523 1.00 92.00 424 SER A CA 1
ATOM 3205 C C . SER A 1 424 ? 43.842 -10.966 -9.331 1.00 92.00 424 SER A C 1
ATOM 3207 O O . SER A 1 424 ? 44.636 -10.626 -10.210 1.00 92.00 424 SER A O 1
ATOM 3209 N N . TYR A 1 425 ? 43.547 -12.248 -9.104 1.00 91.94 425 TYR A N 1
ATOM 3210 C CA . TYR A 1 425 ? 44.140 -13.353 -9.849 1.00 91.94 425 TYR A CA 1
ATOM 3211 C C . TYR A 1 425 ? 43.770 -13.314 -11.342 1.00 91.94 425 TYR A C 1
ATOM 3213 O O . TYR A 1 425 ? 44.662 -13.352 -12.190 1.00 91.94 425 TYR A O 1
ATOM 3221 N N . GLN A 1 426 ? 42.493 -13.133 -11.687 1.00 89.06 426 GLN A N 1
ATOM 3222 C CA . GLN A 1 426 ? 42.043 -13.001 -13.080 1.00 89.06 426 GLN A CA 1
ATOM 3223 C C . GLN A 1 426 ? 42.703 -11.808 -13.785 1.00 89.06 426 GLN A C 1
ATOM 3225 O O . GLN A 1 426 ? 43.214 -11.944 -14.897 1.00 89.06 426 GLN A O 1
ATOM 3230 N N . LEU A 1 427 ? 42.766 -10.648 -13.124 1.00 88.38 427 LEU A N 1
ATOM 3231 C CA . LEU A 1 427 ? 43.440 -9.463 -13.662 1.00 88.38 427 LEU A CA 1
ATOM 3232 C C . LEU A 1 427 ? 44.937 -9.705 -13.888 1.00 88.38 427 LEU A C 1
ATOM 3234 O O . LEU A 1 427 ? 45.485 -9.236 -14.884 1.00 88.38 427 LEU A O 1
ATOM 3238 N N . SER A 1 428 ? 45.591 -10.475 -13.014 1.00 88.94 428 SER A N 1
ATOM 3239 C CA . SER A 1 428 ? 47.001 -10.835 -13.190 1.00 88.94 428 SER A CA 1
ATOM 3240 C C . SER A 1 428 ? 47.233 -11.735 -14.412 1.00 88.94 428 SER A C 1
ATOM 3242 O O . SER A 1 428 ? 48.200 -11.530 -15.144 1.00 88.94 428 SER A O 1
ATOM 3244 N N . ILE A 1 429 ? 46.314 -12.665 -14.704 1.00 87.56 429 ILE A N 1
ATOM 3245 C CA . ILE A 1 429 ? 46.361 -13.502 -15.915 1.00 87.56 429 ILE A CA 1
ATOM 3246 C C . ILE A 1 429 ? 46.172 -12.646 -17.171 1.00 87.56 429 ILE A C 1
ATOM 3248 O O . ILE A 1 429 ? 46.932 -12.777 -18.133 1.00 87.56 429 ILE A O 1
ATOM 3252 N N . PHE A 1 430 ? 45.195 -11.736 -17.160 1.00 84.31 430 PHE A N 1
ATOM 3253 C CA . PHE A 1 430 ? 44.980 -10.810 -18.274 1.00 84.31 430 PHE A CA 1
ATOM 3254 C C . PHE A 1 430 ? 46.190 -9.898 -18.513 1.00 84.31 430 PHE A C 1
ATOM 3256 O O . PHE A 1 430 ? 46.540 -9.649 -19.660 1.00 84.31 430 PHE A O 1
ATOM 3263 N N . ALA A 1 431 ? 46.872 -9.443 -17.460 1.00 84.75 431 ALA A N 1
ATOM 3264 C CA . ALA A 1 431 ? 48.063 -8.606 -17.599 1.00 84.75 431 ALA A CA 1
ATOM 3265 C C . ALA A 1 431 ? 49.291 -9.364 -18.144 1.00 84.75 431 ALA A C 1
ATOM 3267 O O . ALA A 1 431 ? 50.150 -8.758 -18.783 1.00 84.75 431 ALA A O 1
ATOM 3268 N N . LEU A 1 432 ? 49.391 -10.674 -17.892 1.00 84.38 432 LEU A N 1
ATOM 3269 C CA . LEU A 1 432 ? 50.524 -11.513 -18.308 1.00 84.38 432 LEU A CA 1
ATOM 3270 C C . LEU A 1 432 ? 50.338 -12.183 -19.673 1.00 84.38 432 LEU A C 1
ATOM 3272 O O . LEU A 1 432 ? 51.289 -12.768 -20.189 1.00 84.38 432 LEU A O 1
ATOM 3276 N N . THR A 1 433 ? 49.147 -12.116 -20.269 1.00 77.81 433 THR A N 1
ATOM 3277 C CA . THR A 1 433 ? 48.928 -12.606 -21.633 1.00 77.81 433 THR A CA 1
ATOM 3278 C C . THR A 1 433 ? 49.385 -11.527 -22.619 1.00 77.81 433 THR A C 1
ATOM 3280 O O . THR A 1 433 ? 48.725 -10.494 -22.735 1.00 77.81 433 THR A O 1
ATOM 3283 N N . PRO A 1 434 ? 50.530 -11.697 -23.317 1.00 70.12 434 PRO A N 1
ATOM 3284 C CA . PRO A 1 434 ? 50.948 -10.721 -24.310 1.00 70.12 434 PRO A CA 1
ATOM 3285 C C . PRO A 1 434 ? 49.865 -10.652 -25.382 1.00 70.12 434 PRO A C 1
ATOM 3287 O O . PRO A 1 434 ? 49.522 -11.665 -25.997 1.00 70.12 434 PRO A O 1
ATOM 3290 N N . VAL A 1 435 ? 49.317 -9.457 -25.598 1.00 69.06 435 VAL A N 1
ATOM 3291 C CA . VAL A 1 435 ? 48.455 -9.192 -26.746 1.00 69.06 435 VAL A CA 1
ATOM 3292 C C . VAL A 1 435 ? 49.331 -9.385 -27.977 1.00 69.06 435 VAL A C 1
ATOM 3294 O O . VAL A 1 435 ? 50.136 -8.520 -28.319 1.00 69.06 435 VAL A O 1
ATOM 3297 N N . VAL A 1 436 ? 49.230 -10.554 -28.609 1.00 62.28 436 VAL A N 1
ATOM 3298 C CA . VAL A 1 436 ? 49.816 -10.788 -29.927 1.00 62.28 436 VAL A CA 1
ATOM 3299 C C . VAL A 1 436 ? 48.982 -9.958 -30.893 1.00 62.28 436 VAL A C 1
ATOM 3301 O O . VAL A 1 436 ? 47.928 -10.389 -31.355 1.00 62.28 436 VAL A O 1
ATOM 3304 N N . VAL A 1 437 ? 49.407 -8.713 -31.096 1.00 55.34 437 VAL A N 1
ATOM 3305 C CA . VAL A 1 437 ? 48.868 -7.846 -32.141 1.00 55.34 437 VAL A CA 1
ATOM 3306 C C . VAL A 1 437 ? 49.371 -8.418 -33.475 1.00 55.34 437 VAL A C 1
ATOM 3308 O O . VAL A 1 437 ? 50.590 -8.539 -33.621 1.00 55.34 437 VAL A O 1
ATOM 3311 N N . PRO A 1 438 ? 48.480 -8.851 -34.386 1.00 59.38 438 PRO A N 1
ATOM 3312 C CA . PRO A 1 438 ? 48.869 -9.372 -35.695 1.00 59.38 438 PRO A CA 1
ATOM 3313 C C . PRO A 1 438 ? 49.461 -8.303 -36.617 1.00 59.38 438 PRO A C 1
ATOM 3315 O O . PRO A 1 438 ? 49.086 -7.113 -36.476 1.00 59.38 438 PRO A O 1
#

Foldseek 3Di:
DDDVVLLVQCPDPDLVSNLVSLVVLLVVLDPVCLVSLVCCLVDPPDPVSNVSSVVSNVSSCQVCVPPPDDDDDDDDDDDDPDDPPPDPVNVVSPPDPPPPPPPPVPDDDDPDPDPPPFDDADPVLQVQLVVLQVQLVVCLVVVVLLSSLVSLLSSCVSGVCLLVPPSSLVSQCSSQVDHSNVSNVCSPVVVSNVSDDVVVCVPCCVVVCVVCCVLPVPQDDLVLLVVLLLVLLVLQLVLQLVLVVVVLVVVVVVCVPDVVSVVVCVVVVVVVVVVNVCCVPVVNVVSSVVSNVSSVVVSVVLLLLLVLLVCCLCVPVPFPFDSSSLSNLQSNLVSVLVSVLSVLVSCLVCCVVVHPNVVSVVSVVVSVVSVVVSLQSSLQSSCSRRVNGSVVSSVSSVSSVVVVVVVVVVCCVVCVVVVVVVVVVVVVVVVPPPPPDD

pLDDT: mean 86.44, std 15.22, range [38.72, 98.5]

Sequence (438 aa):
MVDRRLIDALDSAQPERRKAAIQQLARTKDMEALRYLEAVERADTDGSVRDLARKAIAYIKRNNPGEAEPPAADVQKSARPSFASGSILAEYANRPEEPQPVETEEADAPPQPKPRGLQEVSESRQKAARGAMEMAGRAAFDGLNARAAKHLVEAFKLNPNLQYDAYAIGLAATVSGLYKDDAVKAVQDGSILDLFDKNEFKAKSKQQIEKEVRDEAPPAGWGAALIDLLLYGLINAVIVGVSVAALVMLFTNLIHNDPLRQAQIAQASAQMAGVINQFVTTGVVITLLYALIYGLITIVDLLFRSFLIHVAARMILGGDGTLANLIHKTALFLGIMTALSVVAMIGGLFMPFITEPALGIGIYAVSFFLSIWTLMGYSARIGRTYDFGAGRGCAAILLAGIFSAVLGLICFAAFGQAYLSDLSYQLSIFALTPVVVP

Radius of gyration: 36.23 Å; chains: 1; bounding box: 102×66×100 Å